Protein AF-0000000084341756 (afdb_homodimer)

Secondary structure (DSSP, 8-state):
---PPEEEEEE---SSSSPHHHHHHHHHHTT--EEEE---S-EES--SS--SSSSSPPGGGGTPPPHHHHHHHHHHH-S-EEEEEEE-GGGS-HHHHHHHHHHHHHHHTS-EEEEE---S-HHHHHTTT--GGGHHHHHHHHHHHHHHHHH-SEEEEE-SS-EEEEEE-PPPPSSSS--EEEES---HHHHHHHHHH-SEEE-EESS--HHHHHHHHHHHHHHHHTT-SS--EEEEEEPP--HHHHHHHHHHHHHTT--EEEEEE-S--HHHHHHHHHHHHHHHHT-/---PPEEEEEE---SSSSPHHHHHHHHHHTT--EEEE---S-EES--SS--SSSSSPPGGGGTPPPHHHHHHHHHHH---EEEEEEE-GGGS-HHHHHHHHHHHHHHHTS-EEEEE---S-HHHHHTTT--GGGHHHHHHHHHHHHHHHHH-SEEEEE-SS-EEEEEE-PPPPSSSS--EEEES---HHHHHHHHHH-SEEE-EESS--HHHHHHHHHHHHHHHHTT-SS--EEEEEEPP--HHHHHHHHHHHHHTT--EEEEEE-S--HHHHHHHHHHHHHHHHT-

pLDDT: mean 96.62, std 6.12, range [38.66, 99.0]

Foldseek 3Di:
DALFAQEAAEEFEFPAFAQLQVLLVLLVVLPHAEYAYEDDPADDPDPPPPDPDPDHDDPSRRTGDDQLVSQLSNLVRDLHQYEYPADQLLLDDLVVVLLSQQVSLAVSVNRYAHEYEQDRHQVSSVVSPDGSVCSLQSVQQSLVQSQQQQAPQFGWDDGPPDTDDTDGHDDHGNDNDHAYEYEDADDVVNLVSCLPRGQAYEYEDEQDCVSVLVSLVVSQVVNVVSVHPDGRQYEYEYEDDDLVSVLVVSVVCSVSSNHHYHYYAYRHYPVRRSVVSVSVSVSVVVD/DALFAQEAAEEFEFPAFAQLQVLLVLLVVLPHAEYAYEDDPADDPDPPPPDPDPDHDDPSNRTGDDQLVSQLSNLVRDLHQYEYPADQLLLDDLVVVLLSQQVSLAVSVNRYAHEYEQDRHQVSSVVSPDGSVCSLQSVQQSLVQSQQQQAPQFGWDDGPPDTDDTDGHDDHGNDNDHAYEYEDADDVVNLVSCLVRGQAYEYEDEQDCVSVLVSLVVSQVVNVVSVHPDGRQYEYEYEDDDLVSVLVVSVVCSVSSRHHYHYYAYRHYPVRRSVVSVSVSVSVVVD

Solvent-accessible surface area (backbone atoms only — not comparable to full-atom values): 29665 Å² total; per-residue (Å²): 132,82,60,61,45,49,43,24,34,30,42,56,39,31,83,78,26,41,50,55,53,61,49,48,50,54,40,47,76,58,66,38,50,29,44,29,23,36,59,42,61,44,33,48,68,69,60,88,52,62,66,89,57,87,74,73,73,65,74,59,54,36,21,26,36,28,44,67,42,53,43,26,30,32,38,59,73,42,89,46,31,33,35,30,62,31,32,53,61,59,49,45,33,41,62,41,47,35,32,36,50,18,36,46,15,40,77,50,69,44,38,52,37,43,22,32,41,78,76,80,50,40,67,48,39,42,63,55,74,39,58,65,90,45,38,67,61,44,36,52,41,37,52,52,42,27,47,28,38,49,68,36,73,70,14,52,36,81,51,94,85,53,60,38,70,50,22,28,38,30,46,46,36,63,38,87,71,70,50,33,24,36,42,55,73,80,44,75,68,45,46,52,48,29,72,68,76,37,48,18,39,36,34,77,33,64,86,70,58,62,66,56,54,54,43,51,53,51,49,51,52,52,38,54,73,72,66,49,82,83,75,68,46,45,34,37,40,35,43,80,62,58,68,68,56,47,51,51,50,50,51,50,32,24,76,66,70,30,50,37,36,22,42,54,44,77,73,36,42,54,86,60,42,53,60,49,52,51,54,53,34,51,61,62,65,73,99,132,82,60,61,45,49,43,23,32,30,42,55,39,32,84,79,25,39,51,55,52,60,49,47,50,54,39,46,75,57,68,37,50,30,44,27,24,36,61,40,61,44,33,48,68,70,60,89,52,65,68,87,56,88,73,74,72,63,73,58,54,35,21,25,36,28,43,66,42,53,44,27,30,31,36,59,74,41,91,44,32,33,35,31,61,32,31,52,61,59,48,45,35,40,62,42,48,35,32,36,52,17,34,46,14,41,77,48,69,44,37,51,38,44,22,33,43,79,76,82,50,42,68,48,40,40,62,55,76,40,59,65,90,45,38,68,61,43,36,52,41,35,53,51,42,26,47,29,38,48,68,35,73,69,15,53,36,81,51,97,86,51,60,39,68,51,21,29,38,30,45,45,35,60,38,84,73,70,50,32,23,36,42,54,72,77,45,74,68,47,46,52,47,29,72,68,76,37,48,17,38,36,33,76,36,64,85,70,59,61,66,57,55,54,43,51,52,51,48,51,52,52,37,53,74,70,66,48,82,80,75,67,46,46,36,36,39,34,43,82,62,59,68,69,56,46,51,53,49,49,51,51,33,23,75,65,69,29,51,38,36,22,41,54,43,77,71,36,42,53,87,60,42,52,62,48,52,51,54,54,36,51,61,62,65,72,100

Structure (mmCIF, N/CA/C/O backbone):
data_AF-0000000084341756-model_v1
#
loop_
_entity.id
_entity.type
_entity.pdbx_description
1 polymer 'Probable F420-dependent oxidoreductase, Rv2161c family'
#
loop_
_atom_site.group_PDB
_atom_site.id
_atom_site.type_symbol
_atom_site.label_atom_id
_atom_site.label_alt_id
_atom_site.label_comp_id
_atom_site.label_asym_id
_atom_site.label_entity_id
_atom_site.label_seq_id
_atom_site.pdbx_PDB_ins_code
_atom_site.Cartn_x
_atom_site.Cartn_y
_atom_site.Cartn_z
_atom_site.occupancy
_atom_site.B_iso_or_equiv
_atom_site.auth_seq_id
_atom_site.auth_comp_id
_atom_site.auth_asym_id
_atom_site.auth_atom_id
_atom_site.pdbx_PDB_model_num
ATOM 1 N N . MET A 1 1 ? -25.344 26.234 8.93 1 39.22 1 MET A N 1
ATOM 2 C CA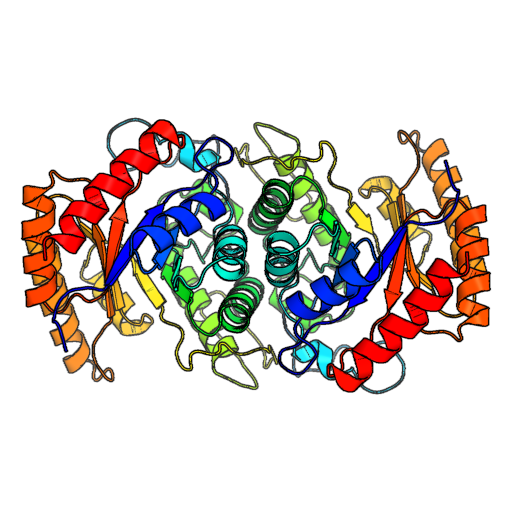 . MET A 1 1 ? -24.469 25.094 8.648 1 39.22 1 MET A CA 1
ATOM 3 C C . MET A 1 1 ? -23.219 25.141 9.539 1 39.22 1 MET A C 1
ATOM 5 O O . MET A 1 1 ? -22.484 26.125 9.516 1 39.22 1 MET A O 1
ATOM 9 N N . SER A 1 2 ? -23.125 24.641 10.891 1 56.94 2 SER A N 1
ATOM 10 C CA . SER A 1 2 ? -22.422 25.078 12.094 1 56.94 2 SER A CA 1
ATOM 11 C C . SER A 1 2 ? -20.922 25.109 11.867 1 56.94 2 SER A C 1
ATOM 13 O O . SER A 1 2 ? -20.375 24.297 11.109 1 56.94 2 SER A O 1
ATOM 15 N N . GLY A 1 3 ? -20.125 26.312 11.734 1 74.69 3 GLY A N 1
ATOM 16 C CA . GLY A 1 3 ? -18.781 26.828 11.617 1 74.69 3 GLY A CA 1
ATOM 17 C C . GLY A 1 3 ? -17.75 26 12.359 1 74.69 3 GLY A C 1
ATOM 18 O O . GLY A 1 3 ? -16.547 26.25 12.25 1 74.69 3 GLY A O 1
ATOM 19 N N . TRP A 1 4 ? -18.219 24.969 13.016 1 86.31 4 TRP A N 1
ATOM 20 C CA . TRP A 1 4 ? -17.312 24.172 13.82 1 86.31 4 TRP A CA 1
ATOM 21 C C . TRP A 1 4 ? -16.531 23.188 12.945 1 86.31 4 TRP A C 1
ATOM 23 O O . TRP A 1 4 ? -17.109 22.547 12.055 1 86.31 4 TRP A O 1
ATOM 33 N N . PRO A 1 5 ? -15.297 23.078 13.203 1 94 5 PRO A N 1
ATOM 34 C CA . PRO A 1 5 ? -14.492 22.188 12.359 1 94 5 PRO A CA 1
ATOM 35 C C . PRO A 1 5 ? -14.836 20.719 12.562 1 94 5 PRO A C 1
ATOM 37 O O . PRO A 1 5 ? -15.344 20.328 13.625 1 94 5 PRO A O 1
ATOM 40 N N . ARG A 1 6 ? -14.688 19.906 11.492 1 95.81 6 ARG A N 1
ATOM 41 C CA . ARG A 1 6 ? -14.664 18.453 11.641 1 95.81 6 ARG A CA 1
ATOM 42 C C . ARG A 1 6 ? -13.391 18 12.359 1 95.81 6 ARG A C 1
ATOM 44 O O . ARG A 1 6 ? -12.289 18.438 12.008 1 95.81 6 ARG A O 1
ATOM 51 N N . ILE A 1 7 ? -13.562 17.188 13.359 1 98.06 7 ILE A N 1
ATOM 52 C CA . ILE A 1 7 ? -12.438 16.859 14.227 1 98.06 7 ILE A CA 1
ATOM 53 C C . ILE A 1 7 ? -12.047 15.391 14.023 1 98.06 7 ILE A C 1
ATOM 55 O O . ILE A 1 7 ? -12.875 14.492 14.172 1 98.06 7 ILE A O 1
ATOM 59 N N . GLY A 1 8 ? -10.844 15.141 13.633 1 98.69 8 GLY A N 1
ATOM 60 C CA . GLY A 1 8 ? -10.242 13.82 13.555 1 98.69 8 GLY A CA 1
ATOM 61 C C . GLY A 1 8 ? -9.078 13.641 14.516 1 98.69 8 GLY A C 1
ATOM 62 O O . GLY A 1 8 ? -8.859 14.477 15.391 1 98.69 8 GLY A O 1
ATOM 63 N N . ILE A 1 9 ? -8.352 12.547 14.391 1 98.88 9 ILE A N 1
ATOM 64 C CA . ILE A 1 9 ? -7.195 12.305 15.25 1 98.88 9 ILE A CA 1
ATOM 65 C C . ILE A 1 9 ? -5.961 12.039 14.398 1 98.88 9 ILE A C 1
ATOM 67 O O . ILE A 1 9 ? -6.07 11.523 13.281 1 98.88 9 ILE A O 1
ATOM 71 N N . HIS A 1 10 ? -4.836 12.484 14.844 1 98.94 10 HIS A N 1
ATOM 72 C CA . HIS A 1 10 ? -3.508 12.141 14.344 1 98.94 10 HIS A CA 1
ATOM 73 C C . HIS A 1 10 ? -2.83 11.117 15.242 1 98.94 10 HIS A C 1
ATOM 75 O O . HIS A 1 10 ? -2.713 11.328 16.453 1 98.94 10 HIS A O 1
ATOM 81 N N . TYR A 1 11 ? -2.412 10.016 14.672 1 98.88 11 TYR A N 1
ATOM 82 C CA . TYR A 1 11 ? -1.881 8.906 15.461 1 98.88 11 TYR A CA 1
ATOM 83 C C . TYR A 1 11 ? -0.719 8.234 14.742 1 98.88 11 TYR A C 1
ATOM 85 O O . TYR A 1 11 ? -0.802 7.949 13.547 1 98.88 11 TYR A O 1
ATOM 93 N N . GLY A 1 12 ? 0.455 8.008 15.43 1 98.88 12 GLY A N 1
ATOM 94 C CA . GLY A 1 12 ? 1.569 7.234 14.906 1 98.88 12 GLY A CA 1
ATOM 95 C C . GLY A 1 12 ? 1.532 5.773 15.32 1 98.88 12 GLY A C 1
ATOM 96 O O . GLY A 1 12 ? 2.107 5.402 16.344 1 98.88 12 GLY A O 1
ATOM 97 N N . PRO A 1 13 ? 0.897 4.961 14.594 1 98.88 13 PRO A N 1
ATOM 98 C CA . PRO A 1 13 ? 0.703 3.564 14.992 1 98.88 13 PRO A CA 1
ATOM 99 C C . PRO A 1 13 ? 1.971 2.727 14.844 1 98.88 13 PRO A C 1
ATOM 101 O O . PRO A 1 13 ? 2.682 2.846 13.844 1 98.88 13 PRO A O 1
ATOM 104 N N . THR A 1 14 ? 2.24 1.905 15.891 1 98.88 14 THR A N 1
ATOM 105 C CA . THR A 1 14 ? 3.344 0.952 15.867 1 98.88 14 THR A CA 1
ATOM 106 C C . THR A 1 14 ? 2.867 -0.437 16.281 1 98.88 14 THR A C 1
ATOM 108 O O . THR A 1 14 ? 1.69 -0.627 16.594 1 98.88 14 THR A O 1
ATOM 111 N N . ASP A 1 15 ? 3.799 -1.392 16.266 1 98.38 15 ASP A N 1
ATOM 112 C CA . ASP A 1 15 ? 3.506 -2.754 16.703 1 98.38 15 ASP A CA 1
ATOM 113 C C . ASP A 1 15 ? 3.428 -2.84 18.219 1 98.38 15 ASP A C 1
ATOM 115 O O . ASP A 1 15 ? 3.043 -3.873 18.766 1 98.38 15 ASP A O 1
ATOM 119 N N . ARG A 1 16 ? 3.725 -1.728 18.922 1 98.06 16 ARG A N 1
ATOM 120 C CA . ARG A 1 16 ? 3.762 -1.762 20.391 1 98.06 16 ARG A CA 1
ATOM 121 C C . ARG A 1 16 ? 2.695 -0.849 20.984 1 98.06 16 ARG A C 1
ATOM 123 O O . ARG A 1 16 ? 2.543 -0.776 22.203 1 98.06 16 ARG A O 1
ATOM 130 N N . SER A 1 17 ? 2.027 -0.149 20.219 1 98.69 17 SER A N 1
ATOM 131 C CA . SER A 1 17 ? 1.007 0.787 20.672 1 98.69 17 SER A CA 1
ATOM 132 C C . SER A 1 17 ? -0.395 0.234 20.438 1 98.69 17 SER A C 1
ATOM 134 O O . SER A 1 17 ? -0.557 -0.841 19.859 1 98.69 17 SER A O 1
ATOM 136 N N . MET A 1 18 ? -1.446 0.945 20.969 1 98.75 18 MET A N 1
ATOM 137 C CA . MET A 1 18 ? -2.818 0.568 20.641 1 98.75 18 MET A CA 1
ATOM 138 C C . MET A 1 18 ? -2.982 0.341 19.141 1 98.75 18 MET A C 1
ATOM 140 O O . MET A 1 18 ? -2.574 1.178 18.328 1 98.75 18 MET A O 1
ATOM 144 N N . PRO A 1 19 ? -3.559 -0.844 18.766 1 98.75 19 PRO A N 1
ATOM 145 C CA . PRO A 1 19 ? -3.678 -1.14 17.344 1 98.75 19 PRO A CA 1
ATOM 146 C C . PRO A 1 19 ? -4.527 -0.113 16.594 1 98.75 19 PRO A C 1
ATOM 148 O O . PRO A 1 19 ? -5.594 0.276 17.078 1 98.75 19 PRO A O 1
ATOM 151 N N . LEU A 1 20 ? -4.043 0.294 15.477 1 98.88 20 LEU A N 1
ATOM 152 C CA . LEU A 1 20 ? -4.609 1.396 14.703 1 98.88 20 LEU A CA 1
ATOM 153 C C . LEU A 1 20 ? -6.074 1.132 14.375 1 98.88 20 LEU A C 1
ATOM 155 O O . LEU A 1 20 ? -6.926 2.002 14.57 1 98.88 20 LEU A O 1
ATOM 159 N N . PRO A 1 21 ? -6.465 -0.086 13.852 1 98.81 21 PRO A N 1
ATOM 160 C CA . PRO A 1 21 ? -7.883 -0.286 13.531 1 98.81 21 PRO A CA 1
ATOM 161 C C . PRO A 1 21 ? -8.781 -0.181 14.758 1 98.81 21 PRO A C 1
ATOM 163 O O . PRO A 1 21 ? -9.875 0.388 14.68 1 98.81 21 PRO A O 1
ATOM 166 N N . GLU A 1 22 ? -8.352 -0.676 15.891 1 98.81 22 GLU A N 1
ATOM 167 C CA . GLU A 1 22 ? -9.125 -0.574 17.125 1 98.81 22 GLU A CA 1
ATOM 168 C C . GLU A 1 22 ? -9.227 0.875 17.594 1 98.81 22 GLU A C 1
ATOM 170 O O . GLU A 1 22 ? -10.289 1.311 18.047 1 98.81 22 GLU A O 1
ATOM 175 N N . LEU A 1 23 ? -8.086 1.543 17.484 1 98.94 23 LEU A N 1
ATOM 176 C CA . LEU A 1 23 ? -8.102 2.961 17.828 1 98.94 23 LEU A CA 1
ATOM 177 C C . LEU A 1 23 ? -9.109 3.719 16.984 1 98.94 23 LEU A C 1
ATOM 179 O O . LEU A 1 23 ? -9.859 4.559 17.5 1 98.94 23 LEU A O 1
ATOM 183 N N . ALA A 1 24 ? -9.148 3.43 15.719 1 98.94 24 ALA A N 1
ATOM 184 C CA . ALA A 1 24 ? -10.055 4.105 14.789 1 98.94 24 ALA A CA 1
ATOM 185 C C . ALA A 1 24 ? -11.516 3.83 15.148 1 98.94 24 ALA A C 1
ATOM 187 O O . ALA A 1 24 ? -12.352 4.734 15.109 1 98.94 24 ALA A O 1
ATOM 188 N N . GLU A 1 25 ? -11.828 2.607 15.484 1 98.88 25 GLU A N 1
ATOM 189 C CA . GLU A 1 25 ? -13.188 2.258 15.906 1 98.88 25 GLU A CA 1
ATOM 190 C C . GLU A 1 25 ? -13.586 3.021 17.156 1 98.88 25 GLU A C 1
ATOM 192 O O . GLU A 1 25 ? -14.703 3.533 17.25 1 98.88 25 GLU A O 1
ATOM 197 N N . GLU A 1 26 ? -12.664 3.076 18.125 1 98.88 26 GLU A N 1
ATOM 198 C CA . GLU A 1 26 ? -12.922 3.805 19.359 1 98.88 26 GLU A CA 1
ATOM 199 C C . GLU A 1 26 ? -13.102 5.297 19.094 1 98.88 26 GLU A C 1
ATOM 201 O O . GLU A 1 26 ? -13.961 5.941 19.703 1 98.88 26 GLU A O 1
ATOM 206 N N . ALA A 1 27 ? -12.242 5.84 18.203 1 98.88 27 ALA A N 1
ATOM 207 C CA . ALA A 1 27 ? -12.367 7.246 17.828 1 98.88 27 ALA A CA 1
ATOM 208 C C . ALA A 1 27 ? -13.727 7.527 17.188 1 98.88 27 ALA A C 1
ATOM 210 O O . ALA A 1 27 ? -14.406 8.492 17.562 1 98.88 27 ALA A O 1
ATOM 211 N N . GLN A 1 28 ? -14.148 6.664 16.266 1 98.69 28 GLN A N 1
ATOM 212 C CA . GLN A 1 28 ? -15.445 6.82 15.602 1 98.69 28 GLN A CA 1
ATOM 213 C C . GLN A 1 28 ? -16.578 6.777 16.609 1 98.69 28 GLN A C 1
ATOM 215 O O . GLN A 1 28 ? -17.516 7.582 16.531 1 98.69 28 GLN A O 1
ATOM 220 N N . ALA A 1 29 ? -16.531 5.883 17.562 1 98.38 29 ALA A N 1
ATOM 221 C CA . ALA A 1 29 ? -17.562 5.723 18.594 1 98.38 29 ALA A CA 1
ATOM 222 C C . ALA A 1 29 ? -17.672 6.977 19.453 1 98.38 29 ALA A C 1
ATOM 224 O O . ALA A 1 29 ? -18.719 7.23 20.047 1 98.38 29 ALA A O 1
ATOM 225 N N . ARG A 1 30 ? -16.641 7.801 19.484 1 98 30 ARG A N 1
ATOM 226 C CA . ARG A 1 30 ? -16.609 8.977 20.359 1 98 30 ARG A CA 1
ATOM 227 C C . ARG A 1 30 ? -16.906 10.25 19.562 1 98 30 ARG A C 1
ATOM 229 O O . ARG A 1 30 ? -16.812 11.352 20.094 1 98 30 ARG A O 1
ATOM 236 N N . GLY A 1 31 ? -17.125 10.07 18.266 1 97 31 GLY A N 1
ATOM 237 C CA . GLY A 1 31 ? -17.625 11.188 17.469 1 97 31 GLY A CA 1
ATOM 238 C C . GLY A 1 31 ? -16.562 11.82 16.594 1 97 31 GLY A C 1
ATOM 239 O O . GLY A 1 31 ? -16.828 12.805 15.906 1 97 31 GLY A O 1
ATOM 240 N N . PHE A 1 32 ? -15.375 11.297 16.562 1 98.5 32 PHE A N 1
ATOM 241 C CA . PHE A 1 32 ? -14.359 11.789 15.641 1 98.5 32 PHE A CA 1
ATOM 242 C C . PHE A 1 32 ? -14.703 11.414 14.203 1 98.5 32 PHE A C 1
ATOM 244 O O . PHE A 1 32 ? -15.422 10.445 13.961 1 98.5 32 PHE A O 1
ATOM 251 N N . THR A 1 33 ? -14.125 12.172 13.25 1 98.31 33 THR A N 1
ATOM 252 C CA . THR A 1 33 ? -14.617 12.023 11.883 1 98.31 33 THR A CA 1
ATOM 253 C C . THR A 1 33 ? -13.492 11.57 10.953 1 98.31 33 THR A C 1
ATOM 255 O O . THR A 1 33 ? -13.727 11.312 9.773 1 98.31 33 THR A O 1
ATOM 258 N N . ALA A 1 34 ? -12.242 11.438 11.461 1 98.88 34 ALA A N 1
ATOM 259 C CA . ALA A 1 34 ? -11.117 11.094 10.594 1 98.88 34 ALA A CA 1
ATOM 260 C C . ALA A 1 34 ? -9.93 10.586 11.406 1 98.88 34 ALA A C 1
ATOM 262 O O . ALA A 1 34 ? -9.844 10.828 12.617 1 98.88 34 ALA A O 1
ATOM 263 N N . VAL A 1 35 ? -9.055 9.875 10.75 1 98.94 35 VAL A N 1
ATOM 264 C CA . VAL A 1 35 ? -7.746 9.484 11.273 1 98.94 35 VAL A CA 1
ATOM 265 C C . VAL A 1 35 ? -6.664 9.789 10.242 1 98.94 35 VAL A C 1
ATOM 267 O O . VAL A 1 35 ? -6.809 9.461 9.062 1 98.94 35 VAL A O 1
ATOM 270 N N . VAL A 1 36 ? -5.625 10.508 10.641 1 98.94 36 VAL A N 1
ATOM 271 C CA . VAL A 1 36 ? -4.457 10.711 9.789 1 98.94 36 VAL A CA 1
ATOM 272 C C . VAL A 1 36 ? -3.215 10.148 10.477 1 98.94 36 VAL A C 1
ATOM 274 O O . VAL A 1 36 ? -3.119 10.156 11.703 1 98.94 36 VAL A O 1
ATOM 277 N N . VAL A 1 37 ? -2.277 9.617 9.688 1 98.94 37 VAL A N 1
ATOM 278 C CA . VAL A 1 37 ? -1.098 8.969 10.25 1 98.94 37 VAL A CA 1
ATOM 279 C C . VAL A 1 37 ? 0.158 9.477 9.547 1 98.94 37 VAL A C 1
ATOM 281 O O . VAL A 1 37 ? 0.106 9.875 8.383 1 98.94 37 VAL A O 1
ATOM 284 N N . PRO A 1 38 ? 1.302 9.5 10.266 1 98.75 38 PRO A N 1
ATOM 285 C CA . PRO A 1 38 ? 2.582 9.898 9.68 1 98.75 38 PRO A CA 1
ATOM 286 C C . PRO A 1 38 ? 3.277 8.75 8.945 1 98.75 38 PRO A C 1
ATOM 288 O O . PRO A 1 38 ? 2.729 7.648 8.859 1 98.75 38 PRO A O 1
ATOM 291 N N . GLU A 1 39 ? 4.527 9.125 8.469 1 98.81 39 GLU A N 1
ATOM 292 C CA . GLU A 1 39 ? 5.238 8.102 7.707 1 98.81 39 GLU A CA 1
ATOM 293 C C . GLU A 1 39 ? 6.738 8.164 7.977 1 98.81 39 GLU A C 1
ATOM 295 O O . GLU A 1 39 ? 7.316 9.25 8.078 1 98.81 39 GLU A O 1
ATOM 300 N N . HIS A 1 40 ? 7.344 7.129 8.141 1 98.75 40 HIS A N 1
ATOM 301 C CA . HIS A 1 40 ? 8.727 6.754 7.867 1 98.75 40 HIS A CA 1
ATOM 302 C C . HIS A 1 40 ? 8.812 5.363 7.25 1 98.75 40 HIS A C 1
ATOM 304 O O . HIS A 1 40 ? 8.188 4.418 7.75 1 98.75 40 HIS A O 1
ATOM 310 N N . THR A 1 41 ? 9.547 5.281 6.211 1 98.62 41 THR A N 1
ATOM 311 C CA . THR A 1 41 ? 9.727 3.963 5.605 1 98.62 41 THR A CA 1
ATOM 312 C C . THR A 1 41 ? 10.664 3.105 6.449 1 98.62 41 THR A C 1
ATOM 314 O O . THR A 1 41 ? 10.438 1.904 6.613 1 98.62 41 THR A O 1
ATOM 317 N N . HIS A 1 42 ? 11.656 3.699 6.859 1 98.81 42 HIS A N 1
ATOM 318 C CA . HIS A 1 42 ? 12.711 3.164 7.707 1 98.81 42 HIS A CA 1
ATOM 319 C C . HIS A 1 42 ? 13.531 4.285 8.336 1 98.81 42 HIS A C 1
ATOM 321 O O . HIS A 1 42 ? 13.32 5.461 8.039 1 98.81 42 HIS A O 1
ATOM 327 N N . ILE A 1 43 ? 14.391 3.916 9.32 1 98.75 43 ILE A N 1
ATOM 328 C CA . ILE A 1 43 ? 15.281 4.898 9.922 1 98.75 43 ILE A CA 1
ATOM 329 C C . ILE A 1 43 ? 16.719 4.406 9.836 1 98.75 43 ILE A C 1
ATOM 331 O O . ILE A 1 43 ? 17.078 3.406 10.461 1 98.75 43 ILE A O 1
ATOM 335 N N . PRO A 1 44 ? 17.578 5.074 9.062 1 98.62 44 PRO A N 1
ATOM 336 C CA . PRO A 1 44 ? 19 4.734 9.086 1 98.62 44 PRO A CA 1
ATOM 337 C C . PRO A 1 44 ? 19.609 4.855 10.477 1 98.62 44 PRO A C 1
ATOM 339 O O . PRO A 1 44 ? 19.266 5.77 11.234 1 98.62 44 PRO A O 1
ATOM 342 N N . VAL A 1 45 ? 20.516 3.979 10.766 1 98.12 45 VAL A N 1
ATOM 343 C CA . VAL A 1 45 ? 21.234 4.023 12.039 1 98.12 45 VAL A CA 1
ATOM 344 C C . VAL A 1 45 ? 22.109 5.273 12.094 1 98.12 45 VAL A C 1
ATOM 346 O O . VAL A 1 45 ? 22.25 5.891 13.148 1 98.12 45 VAL A O 1
ATOM 349 N N . SER A 1 46 ? 22.656 5.621 10.922 1 96.5 46 SER A N 1
ATOM 350 C CA . SER A 1 46 ? 23.469 6.832 10.82 1 96.5 46 SER A CA 1
ATOM 351 C C . SER A 1 46 ? 22.703 8.055 11.297 1 96.5 46 SER A C 1
ATOM 353 O O . SER A 1 46 ? 21.5 8.188 11.031 1 96.5 46 SER A O 1
ATOM 355 N N . ARG A 1 47 ? 23.297 9.008 11.984 1 95 47 ARG A N 1
ATOM 356 C CA . ARG A 1 47 ? 22.734 10.281 12.438 1 95 47 ARG A CA 1
ATOM 357 C C . ARG A 1 47 ? 23.516 11.453 11.867 1 95 47 ARG A C 1
ATOM 359 O O . ARG A 1 47 ? 23.672 12.484 12.531 1 95 47 ARG A O 1
ATOM 366 N N . ALA A 1 48 ? 24.031 11.133 10.648 1 96.44 48 ALA A N 1
ATOM 367 C CA . ALA A 1 48 ? 24.672 12.25 9.969 1 96.44 48 ALA A CA 1
ATOM 368 C C . ALA A 1 48 ? 23.719 13.438 9.844 1 96.44 48 ALA A C 1
ATOM 370 O O . ALA A 1 48 ? 24.141 14.594 9.906 1 96.44 48 ALA A O 1
ATOM 371 N N . THR A 1 49 ? 22.422 13.164 9.625 1 96.75 49 THR A N 1
ATOM 372 C CA . THR A 1 49 ? 21.359 14.156 9.758 1 96.75 49 THR A CA 1
ATOM 373 C C . THR A 1 49 ? 20.719 14.086 11.141 1 96.75 49 THR A C 1
ATOM 375 O O . THR A 1 49 ? 19.984 13.133 11.445 1 96.75 49 THR A O 1
ATOM 378 N N . PRO A 1 50 ? 20.969 15.094 11.914 1 94.31 50 PRO A N 1
ATOM 379 C CA . PRO A 1 50 ? 20.438 15.023 13.273 1 94.31 50 PRO A CA 1
ATOM 380 C C . PRO A 1 50 ? 18.938 15.211 13.328 1 94.31 50 PRO A C 1
ATOM 382 O O . PRO A 1 50 ? 18.359 15.875 12.469 1 94.31 50 PRO A O 1
ATOM 385 N N . TRP A 1 51 ? 18.281 14.578 14.336 1 93.88 51 TRP A N 1
ATOM 386 C CA . TRP A 1 51 ? 16.891 14.875 14.648 1 93.88 51 TRP A CA 1
ATOM 387 C C . TRP A 1 51 ? 16.688 16.375 14.867 1 93.88 51 TRP A C 1
ATOM 389 O O . TRP A 1 51 ? 17.422 17 15.633 1 93.88 51 TRP A O 1
ATOM 399 N N . PRO A 1 52 ? 15.688 16.922 14.227 1 91.44 52 PRO A N 1
ATOM 400 C CA . PRO A 1 52 ? 15.617 18.375 14.18 1 91.44 52 PRO A CA 1
ATOM 401 C C . PRO A 1 52 ? 14.977 18.969 15.43 1 91.44 52 PRO A C 1
ATOM 403 O O . PRO A 1 52 ? 15.031 20.188 15.633 1 91.44 52 PRO A O 1
ATOM 406 N N . LEU A 1 53 ? 14.289 18.203 16.234 1 88.44 53 LEU A N 1
ATOM 407 C CA . LEU A 1 53 ? 13.609 18.75 17.406 1 88.44 53 LEU A CA 1
ATOM 408 C C . LEU A 1 53 ? 14.398 18.453 18.672 1 88.44 53 LEU A C 1
ATOM 410 O O . LEU A 1 53 ? 15.422 17.766 18.641 1 88.44 53 LEU A O 1
ATOM 414 N N . ALA A 1 54 ? 13.977 19.078 19.719 1 87.44 54 ALA A N 1
ATOM 415 C CA . ALA A 1 54 ? 14.672 18.922 21 1 87.44 54 ALA A CA 1
ATOM 416 C C . ALA A 1 54 ? 14.586 17.484 21.484 1 87.44 54 ALA A C 1
ATOM 418 O O . ALA A 1 54 ? 13.578 16.797 21.281 1 87.44 54 ALA A O 1
ATOM 419 N N . GLY A 1 55 ? 15.703 17.031 22.078 1 90.5 55 GLY A N 1
ATOM 420 C CA . GLY A 1 55 ? 15.719 15.688 22.625 1 90.5 55 GLY A CA 1
ATOM 421 C C . GLY A 1 55 ? 16.125 14.633 21.625 1 90.5 55 GLY A C 1
ATOM 422 O O . GLY A 1 55 ? 16.672 14.953 20.562 1 90.5 55 GLY A O 1
ATOM 423 N N . ASP A 1 56 ? 15.969 13.383 22.062 1 93.75 56 ASP A N 1
ATOM 424 C CA . ASP A 1 56 ? 16.297 12.25 21.203 1 93.75 56 ASP A CA 1
ATOM 425 C C . ASP A 1 56 ? 15.156 11.969 20.219 1 93.75 56 ASP A C 1
ATOM 427 O O . ASP A 1 56 ? 14 12.305 20.484 1 93.75 56 ASP A O 1
ATOM 431 N N . MET A 1 57 ? 15.539 11.422 19.062 1 95.5 57 MET A N 1
ATOM 432 C CA . MET A 1 57 ? 14.5 10.977 18.141 1 95.5 57 MET A CA 1
ATOM 433 C C . MET A 1 57 ? 13.539 10.008 18.812 1 95.5 57 MET A C 1
ATOM 435 O O . MET A 1 57 ? 13.969 9.031 19.422 1 95.5 57 MET A O 1
ATOM 439 N N . PRO A 1 58 ? 12.297 10.242 18.734 1 95.94 58 PRO A N 1
ATOM 440 C CA . PRO A 1 58 ? 11.328 9.305 19.312 1 95.94 58 PRO A CA 1
ATOM 441 C C . PRO A 1 58 ? 11.469 7.891 18.75 1 95.94 58 PRO A C 1
ATOM 443 O O . PRO A 1 58 ? 11.633 7.723 17.547 1 95.94 58 PRO A O 1
ATOM 446 N N . GLU A 1 59 ? 11.359 6.871 19.641 1 96.38 59 GLU A N 1
ATOM 447 C CA . GLU A 1 59 ? 11.523 5.465 19.266 1 96.38 59 GLU A CA 1
ATOM 448 C C . GLU A 1 59 ? 10.477 5.027 18.25 1 96.38 59 GLU A C 1
ATOM 450 O O . GLU A 1 59 ? 10.75 4.168 17.406 1 96.38 59 GLU A O 1
ATOM 455 N N . LYS A 1 60 ? 9.344 5.68 18.281 1 97.44 60 LYS A N 1
ATOM 456 C CA . LYS A 1 60 ? 8.227 5.27 17.438 1 97.44 60 LYS A CA 1
ATOM 457 C C . LYS A 1 60 ? 8.586 5.383 15.961 1 97.44 60 LYS A C 1
ATOM 459 O O . LYS A 1 60 ? 8.039 4.656 15.125 1 97.44 60 LYS A O 1
ATOM 464 N N . TYR A 1 61 ? 9.516 6.25 15.594 1 97.88 61 TYR A N 1
ATOM 465 C CA . TYR A 1 61 ? 9.805 6.5 14.188 1 97.88 61 TYR A CA 1
ATOM 466 C C . TYR A 1 61 ? 10.461 5.289 13.539 1 97.88 61 TYR A C 1
ATOM 468 O O . TYR A 1 61 ? 10.32 5.062 12.336 1 97.88 61 TYR A O 1
ATOM 476 N N . LYS A 1 62 ? 11.086 4.43 14.336 1 98.25 62 LYS A N 1
ATOM 477 C CA . LYS A 1 62 ? 11.68 3.193 13.844 1 98.25 62 LYS A CA 1
ATOM 478 C C . LYS A 1 62 ? 10.617 2.141 13.555 1 98.25 62 LYS A C 1
ATOM 480 O O . LYS A 1 62 ? 10.891 1.129 12.906 1 98.25 62 LYS A O 1
ATOM 485 N N . ARG A 1 63 ? 9.375 2.455 14.07 1 98.75 63 ARG A N 1
ATOM 486 C CA . ARG A 1 63 ? 8.43 1.351 14.203 1 98.75 63 ARG A CA 1
ATOM 487 C C . ARG A 1 63 ? 7.082 1.709 13.586 1 98.75 63 ARG A C 1
ATOM 489 O O . ARG A 1 63 ? 6.133 0.929 13.656 1 98.75 63 ARG A O 1
ATOM 496 N N . LEU A 1 64 ? 6.965 2.885 12.914 1 98.88 64 LEU A N 1
ATOM 497 C CA . LEU A 1 64 ? 5.688 3.307 12.344 1 98.88 64 LEU A CA 1
ATOM 498 C C . LEU A 1 64 ? 5.211 2.312 11.289 1 98.88 64 LEU A C 1
ATOM 500 O O . LEU A 1 64 ? 6.008 1.813 10.492 1 98.88 64 LEU A O 1
ATOM 504 N N . LEU A 1 65 ? 3.881 2.059 11.273 1 98.94 65 LEU A N 1
ATOM 505 C CA . LEU A 1 65 ? 3.277 1.271 10.203 1 98.94 65 LEU A CA 1
ATOM 506 C C . LEU A 1 65 ? 3.363 2.008 8.867 1 98.94 65 LEU A C 1
ATOM 508 O O . LEU A 1 65 ? 3.518 3.23 8.844 1 98.94 65 LEU A O 1
ATOM 512 N N . ASP A 1 66 ? 3.342 1.21 7.777 1 98.94 66 ASP A N 1
ATOM 513 C CA . ASP A 1 66 ? 3.045 1.84 6.496 1 98.94 66 ASP A CA 1
ATOM 514 C C . ASP A 1 66 ? 1.707 2.574 6.539 1 98.94 66 ASP A C 1
ATOM 516 O O . ASP A 1 66 ? 0.68 1.985 6.883 1 98.94 66 ASP A O 1
ATOM 520 N N . PRO A 1 67 ? 1.705 3.791 6.227 1 98.94 67 PRO A N 1
ATOM 521 C CA . PRO A 1 67 ? 0.468 4.551 6.414 1 98.94 67 PRO A CA 1
ATOM 522 C C . PRO A 1 67 ? -0.664 4.074 5.508 1 98.94 67 PRO A C 1
ATOM 524 O O . PRO A 1 67 ? -1.819 4.016 5.938 1 98.94 67 PRO A O 1
ATOM 527 N N . TYR A 1 68 ? -0.378 3.678 4.281 1 98.94 68 TYR A N 1
ATOM 528 C CA . TYR A 1 68 ? -1.422 3.332 3.324 1 98.94 68 TYR A CA 1
ATOM 529 C C . TYR A 1 68 ? -2.061 1.992 3.672 1 98.94 68 TYR A C 1
ATOM 531 O O . TYR A 1 68 ? -3.281 1.838 3.588 1 98.94 68 TYR A O 1
ATOM 539 N N . ILE A 1 69 ? -1.235 1.074 4.09 1 99 69 ILE A N 1
ATOM 540 C CA . ILE A 1 69 ? -1.756 -0.215 4.531 1 99 69 ILE A CA 1
ATOM 541 C C . ILE A 1 69 ? -2.572 -0.032 5.809 1 99 69 ILE A C 1
ATOM 543 O O . ILE A 1 69 ? -3.701 -0.518 5.906 1 99 69 ILE A O 1
ATOM 547 N N . GLY A 1 70 ? -2.018 0.673 6.801 1 98.94 70 GLY A N 1
ATOM 548 C CA . GLY A 1 70 ? -2.76 0.925 8.023 1 98.94 70 GLY A CA 1
ATOM 549 C C . GLY A 1 70 ? -4.094 1.607 7.785 1 98.94 70 GLY A C 1
ATOM 550 O O . GLY A 1 70 ? -5.113 1.199 8.344 1 98.94 70 GLY A O 1
ATOM 551 N N . LEU A 1 71 ? -4.074 2.6 6.945 1 99 71 LEU A N 1
ATOM 552 C CA . LEU A 1 71 ? -5.281 3.369 6.66 1 99 71 LEU A CA 1
ATOM 553 C C . LEU A 1 71 ? -6.297 2.525 5.891 1 99 71 LEU A C 1
ATOM 555 O O . LEU A 1 71 ? -7.504 2.734 6.02 1 99 71 LEU A O 1
ATOM 559 N N . SER A 1 72 ? -5.852 1.545 5.098 1 98.94 72 SER A N 1
ATOM 560 C CA . SER A 1 72 ? -6.762 0.633 4.41 1 98.94 72 SER A CA 1
ATOM 561 C C . SER A 1 72 ? -7.543 -0.219 5.402 1 98.94 72 SER A C 1
ATOM 563 O O . SER A 1 72 ? -8.742 -0.438 5.23 1 98.94 72 SER A O 1
ATOM 565 N N . PHE A 1 73 ? -6.832 -0.674 6.465 1 98.94 73 PHE A N 1
ATOM 566 C CA . PHE A 1 73 ? -7.52 -1.427 7.508 1 98.94 73 PHE A CA 1
ATOM 567 C C . PHE A 1 73 ? -8.562 -0.561 8.203 1 98.94 73 PHE A C 1
ATOM 569 O O . PHE A 1 73 ? -9.672 -1.022 8.484 1 98.94 73 PHE A O 1
ATOM 576 N N . VAL A 1 74 ? -8.211 0.702 8.438 1 99 74 VAL A N 1
ATOM 577 C CA . VAL A 1 74 ? -9.141 1.634 9.078 1 99 74 VAL A CA 1
ATOM 578 C C . VAL A 1 74 ? -10.352 1.853 8.172 1 99 74 VAL A C 1
ATOM 580 O O . VAL A 1 74 ? -11.5 1.755 8.625 1 99 74 VAL A O 1
ATOM 583 N N . ALA A 1 75 ? -10.125 2.1 6.898 1 98.94 75 ALA A N 1
ATOM 584 C CA . ALA A 1 75 ? -11.188 2.414 5.953 1 98.94 75 ALA A CA 1
ATOM 585 C C . ALA A 1 75 ? -12.125 1.226 5.762 1 98.94 75 ALA A C 1
ATOM 587 O O . ALA A 1 75 ? -13.328 1.401 5.535 1 98.94 75 ALA A O 1
ATOM 588 N N . ALA A 1 76 ? -11.586 0.037 5.887 1 98.88 76 ALA A N 1
ATOM 589 C CA . ALA A 1 76 ? -12.375 -1.179 5.719 1 98.88 76 ALA A CA 1
ATOM 590 C C . ALA A 1 76 ? -13.32 -1.395 6.902 1 98.88 76 ALA A C 1
ATOM 592 O O . ALA A 1 76 ? -14.359 -2.043 6.766 1 98.88 76 ALA A O 1
ATOM 593 N N . ARG A 1 77 ? -12.977 -0.784 8.07 1 98.62 77 ARG A N 1
ATOM 594 C CA . ARG A 1 77 ? -13.672 -1.159 9.297 1 98.62 77 ARG A CA 1
ATOM 595 C C . ARG A 1 77 ? -14.484 0.008 9.844 1 98.62 77 ARG A C 1
ATOM 597 O O . ARG A 1 77 ? -15.242 -0.152 10.805 1 98.62 77 ARG A O 1
ATOM 604 N N . THR A 1 78 ? -14.258 1.195 9.258 1 98.88 78 THR A N 1
ATOM 605 C CA . THR A 1 78 ? -14.945 2.373 9.781 1 98.88 78 THR A CA 1
ATOM 606 C C . THR A 1 78 ? -15.453 3.254 8.648 1 98.88 78 THR A C 1
ATOM 608 O O . THR A 1 78 ? -15.133 3.018 7.48 1 98.88 78 THR A O 1
ATOM 611 N N . GLY A 1 79 ? -16.297 4.227 9.023 1 98.75 79 GLY A N 1
ATOM 612 C CA . GLY A 1 79 ? -16.75 5.254 8.102 1 98.75 79 GLY A CA 1
ATOM 613 C C . GLY A 1 79 ? -15.906 6.52 8.164 1 98.75 79 GLY A C 1
ATOM 614 O O . GLY A 1 79 ? -16.281 7.543 7.586 1 98.75 79 GLY A O 1
ATOM 615 N N . LEU A 1 80 ? -14.773 6.523 8.852 1 98.88 80 LEU A N 1
ATOM 616 C CA . LEU A 1 80 ? -13.93 7.699 9.047 1 98.88 80 LEU A CA 1
ATOM 617 C C . LEU A 1 80 ? -13.25 8.102 7.746 1 98.88 80 LEU A C 1
ATOM 619 O O . LEU A 1 80 ? -12.898 7.242 6.934 1 98.88 80 LEU A O 1
ATOM 623 N N . ASP A 1 81 ? -13.047 9.406 7.539 1 98.88 81 ASP A N 1
ATOM 624 C CA . ASP A 1 81 ? -12.031 9.828 6.578 1 98.88 81 ASP A CA 1
ATOM 625 C C . ASP A 1 81 ? -10.641 9.383 7.008 1 98.88 81 ASP A C 1
ATOM 627 O O . ASP A 1 81 ? -10.359 9.273 8.203 1 98.88 81 ASP A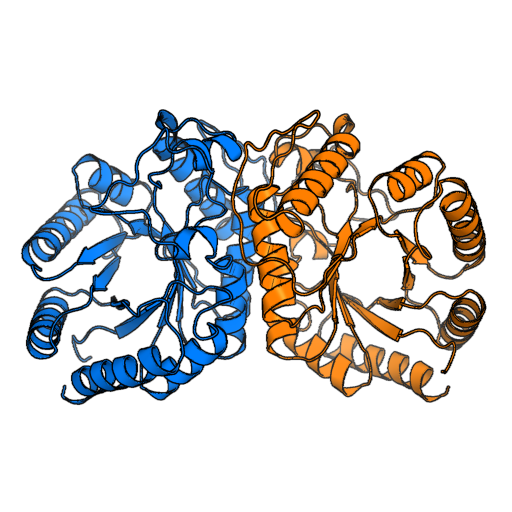 O 1
ATOM 631 N N . VAL A 1 82 ? -9.828 9.078 6.035 1 98.94 82 VAL A N 1
ATOM 632 C CA . VAL A 1 82 ? -8.477 8.609 6.312 1 98.94 82 VAL A CA 1
ATOM 633 C C . VAL A 1 82 ? -7.473 9.43 5.508 1 98.94 82 VAL A C 1
ATOM 635 O O . VAL A 1 82 ? -7.789 9.906 4.414 1 98.94 82 VAL A O 1
ATOM 638 N N . GLY A 1 83 ? -6.266 9.617 6.059 1 98.94 83 GLY A N 1
ATOM 639 C CA . GLY A 1 83 ? -5.277 10.383 5.316 1 98.94 83 GLY A CA 1
ATOM 640 C C . GLY A 1 83 ? -3.896 10.336 5.949 1 98.94 83 GLY A C 1
ATOM 641 O O . GLY A 1 83 ? -3.682 9.641 6.938 1 98.94 83 GLY A O 1
ATOM 642 N N . THR A 1 84 ? -2.961 10.992 5.297 1 98.94 84 THR A N 1
ATOM 643 C CA . THR A 1 84 ? -1.589 11.062 5.785 1 98.94 84 THR A CA 1
ATOM 644 C C . THR A 1 84 ? -1.277 12.453 6.332 1 98.94 84 THR A C 1
ATOM 646 O O . THR A 1 84 ? -1.773 13.453 5.812 1 98.94 84 THR A O 1
ATOM 649 N N . CYS A 1 85 ? -0.449 12.516 7.336 1 98.31 85 CYS A N 1
ATOM 650 C CA . CYS A 1 85 ? 0.034 13.734 7.973 1 98.31 85 CYS A CA 1
ATOM 651 C C . CYS A 1 85 ? 1.388 13.508 8.633 1 98.31 85 CYS A C 1
ATOM 653 O O . CYS A 1 85 ? 1.464 13.305 9.852 1 98.31 85 CYS A O 1
ATOM 655 N N . ILE A 1 86 ? 2.336 13.328 7.789 1 97.56 86 ILE A N 1
ATOM 656 C CA . ILE A 1 86 ? 2.391 13.539 6.348 1 97.56 86 ILE A CA 1
ATOM 657 C C . ILE A 1 86 ? 3.027 12.32 5.676 1 97.56 86 ILE A C 1
ATOM 659 O O . ILE A 1 86 ? 3.699 11.523 6.336 1 97.56 86 ILE A O 1
ATOM 663 N N . SER A 1 87 ? 2.77 12.188 4.418 1 98.81 87 SER A N 1
ATOM 664 C CA . SER A 1 87 ? 3.408 11.195 3.561 1 98.81 87 SER A CA 1
ATOM 665 C C . SER A 1 87 ? 4.723 11.711 2.994 1 98.81 87 SER A C 1
ATOM 667 O O . SER A 1 87 ? 4.824 12.883 2.615 1 98.81 87 SER A O 1
ATOM 669 N N . LEU A 1 88 ? 5.723 10.852 2.904 1 98.88 88 LEU A N 1
ATOM 670 C CA . LEU A 1 88 ? 6.992 11.133 2.238 1 98.88 88 LEU A CA 1
ATOM 671 C C . LEU A 1 88 ? 6.988 10.578 0.816 1 98.88 88 LEU A C 1
ATOM 673 O O . LEU A 1 88 ? 7.703 9.617 0.519 1 98.88 88 LEU A O 1
ATOM 677 N N . VAL A 1 89 ? 6.344 11.273 -0.076 1 98.88 89 VAL A N 1
ATOM 678 C CA . VAL A 1 89 ? 6.031 10.742 -1.396 1 98.88 89 VAL A CA 1
ATOM 679 C C . VAL A 1 89 ? 7.312 10.562 -2.203 1 98.88 89 VAL A C 1
ATOM 681 O O . VAL A 1 89 ? 7.387 9.711 -3.09 1 98.88 89 VAL A O 1
ATOM 684 N N . ALA A 1 90 ? 8.406 11.305 -1.888 1 98.81 90 ALA A N 1
ATOM 685 C CA . ALA A 1 90 ? 9.68 11.188 -2.592 1 98.81 90 ALA A CA 1
ATOM 686 C C . ALA A 1 90 ? 10.32 9.828 -2.326 1 98.81 90 ALA A C 1
ATOM 688 O O . ALA A 1 90 ? 11.258 9.43 -3.025 1 98.81 90 ALA A O 1
ATOM 689 N N . GLN A 1 91 ? 9.828 9.156 -1.335 1 98.81 91 GLN A N 1
ATOM 690 C CA . GLN A 1 91 ? 10.43 7.891 -0.926 1 98.81 91 GLN A CA 1
ATOM 691 C C . GLN A 1 91 ? 9.633 6.699 -1.453 1 98.81 91 GLN A C 1
ATOM 693 O O . GLN A 1 91 ? 9.797 5.574 -0.979 1 98.81 91 GLN A O 1
ATOM 698 N N . HIS A 1 92 ? 8.781 6.949 -2.43 1 98.81 92 HIS A N 1
ATOM 699 C CA . HIS A 1 92 ? 7.984 5.93 -3.102 1 98.81 92 HIS A CA 1
ATOM 700 C C . HIS A 1 92 ? 8.195 5.969 -4.613 1 98.81 92 HIS A C 1
ATOM 702 O O . HIS A 1 92 ? 8.664 6.977 -5.148 1 98.81 92 HIS A O 1
ATOM 708 N N . ASP A 1 93 ? 7.922 4.816 -5.266 1 98.75 93 ASP A N 1
ATOM 709 C CA . ASP A 1 93 ? 7.684 4.871 -6.703 1 98.75 93 ASP A CA 1
ATOM 710 C C . ASP A 1 93 ? 6.395 5.629 -7.02 1 98.75 93 ASP A C 1
ATOM 712 O O . ASP A 1 93 ? 5.32 5.266 -6.535 1 98.75 93 ASP A O 1
ATOM 716 N N . PRO A 1 94 ? 6.496 6.664 -7.777 1 98.69 94 PRO A N 1
ATOM 717 C CA . PRO A 1 94 ? 5.328 7.539 -7.906 1 98.69 94 PRO A CA 1
ATOM 718 C C . PRO A 1 94 ? 4.176 6.879 -8.664 1 98.69 94 PRO A C 1
ATOM 720 O O . PRO A 1 94 ? 3.008 7.168 -8.391 1 98.69 94 PRO A O 1
ATOM 723 N N . VAL A 1 95 ? 4.461 5.969 -9.633 1 98.94 95 VAL A N 1
ATOM 724 C CA . VAL A 1 95 ? 3.398 5.293 -10.375 1 98.94 95 VAL A CA 1
ATOM 725 C C . VAL A 1 95 ? 2.693 4.293 -9.461 1 98.94 95 VAL A C 1
ATOM 727 O O . VAL A 1 95 ? 1.463 4.273 -9.383 1 98.94 95 VAL A O 1
ATOM 730 N N . ALA A 1 96 ? 3.488 3.523 -8.719 1 98.88 96 ALA A N 1
ATOM 731 C CA . ALA A 1 96 ? 2.924 2.559 -7.781 1 98.88 96 ALA A CA 1
ATOM 732 C C . ALA A 1 96 ? 2.125 3.264 -6.688 1 98.88 96 ALA A C 1
ATOM 734 O O . ALA A 1 96 ? 1.046 2.805 -6.305 1 98.88 96 ALA A O 1
ATOM 735 N N . LEU A 1 97 ? 2.65 4.375 -6.207 1 98.94 97 LEU A N 1
ATOM 736 C CA . LEU A 1 97 ? 1.952 5.102 -5.152 1 98.94 97 LEU A CA 1
ATOM 737 C C . LEU A 1 97 ? 0.645 5.688 -5.676 1 98.94 97 LEU A C 1
ATOM 739 O O . LEU A 1 97 ? -0.366 5.688 -4.969 1 98.94 97 LEU A O 1
ATOM 743 N N . ALA A 1 98 ? 0.669 6.203 -6.902 1 98.94 98 ALA A N 1
ATOM 744 C CA . ALA A 1 98 ? -0.554 6.723 -7.508 1 98.94 98 ALA A CA 1
ATOM 745 C C . ALA A 1 98 ? -1.646 5.656 -7.539 1 98.94 98 ALA A C 1
ATOM 747 O O . ALA A 1 98 ? -2.799 5.93 -7.199 1 98.94 98 ALA A O 1
ATOM 748 N N . LYS A 1 99 ? -1.275 4.469 -7.934 1 98.94 99 LYS A N 1
ATOM 749 C CA . LYS A 1 99 ? -2.211 3.35 -8 1 98.94 99 LYS A CA 1
ATOM 750 C C . LYS A 1 99 ? -2.727 2.98 -6.609 1 98.94 99 LYS A C 1
ATOM 752 O O . LYS A 1 99 ? -3.922 2.736 -6.43 1 98.94 99 LYS A O 1
ATOM 757 N N . ALA A 1 100 ? -1.855 2.936 -5.652 1 98.94 100 ALA A N 1
ATOM 758 C CA . ALA A 1 100 ? -2.232 2.592 -4.285 1 98.94 100 ALA A CA 1
ATOM 759 C C . ALA A 1 100 ? -3.242 3.59 -3.727 1 98.94 100 ALA A C 1
ATOM 761 O O . ALA A 1 100 ? -4.277 3.197 -3.18 1 98.94 100 ALA A O 1
ATOM 762 N N . ILE A 1 101 ? -2.951 4.863 -3.922 1 98.94 101 ILE A N 1
ATOM 763 C CA . ILE A 1 101 ? -3.795 5.926 -3.381 1 98.94 101 ILE A CA 1
ATOM 764 C C . ILE A 1 101 ? -5.145 5.93 -4.098 1 98.94 101 ILE A C 1
ATOM 766 O O . ILE A 1 101 ? -6.191 6.066 -3.465 1 98.94 101 ILE A O 1
ATOM 770 N N . ALA A 1 102 ? -5.141 5.754 -5.414 1 98.94 102 ALA A N 1
ATOM 771 C CA . ALA A 1 102 ? -6.391 5.684 -6.168 1 98.94 102 ALA A CA 1
ATOM 772 C C . ALA A 1 102 ? -7.242 4.5 -5.711 1 98.94 102 ALA A C 1
ATOM 774 O O . ALA A 1 102 ? -8.461 4.621 -5.574 1 98.94 102 ALA A O 1
ATOM 775 N N . THR A 1 103 ? 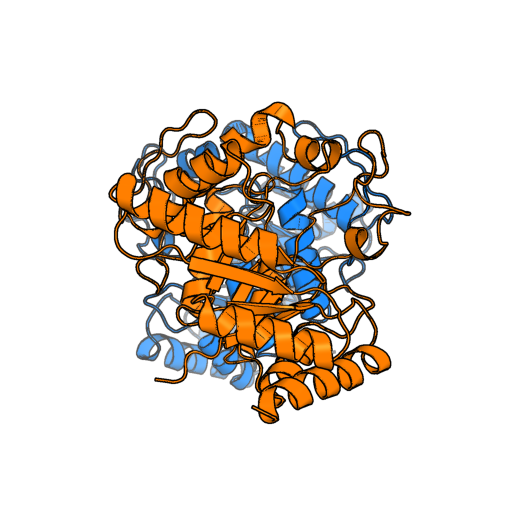-6.594 3.355 -5.469 1 98.94 103 THR A N 1
ATOM 776 C CA . THR A 1 103 ? -7.289 2.164 -4.996 1 98.94 103 THR A CA 1
ATOM 777 C C . THR A 1 103 ? -7.895 2.404 -3.615 1 98.94 103 THR A C 1
ATOM 779 O O . THR A 1 103 ? -9.055 2.057 -3.369 1 98.94 103 THR A O 1
ATOM 782 N N . LEU A 1 104 ? -7.113 3.029 -2.711 1 98.94 104 LEU A N 1
ATOM 783 C CA . LEU A 1 104 ? -7.59 3.324 -1.365 1 98.94 104 LEU A CA 1
ATOM 784 C C . LEU A 1 104 ? -8.781 4.277 -1.408 1 98.94 104 LEU A C 1
ATOM 786 O O . LEU A 1 104 ? -9.781 4.055 -0.728 1 98.94 104 LEU A O 1
ATOM 790 N N . ASP A 1 105 ? -8.68 5.324 -2.236 1 98.94 105 ASP A N 1
ATOM 791 C CA . ASP A 1 105 ? -9.789 6.266 -2.385 1 98.94 105 ASP A CA 1
ATOM 792 C C . ASP A 1 105 ? -11.023 5.57 -2.947 1 98.94 105 ASP A C 1
ATOM 794 O O . ASP A 1 105 ? -12.141 5.793 -2.473 1 98.94 105 ASP A O 1
ATOM 798 N N . HIS A 1 106 ? -10.812 4.719 -3.9 1 98.88 106 HIS A N 1
ATOM 799 C CA . HIS A 1 106 ? -11.906 4.004 -4.551 1 98.88 106 HIS A CA 1
ATOM 800 C C . HIS A 1 106 ? -12.609 3.072 -3.57 1 98.88 106 HIS A C 1
ATOM 802 O O . HIS A 1 106 ? -13.836 3.131 -3.424 1 98.88 106 HIS A O 1
ATOM 808 N N . LEU A 1 107 ? -11.867 2.283 -2.818 1 98.88 107 LEU A N 1
ATOM 809 C CA . LEU A 1 107 ? -12.445 1.27 -1.943 1 98.88 107 LEU A CA 1
ATOM 810 C C . LEU A 1 107 ? -13.055 1.908 -0.697 1 98.88 107 LEU A C 1
ATOM 812 O O . LEU A 1 107 ? -13.969 1.347 -0.087 1 98.88 107 LEU A O 1
ATOM 816 N N . SER A 1 108 ? -12.594 3.123 -0.325 1 98.75 108 SER A N 1
ATOM 817 C CA . SER A 1 108 ? -13.117 3.805 0.854 1 98.75 108 SER A CA 1
ATOM 818 C C . SER A 1 108 ? -14.312 4.68 0.502 1 98.75 108 SER A C 1
ATOM 820 O O . SER A 1 108 ? -14.969 5.227 1.39 1 98.75 108 SER A O 1
ATOM 822 N N . GLY A 1 109 ? -14.594 4.828 -0.756 1 98.56 109 GLY A N 1
ATOM 823 C CA . GLY A 1 109 ? -15.711 5.652 -1.182 1 98.56 109 GLY A CA 1
ATOM 824 C C . GLY A 1 109 ? -15.383 7.133 -1.234 1 98.56 109 GLY A C 1
ATOM 825 O O . GLY A 1 109 ? -16.25 7.973 -0.983 1 98.56 109 GLY A O 1
ATOM 826 N N . GLY A 1 110 ? -14.125 7.484 -1.506 1 98.75 110 GLY A N 1
ATOM 827 C CA . GLY A 1 110 ? -13.734 8.875 -1.683 1 98.75 110 GLY A CA 1
ATOM 828 C C . GLY A 1 110 ? -13.453 9.586 -0.374 1 98.75 110 GLY A C 1
ATOM 829 O O . GLY A 1 110 ? -13.828 10.742 -0.197 1 98.75 110 GLY A O 1
ATOM 830 N N . ARG A 1 111 ? -12.75 8.922 0.546 1 98.56 111 ARG A N 1
ATOM 831 C CA . ARG A 1 111 ? -12.586 9.469 1.892 1 98.56 111 ARG A CA 1
ATOM 832 C C . ARG A 1 111 ? -11.125 9.789 2.178 1 98.56 111 ARG A C 1
ATOM 834 O O . ARG A 1 111 ? -10.758 10.086 3.318 1 98.56 111 ARG A O 1
ATOM 841 N N . PHE A 1 112 ? -10.227 9.742 1.182 1 98.94 112 PHE A N 1
ATOM 842 C CA . PHE A 1 112 ? -8.789 9.82 1.438 1 98.94 112 PHE A CA 1
ATOM 843 C C . PHE A 1 112 ? -8.281 11.242 1.243 1 98.94 112 PHE A C 1
ATOM 845 O O . PHE A 1 112 ? -8.688 11.93 0.302 1 98.94 112 PHE A O 1
ATOM 852 N N . LEU A 1 113 ? -7.406 11.68 2.121 1 98.62 113 LEU A N 1
ATOM 853 C CA . LEU A 1 113 ? -6.676 12.938 2.049 1 98.62 113 LEU A CA 1
ATOM 854 C C . LEU A 1 113 ? -5.172 12.695 2.084 1 98.62 113 LEU A C 1
ATOM 856 O O . LEU A 1 113 ? -4.68 11.938 2.922 1 98.62 113 LEU A O 1
ATOM 860 N N . LEU A 1 114 ? -4.434 13.359 1.108 1 98.94 114 LEU A N 1
ATOM 861 C CA . LEU A 1 114 ? -2.99 13.164 1.045 1 98.94 114 LEU A CA 1
ATOM 862 C C . LEU A 1 114 ? -2.258 14.383 1.609 1 98.94 114 LEU A C 1
ATOM 864 O O . LEU A 1 114 ? -2.133 15.406 0.935 1 98.94 114 LEU A O 1
ATOM 868 N N . GLY A 1 115 ? -1.819 14.297 2.857 1 98.94 115 GLY A N 1
ATOM 869 C CA . GLY A 1 115 ? -0.835 15.234 3.367 1 98.94 115 GLY A CA 1
ATOM 870 C C . GLY A 1 115 ? 0.589 14.867 3 1 98.94 115 GLY A C 1
ATOM 871 O O . GLY A 1 115 ? 1.027 13.742 3.244 1 98.94 115 GLY A O 1
ATOM 872 N N . VAL A 1 116 ? 1.285 15.797 2.465 1 98.88 116 VAL A N 1
ATOM 873 C CA . VAL A 1 116 ? 2.619 15.547 1.926 1 98.88 116 VAL A CA 1
ATOM 874 C C . VAL A 1 116 ? 3.641 16.422 2.66 1 98.88 116 VAL A C 1
ATOM 876 O O . VAL A 1 116 ? 3.348 17.562 3.027 1 98.88 116 VAL A O 1
ATOM 879 N N . GLY A 1 117 ? 4.785 15.891 2.875 1 98.44 117 GLY A N 1
ATOM 880 C CA . GLY A 1 117 ? 5.914 16.641 3.41 1 98.44 117 GLY A CA 1
ATOM 881 C C . GLY A 1 117 ? 7.227 16.297 2.73 1 98.44 117 GLY A C 1
ATOM 882 O O . GLY A 1 117 ? 7.293 15.375 1.918 1 98.44 117 GLY A O 1
ATOM 883 N N . TYR A 1 118 ? 8.289 17.016 3.047 1 98 118 TYR A N 1
ATOM 884 C CA . TYR A 1 118 ? 9.578 16.875 2.377 1 98 118 TYR A CA 1
ATOM 885 C C . TYR A 1 118 ? 10.508 15.969 3.18 1 98 118 TYR A C 1
ATOM 887 O O . TYR A 1 118 ? 11.5 15.461 2.65 1 98 118 TYR A O 1
ATOM 895 N N . GLY A 1 119 ? 10.156 15.773 4.426 1 96.88 119 GLY A N 1
ATOM 896 C CA . GLY A 1 119 ? 11.008 14.969 5.285 1 96.88 119 GLY A CA 1
ATOM 897 C C . GLY A 1 119 ? 12.234 15.719 5.777 1 96.88 119 GLY A C 1
ATOM 898 O O . GLY A 1 119 ? 12.594 16.766 5.227 1 96.88 119 GLY A O 1
ATOM 899 N N . TRP A 1 120 ? 12.938 15.195 6.836 1 96.75 120 TRP A N 1
ATOM 900 C CA . TRP A 1 120 ? 14.086 15.852 7.441 1 96.75 120 TRP A CA 1
ATOM 901 C C . TRP A 1 120 ? 15.344 14.992 7.281 1 96.75 120 TRP A C 1
ATOM 903 O O . TRP A 1 120 ? 16.469 15.5 7.387 1 96.75 120 TRP A O 1
ATOM 913 N N . ASN A 1 121 ? 15.172 13.711 7.078 1 98.25 121 ASN A N 1
ATOM 914 C CA . ASN A 1 121 ? 16.234 12.727 7.195 1 98.25 121 ASN A CA 1
ATOM 915 C C . ASN A 1 121 ? 16.875 12.43 5.84 1 98.25 121 ASN A C 1
ATOM 917 O O . ASN A 1 121 ? 16.359 11.633 5.059 1 98.25 121 ASN A O 1
ATOM 921 N N . ALA A 1 122 ? 18.078 12.977 5.621 1 98.56 122 ALA A N 1
ATOM 922 C CA . ALA A 1 122 ? 18.766 12.891 4.332 1 98.56 122 ALA A CA 1
ATOM 923 C C . ALA A 1 122 ? 19.156 11.453 4.016 1 98.56 122 ALA A C 1
ATOM 925 O O . ALA A 1 122 ? 19.047 11.016 2.869 1 98.56 122 ALA A O 1
ATOM 926 N N . GLU A 1 123 ? 19.641 10.742 5.004 1 98.44 123 GLU A N 1
ATOM 927 C CA . GLU A 1 123 ? 20.047 9.359 4.793 1 98.44 123 GLU A CA 1
ATOM 928 C C . GLU A 1 123 ? 18.859 8.484 4.398 1 98.44 123 GLU A C 1
ATOM 930 O O . GLU A 1 123 ? 18.984 7.594 3.559 1 98.44 123 GLU A O 1
ATOM 935 N N . GLU A 1 124 ? 17.719 8.773 5.027 1 98.62 124 GLU A N 1
ATOM 936 C CA . GLU A 1 124 ? 16.5 8.047 4.68 1 98.62 124 GLU A CA 1
ATOM 937 C C . GLU A 1 124 ? 16.125 8.281 3.223 1 98.62 124 GLU A C 1
ATOM 939 O O . GLU A 1 124 ? 15.859 7.332 2.482 1 98.62 124 GLU A O 1
ATOM 944 N N . LEU A 1 125 ? 16.156 9.516 2.812 1 98.69 125 LEU A N 1
ATOM 945 C CA . LEU A 1 125 ? 15.797 9.875 1.444 1 98.69 125 LEU A CA 1
ATOM 946 C C . LEU A 1 125 ? 16.781 9.273 0.45 1 98.69 125 LEU A C 1
ATOM 948 O O . LEU A 1 125 ? 16.391 8.828 -0.63 1 98.69 125 LEU A O 1
ATOM 952 N N . ALA A 1 126 ? 18.062 9.203 0.8 1 98.38 126 ALA A N 1
ATOM 953 C CA . ALA A 1 126 ? 19.109 8.703 -0.084 1 98.38 126 ALA A CA 1
ATOM 954 C C . ALA A 1 126 ? 18.891 7.238 -0.434 1 98.38 126 ALA A C 1
ATOM 956 O O . ALA A 1 126 ? 19.203 6.805 -1.545 1 98.38 126 ALA A O 1
ATOM 957 N N . HIS A 1 127 ? 18.297 6.516 0.467 1 98.38 127 HIS A N 1
ATOM 958 C CA . HIS A 1 127 ? 18.047 5.102 0.226 1 98.38 127 HIS A CA 1
ATOM 959 C C . HIS A 1 127 ? 16.969 4.91 -0.841 1 98.38 127 HIS A C 1
ATOM 961 O O . HIS A 1 127 ? 16.797 3.805 -1.362 1 98.38 127 HIS A O 1
ATOM 967 N N . HIS A 1 128 ? 16.312 5.961 -1.168 1 98.19 128 HIS A N 1
ATOM 968 C CA . HIS A 1 128 ? 15.289 5.914 -2.203 1 98.19 128 HIS A CA 1
ATOM 969 C C . HIS A 1 128 ? 15.773 6.574 -3.49 1 98.19 128 HIS A C 1
ATOM 971 O O . HIS A 1 128 ? 14.977 6.828 -4.398 1 98.19 128 HIS A O 1
ATOM 977 N N . GLY A 1 129 ? 17.016 6.957 -3.49 1 96.88 129 GLY A N 1
ATOM 978 C CA . GLY A 1 129 ? 17.672 7.348 -4.73 1 96.88 129 GLY A CA 1
ATOM 979 C C . GLY A 1 129 ? 17.672 8.844 -4.957 1 96.88 129 GLY A C 1
ATOM 980 O O . GLY A 1 129 ? 17.906 9.312 -6.074 1 96.88 129 GLY A O 1
ATOM 981 N N . HIS A 1 130 ? 17.375 9.625 -3.904 1 98.12 130 HIS A N 1
ATOM 982 C CA . HIS A 1 130 ? 17.281 11.062 -4.121 1 98.12 130 HIS A CA 1
ATOM 983 C C . HIS A 1 130 ? 18.219 11.82 -3.199 1 98.12 130 HIS A C 1
ATOM 985 O O . HIS A 1 130 ? 18.422 11.43 -2.049 1 98.12 130 HIS A O 1
ATOM 991 N N . ARG A 1 131 ? 18.844 12.883 -3.752 1 98 131 ARG A N 1
ATOM 992 C CA . ARG A 1 131 ? 19.625 13.805 -2.938 1 98 131 ARG A CA 1
ATOM 993 C C . ARG A 1 131 ? 18.734 14.734 -2.135 1 98 131 ARG A C 1
ATOM 995 O O . ARG A 1 131 ? 17.703 15.188 -2.631 1 98 131 ARG A O 1
ATOM 1002 N N . PHE A 1 132 ? 19.094 14.992 -0.906 1 98.25 132 PHE A N 1
ATOM 1003 C CA . PHE A 1 132 ? 18.297 15.828 -0.014 1 98.25 132 PHE A CA 1
ATOM 1004 C C . PHE A 1 132 ? 18.016 17.188 -0.652 1 98.25 132 PHE A C 1
ATOM 1006 O O . PHE A 1 132 ? 16.906 17.719 -0.511 1 98.25 132 PHE A O 1
ATOM 1013 N N . THR A 1 133 ? 18.922 17.734 -1.405 1 97.75 133 THR A N 1
ATOM 1014 C CA . THR A 1 133 ? 18.797 19.062 -1.998 1 97.75 133 THR A CA 1
ATOM 1015 C C . THR A 1 133 ? 17.75 19.062 -3.105 1 97.75 133 THR A C 1
ATOM 1017 O O . THR A 1 133 ? 17.266 20.125 -3.51 1 97.75 133 THR A O 1
ATOM 1020 N N . ASP A 1 134 ? 17.406 17.906 -3.617 1 97.88 134 ASP A N 1
ATOM 1021 C CA . ASP A 1 134 ? 16.484 17.812 -4.75 1 97.88 134 ASP A CA 1
ATOM 1022 C C . ASP A 1 134 ? 15.07 17.484 -4.281 1 97.88 134 ASP A C 1
ATOM 1024 O O . ASP A 1 134 ? 14.156 17.328 -5.102 1 97.88 134 ASP A O 1
ATOM 1028 N N . ARG A 1 135 ? 14.852 17.391 -2.98 1 97.75 135 ARG A N 1
ATOM 1029 C CA . ARG A 1 135 ? 13.641 16.75 -2.461 1 97.75 135 ARG A CA 1
ATOM 1030 C C . ARG A 1 135 ? 12.398 17.531 -2.869 1 97.75 135 ARG A C 1
ATOM 1032 O O . ARG A 1 135 ? 11.344 16.938 -3.121 1 97.75 135 ARG A O 1
ATOM 1039 N N . ARG A 1 136 ? 12.484 18.859 -2.977 1 98.12 136 ARG A N 1
ATOM 1040 C CA . ARG A 1 136 ? 11.32 19.641 -3.357 1 98.12 136 ARG A CA 1
ATOM 1041 C C . ARG A 1 136 ? 10.93 19.391 -4.809 1 98.12 136 ARG A C 1
ATOM 1043 O O . ARG A 1 136 ? 9.75 19.25 -5.129 1 98.12 136 ARG A O 1
ATOM 1050 N N . THR A 1 137 ? 11.953 19.312 -5.707 1 98.56 137 THR A N 1
ATOM 1051 C CA . THR A 1 137 ? 11.719 19.016 -7.117 1 98.56 137 THR A CA 1
ATOM 1052 C C . THR A 1 137 ? 11.133 17.625 -7.289 1 98.56 137 THR A C 1
ATOM 1054 O O . THR A 1 137 ? 10.195 17.422 -8.062 1 98.56 137 THR A O 1
ATOM 1057 N N . VAL A 1 138 ? 11.656 16.688 -6.535 1 98.81 138 VAL A N 1
ATOM 1058 C CA . VAL A 1 138 ? 11.203 15.297 -6.613 1 98.81 138 VAL A CA 1
ATOM 1059 C C . VAL A 1 138 ? 9.75 15.203 -6.16 1 98.81 138 VAL A C 1
ATOM 1061 O O . VAL A 1 138 ? 8.93 14.57 -6.828 1 98.81 138 VAL A O 1
ATOM 1064 N N . VAL A 1 139 ? 9.422 15.859 -5.043 1 98.88 139 VAL A N 1
ATOM 1065 C CA . VAL A 1 139 ? 8.062 15.82 -4.504 1 98.88 139 VAL A CA 1
ATOM 1066 C C . VAL A 1 139 ? 7.094 16.438 -5.508 1 98.88 139 VAL A C 1
ATOM 1068 O O . VAL A 1 139 ? 6.039 15.867 -5.793 1 98.88 139 VAL A O 1
ATOM 1071 N N . ARG A 1 140 ? 7.449 17.562 -6.059 1 98.75 140 ARG A N 1
ATOM 1072 C CA . ARG A 1 140 ? 6.605 18.219 -7.055 1 98.75 140 ARG A CA 1
ATOM 1073 C C . ARG A 1 140 ? 6.352 17.312 -8.25 1 98.75 140 ARG A C 1
ATOM 1075 O O . ARG A 1 140 ? 5.207 17.141 -8.672 1 98.75 140 ARG A O 1
ATOM 1082 N N . ASP A 1 141 ? 7.414 16.688 -8.766 1 98.88 141 ASP A N 1
ATOM 1083 C CA . ASP A 1 141 ? 7.297 15.781 -9.898 1 98.88 141 ASP A CA 1
ATOM 1084 C C . ASP A 1 141 ? 6.414 14.586 -9.562 1 98.88 141 ASP A C 1
ATOM 1086 O O . ASP A 1 141 ? 5.566 14.188 -10.359 1 98.88 141 ASP A O 1
ATOM 1090 N N . HIS A 1 142 ? 6.629 14.047 -8.367 1 98.88 142 HIS A N 1
ATOM 1091 C CA . HIS A 1 142 ? 5.836 12.891 -7.965 1 98.88 142 HIS A CA 1
ATOM 1092 C C . HIS A 1 142 ? 4.355 13.242 -7.867 1 98.88 142 HIS A C 1
ATOM 1094 O O . HIS A 1 142 ? 3.504 12.516 -8.383 1 98.88 142 HIS A O 1
ATOM 1100 N N . VAL A 1 143 ? 4.051 14.352 -7.27 1 98.88 143 VAL A N 1
ATOM 1101 C CA . VAL A 1 143 ? 2.658 14.75 -7.074 1 98.88 143 VAL A CA 1
ATOM 1102 C C . VAL A 1 143 ? 2.008 15.031 -8.43 1 98.88 143 VAL A C 1
ATOM 1104 O O . VAL A 1 143 ? 0.882 14.594 -8.688 1 98.88 143 VAL A O 1
ATOM 1107 N N . ARG A 1 144 ? 2.729 15.688 -9.328 1 98.81 144 ARG A N 1
ATOM 1108 C CA . ARG A 1 144 ? 2.172 16.016 -10.641 1 98.81 144 ARG A CA 1
ATOM 1109 C C . ARG A 1 144 ? 1.941 14.758 -11.469 1 98.81 144 ARG A C 1
ATOM 1111 O O . ARG A 1 144 ? 0.928 14.641 -12.156 1 98.81 144 ARG A O 1
ATOM 1118 N N . LEU A 1 145 ? 2.859 13.891 -11.406 1 98.88 145 LEU A N 1
ATOM 1119 C CA . LEU A 1 145 ? 2.684 12.633 -12.117 1 98.88 145 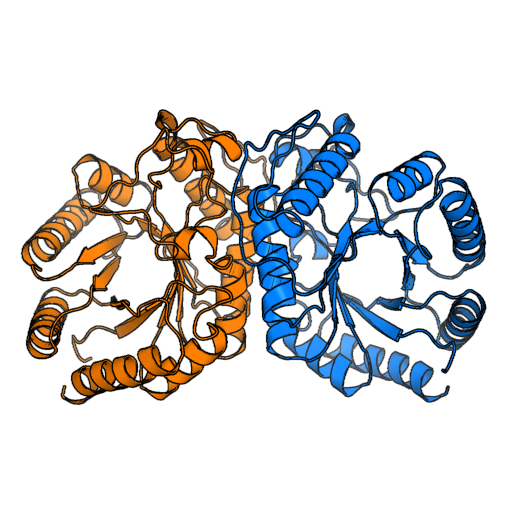LEU A CA 1
ATOM 1120 C C . LEU A 1 145 ? 1.48 11.867 -11.57 1 98.88 145 LEU A C 1
ATOM 1122 O O . LEU A 1 145 ? 0.671 11.344 -12.344 1 98.88 145 LEU A O 1
ATOM 1126 N N . MET A 1 146 ? 1.346 11.805 -10.258 1 98.94 146 MET A N 1
ATOM 1127 C CA . MET A 1 146 ? 0.208 11.117 -9.648 1 98.94 146 MET A CA 1
ATOM 1128 C C . MET A 1 146 ? -1.104 11.773 -10.055 1 98.94 146 MET A C 1
ATOM 1130 O O . MET A 1 146 ? -2.08 11.086 -10.367 1 98.94 146 MET A O 1
ATOM 1134 N N . ARG A 1 147 ? -1.119 13.078 -10.117 1 98.81 147 ARG A N 1
ATOM 1135 C CA . ARG A 1 147 ? -2.318 13.797 -10.523 1 98.81 147 ARG A CA 1
ATOM 1136 C C . ARG A 1 147 ? -2.707 13.445 -11.953 1 98.81 147 ARG A C 1
ATOM 1138 O O . ARG A 1 147 ? -3.887 13.242 -12.25 1 98.81 147 ARG A O 1
ATOM 1145 N N . ALA A 1 148 ? -1.687 13.391 -12.805 1 98.81 148 ALA A N 1
ATOM 1146 C CA . ALA A 1 148 ? -1.962 13 -14.188 1 98.81 148 ALA A CA 1
ATOM 1147 C C . ALA A 1 148 ? -2.619 11.625 -14.242 1 98.81 148 ALA A C 1
ATOM 1149 O O . ALA A 1 148 ? -3.621 11.438 -14.938 1 98.81 148 ALA A O 1
ATOM 1150 N N . LEU A 1 149 ? -2.119 10.719 -13.469 1 98.88 149 LEU A N 1
ATOM 1151 C CA . LEU A 1 149 ? -2.635 9.352 -13.461 1 98.88 149 LEU A CA 1
ATOM 1152 C C . LEU A 1 149 ? -4.043 9.305 -12.867 1 98.88 149 LEU A C 1
ATOM 1154 O O . LEU A 1 149 ? -4.871 8.5 -13.297 1 98.88 149 LEU A O 1
ATOM 1158 N N . TRP A 1 150 ? -4.34 10.18 -11.906 1 98.88 150 TRP A N 1
ATOM 1159 C CA . TRP A 1 150 ? -5.625 10.172 -11.219 1 98.88 150 TRP A CA 1
ATOM 1160 C C . TRP A 1 150 ? -6.707 10.82 -12.078 1 98.88 150 TRP A C 1
ATOM 1162 O O . TRP A 1 150 ? -7.879 10.453 -11.992 1 98.88 150 TRP A O 1
ATOM 1172 N N . GLU A 1 151 ? -6.34 11.758 -12.953 1 98.62 151 GLU A N 1
ATOM 1173 C CA . GLU A 1 151 ? -7.348 12.648 -13.516 1 98.62 151 GLU A CA 1
ATOM 1174 C C . GLU A 1 151 ? -7.52 12.414 -15.016 1 98.62 151 GLU A C 1
ATOM 1176 O O . GLU A 1 151 ? -8.547 12.766 -15.594 1 98.62 151 GLU A O 1
ATOM 1181 N N . GLN A 1 152 ? -6.445 11.828 -15.633 1 98.62 152 GLN A N 1
ATOM 1182 C CA . GLN A 1 152 ? -6.488 11.664 -17.078 1 98.62 152 GLN A CA 1
ATOM 1183 C C . GLN A 1 152 ? -6.723 10.203 -17.469 1 98.62 152 GLN A C 1
ATOM 1185 O O . GLN A 1 152 ? -6.184 9.297 -16.828 1 98.62 152 GLN A O 1
ATOM 1190 N N . ASP A 1 153 ? -7.512 9.922 -18.5 1 97.75 153 ASP A N 1
ATOM 1191 C CA . ASP A 1 153 ? -7.723 8.57 -19 1 97.75 153 ASP A CA 1
ATOM 1192 C C . ASP A 1 153 ? -6.418 7.961 -19.5 1 97.75 153 ASP A C 1
ATOM 1194 O O . ASP A 1 153 ? -6.02 6.879 -19.062 1 97.75 153 ASP A O 1
ATOM 1198 N N . GLU A 1 154 ? -5.852 8.688 -20.422 1 98.69 154 GLU A N 1
ATOM 1199 C CA . GLU A 1 154 ? -4.48 8.43 -20.859 1 98.69 154 GLU A CA 1
ATOM 1200 C C . GLU A 1 154 ? -3.518 9.461 -20.281 1 98.69 154 GLU A C 1
ATOM 1202 O O . GLU A 1 154 ? -3.445 10.586 -20.781 1 98.69 154 GLU A O 1
ATOM 1207 N N . ALA A 1 155 ? -2.762 9.062 -19.297 1 98.88 155 ALA A N 1
ATOM 1208 C CA . ALA A 1 155 ? -1.921 9.992 -18.562 1 98.88 155 ALA A CA 1
ATOM 1209 C C . ALA A 1 155 ? -0.501 10.023 -19.109 1 98.88 155 ALA A C 1
ATOM 1211 O O . ALA A 1 155 ? 0.022 8.992 -19.547 1 98.88 155 ALA A O 1
ATOM 1212 N N . GLU A 1 156 ? 0.073 11.102 -19.141 1 98.81 156 GLU A N 1
ATOM 1213 C CA . GLU A 1 156 ? 1.487 11.289 -19.438 1 98.81 156 GLU A CA 1
ATOM 1214 C C . GLU A 1 156 ? 2.086 12.414 -18.609 1 98.81 156 GLU A C 1
ATOM 1216 O O . GLU A 1 156 ? 1.357 13.258 -18.078 1 98.81 156 GLU A O 1
ATOM 1221 N N . TYR A 1 157 ? 3.359 12.398 -18.406 1 98.75 157 TYR A N 1
ATOM 1222 C CA . TYR A 1 157 ? 4.043 13.422 -17.625 1 98.75 157 TYR A CA 1
ATOM 1223 C C . TYR A 1 157 ? 5.52 13.492 -17.984 1 98.75 157 TYR A C 1
ATOM 1225 O O . TYR A 1 157 ? 6.176 12.453 -18.156 1 98.75 157 TYR A O 1
ATOM 1233 N N . ALA A 1 158 ? 5.992 14.641 -18.172 1 98.44 158 ALA A N 1
ATOM 1234 C CA . ALA A 1 158 ? 7.41 14.922 -18.391 1 98.44 158 ALA A CA 1
ATOM 1235 C C . ALA A 1 158 ? 7.922 15.945 -17.391 1 98.44 158 ALA A C 1
ATOM 1237 O O . ALA A 1 158 ? 7.75 17.156 -17.578 1 98.44 158 ALA A O 1
ATOM 1238 N N . GLY A 1 159 ? 8.547 15.445 -16.391 1 97.81 159 GLY A N 1
ATOM 1239 C CA . GLY A 1 159 ? 9.062 16.328 -15.352 1 97.81 159 GLY A CA 1
ATOM 1240 C C . GLY A 1 159 ? 10.57 16.453 -15.375 1 97.81 159 GLY A C 1
ATOM 1241 O O . GLY A 1 159 ? 11.219 16.031 -16.328 1 97.81 159 GLY A O 1
ATOM 1242 N N . ALA A 1 160 ? 11.148 17.094 -14.344 1 97.31 160 ALA A N 1
ATOM 1243 C CA . ALA A 1 160 ? 12.594 17.297 -14.211 1 97.31 160 ALA A CA 1
ATOM 1244 C C . ALA A 1 160 ? 13.297 15.984 -13.867 1 97.31 160 ALA A C 1
ATOM 1246 O O . ALA A 1 160 ? 14.422 15.75 -14.305 1 97.31 160 ALA A O 1
ATOM 1247 N N . THR A 1 161 ? 12.578 15.125 -13.125 1 96.25 161 THR A N 1
ATOM 1248 C CA . THR A 1 161 ? 13.266 13.969 -12.57 1 96.25 161 THR A CA 1
ATOM 1249 C C . THR A 1 161 ? 12.633 12.672 -13.07 1 96.25 161 THR A C 1
ATOM 1251 O O . THR A 1 161 ? 13.211 11.594 -12.922 1 96.25 161 THR A O 1
ATOM 1254 N N . ILE A 1 162 ? 11.406 12.742 -13.609 1 97.12 162 ILE A N 1
ATOM 1255 C CA . ILE A 1 162 ? 10.688 11.531 -13.977 1 97.12 162 ILE A CA 1
ATOM 1256 C C . ILE A 1 162 ? 9.867 11.773 -15.234 1 97.12 162 ILE A C 1
ATOM 1258 O O . ILE A 1 162 ? 9.562 12.922 -15.578 1 97.12 162 ILE A O 1
ATOM 1262 N N . ARG A 1 163 ? 9.641 10.695 -15.93 1 97.5 163 ARG A N 1
ATOM 1263 C CA . ARG A 1 163 ? 8.828 10.727 -17.141 1 97.5 163 ARG A CA 1
ATOM 1264 C C . ARG A 1 163 ? 7.848 9.562 -17.188 1 97.5 163 ARG A C 1
ATOM 1266 O O . ARG A 1 163 ? 8.172 8.461 -16.734 1 97.5 163 ARG A O 1
ATOM 1273 N N . LEU A 1 164 ? 6.672 9.789 -17.641 1 98.75 164 LEU A N 1
ATOM 1274 C CA . LEU A 1 164 ? 5.625 8.805 -17.906 1 98.75 164 LEU A CA 1
ATOM 1275 C C . LEU A 1 164 ? 5.062 8.961 -19.312 1 98.75 164 LEU A C 1
ATOM 1277 O O . LEU A 1 164 ? 4.449 9.984 -19.625 1 98.75 164 LEU A O 1
ATOM 1281 N N . GLU A 1 165 ? 5.336 7.965 -20.172 1 98.69 165 GLU A N 1
ATOM 1282 C CA . GLU A 1 165 ? 4.699 7.961 -21.484 1 98.69 165 GLU A CA 1
ATOM 1283 C C . GLU A 1 165 ? 3.199 7.699 -21.375 1 98.69 165 GLU A C 1
ATOM 1285 O O . GLU A 1 165 ? 2.725 7.223 -20.344 1 98.69 165 GLU A O 1
ATOM 1290 N N . PRO A 1 166 ? 2.461 7.996 -22.406 1 98.81 166 PRO A N 1
ATOM 1291 C CA . PRO A 1 166 ? 1.015 7.789 -22.297 1 98.81 166 PRO A CA 1
ATOM 1292 C C . PRO A 1 166 ? 0.652 6.406 -21.766 1 98.81 166 PRO A C 1
ATOM 1294 O O . PRO A 1 166 ? 1.138 5.395 -22.266 1 98.81 166 PRO A O 1
ATOM 1297 N N . SER A 1 167 ? -0.185 6.453 -20.688 1 98.88 167 SER A N 1
ATOM 1298 C CA . SER A 1 167 ? -0.464 5.215 -19.969 1 98.88 167 SER A CA 1
ATOM 1299 C C . SER A 1 167 ? -1.874 5.219 -19.391 1 98.88 167 SER A C 1
ATOM 1301 O O . SER A 1 167 ? -2.412 6.277 -19.062 1 98.88 167 SER A O 1
ATOM 1303 N N . TRP A 1 168 ? -2.461 4.02 -19.312 1 98.88 168 TRP A N 1
ATOM 1304 C CA . TRP A 1 168 ? -3.713 3.801 -18.609 1 98.88 168 TRP A CA 1
ATOM 1305 C C . TRP A 1 168 ? -3.451 3.334 -17.172 1 98.88 168 TRP A C 1
ATOM 1307 O O . TRP A 1 168 ? -2.562 2.512 -16.938 1 98.88 168 TRP A O 1
ATOM 1317 N N . SER A 1 169 ? -4.184 3.885 -16.234 1 98.81 169 SER A N 1
ATOM 1318 C CA . SER A 1 169 ? -4.148 3.434 -14.852 1 98.81 169 SER A CA 1
ATOM 1319 C C . SER A 1 169 ? -5.488 3.67 -14.156 1 98.81 169 SER A C 1
ATOM 1321 O O . SER A 1 169 ? -5.742 4.762 -13.648 1 98.81 169 SER A O 1
ATOM 1323 N N . TRP A 1 170 ? -6.344 2.701 -14.219 1 98.38 170 TRP A N 1
ATOM 1324 C CA . TRP A 1 170 ? -7.594 2.684 -13.469 1 98.38 170 TRP A CA 1
ATOM 1325 C C . TRP A 1 170 ? -7.488 1.773 -12.25 1 98.38 170 TRP A C 1
ATOM 1327 O O . TRP A 1 170 ? -6.66 0.859 -12.219 1 98.38 170 TRP A O 1
ATOM 1337 N N . PRO A 1 171 ? -8.281 1.957 -11.289 1 98.62 171 PRO A N 1
ATOM 1338 C CA . PRO A 1 171 ? -9.375 2.92 -11.141 1 98.62 171 PRO A CA 1
ATOM 1339 C C . PRO A 1 171 ? -8.883 4.352 -10.93 1 98.62 171 PRO A C 1
ATOM 1341 O O . PRO A 1 171 ? -7.758 4.555 -10.469 1 98.62 171 PRO A O 1
ATOM 1344 N N . LYS A 1 172 ? -9.688 5.277 -11.328 1 98.75 172 LYS A N 1
ATOM 1345 C CA . LYS A 1 172 ? -9.531 6.656 -10.875 1 98.75 172 LYS A CA 1
ATOM 1346 C C . LYS A 1 172 ? -10.086 6.832 -9.461 1 98.75 172 LYS A C 1
ATOM 1348 O O . LYS A 1 172 ? -10.969 6.086 -9.039 1 98.75 172 LYS A O 1
ATOM 1353 N N . PRO A 1 173 ? -9.531 7.805 -8.742 1 98.75 173 PRO A N 1
ATOM 1354 C CA . PRO A 1 173 ? -10.188 8.117 -7.473 1 98.75 173 PRO A CA 1
ATOM 1355 C C . PRO A 1 173 ? -11.664 8.469 -7.641 1 98.75 173 PRO A C 1
ATOM 1357 O O . PRO A 1 173 ? -12.062 9 -8.68 1 98.75 173 PRO A O 1
ATOM 1360 N N . VAL A 1 174 ? -12.453 8.141 -6.625 1 98.62 174 VAL A N 1
ATOM 1361 C CA . VAL A 1 174 ? -13.859 8.539 -6.578 1 98.62 174 VAL A CA 1
ATOM 1362 C C . VAL A 1 174 ? -13.961 10.062 -6.535 1 98.62 174 VAL A C 1
ATOM 1364 O O . VAL A 1 174 ? -14.82 10.648 -7.195 1 98.62 174 VAL A O 1
ATOM 1367 N N . GLN A 1 175 ? -13.094 10.664 -5.754 1 98.19 175 GLN A N 1
ATOM 1368 C CA . GLN A 1 175 ? -13.047 12.125 -5.676 1 98.19 175 GLN A CA 1
ATOM 1369 C C . GLN A 1 175 ? -12.531 12.727 -6.98 1 98.19 175 GLN A C 1
ATOM 1371 O O . GLN A 1 175 ? -11.445 12.383 -7.445 1 98.19 175 GLN A O 1
ATOM 1376 N N . ARG A 1 176 ? -13.289 13.508 -7.555 1 95.31 176 ARG A N 1
ATOM 1377 C CA . ARG A 1 176 ? -12.867 14.141 -8.797 1 95.31 176 ARG A CA 1
ATOM 1378 C C . ARG A 1 176 ? -11.492 14.789 -8.641 1 95.31 176 ARG A C 1
ATOM 1380 O O . ARG A 1 176 ? -10.633 14.633 -9.508 1 95.31 176 ARG A O 1
ATOM 1387 N N . ARG A 1 177 ? -11.312 15.508 -7.539 1 96.94 177 ARG A N 1
ATOM 1388 C CA . ARG A 1 177 ? -10.023 16.078 -7.156 1 96.94 177 ARG A CA 1
ATOM 1389 C C . ARG A 1 177 ? -9.594 15.57 -5.777 1 96.94 177 ARG A C 1
ATOM 1391 O O . ARG A 1 177 ? -10.117 16.031 -4.758 1 96.94 177 ARG A O 1
ATOM 1398 N N . LEU A 1 178 ? -8.672 14.578 -5.773 1 98.44 178 LEU A N 1
ATOM 1399 C CA . LEU A 1 178 ? -8.141 14.078 -4.508 1 98.44 178 LEU A CA 1
ATOM 1400 C C . LEU A 1 178 ? -7.344 15.156 -3.789 1 98.44 178 LEU A C 1
ATOM 1402 O O . LEU A 1 178 ? -6.414 15.734 -4.359 1 98.44 178 LEU A O 1
ATOM 1406 N N . PRO A 1 179 ? -7.73 15.531 -2.557 1 98.5 179 PRO A N 1
ATOM 1407 C CA . PRO A 1 179 ? -7.051 16.625 -1.857 1 98.5 179 PRO A CA 1
ATOM 1408 C C . PRO A 1 179 ? -5.59 16.312 -1.546 1 98.5 179 PRO A C 1
ATOM 1410 O O . PRO A 1 179 ? -5.293 15.266 -0.958 1 98.5 179 PRO A O 1
ATOM 1413 N N . VAL A 1 180 ? -4.707 17.188 -1.943 1 98.88 180 VAL A N 1
ATOM 1414 C CA . VAL A 1 180 ? -3.285 17.141 -1.614 1 98.88 180 VAL A CA 1
ATOM 1415 C C . VAL A 1 180 ? -2.898 18.391 -0.824 1 98.88 180 VAL A C 1
ATOM 1417 O O . VAL A 1 180 ? -3.045 19.5 -1.312 1 98.88 180 VAL A O 1
ATOM 1420 N N . LEU A 1 181 ? -2.48 18.172 0.378 1 98.81 181 LEU A N 1
ATOM 1421 C CA . LEU A 1 181 ? -2.096 19.281 1.241 1 98.81 181 LEU A CA 1
ATOM 1422 C C . LEU A 1 181 ? -0.607 19.234 1.563 1 98.81 181 LEU A C 1
ATOM 1424 O O . LEU A 1 181 ? -0.054 18.156 1.795 1 98.81 181 LEU A O 1
ATOM 1428 N N . LEU A 1 182 ? 0.013 20.375 1.562 1 98.88 182 LE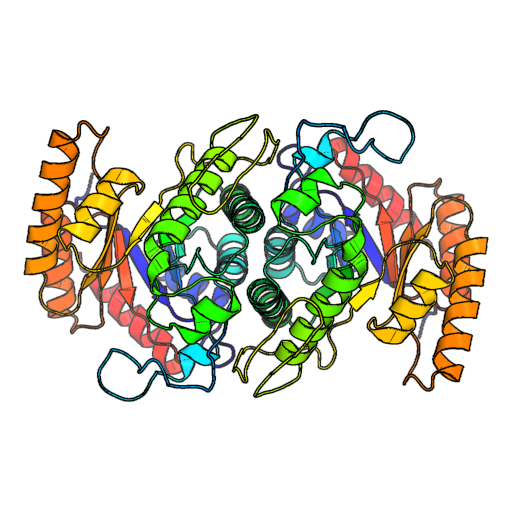U A N 1
ATOM 1429 C CA . LEU A 1 182 ? 1.434 20.438 1.884 1 98.88 182 LEU A CA 1
ATOM 1430 C C . LEU A 1 182 ? 1.64 20.812 3.348 1 98.88 182 LEU A C 1
ATOM 1432 O O . LEU A 1 182 ? 1.083 21.812 3.824 1 98.88 182 LEU A O 1
ATOM 1436 N N . GLY A 1 183 ? 2.393 20 4.012 1 98.12 183 GLY A N 1
ATOM 1437 C CA . GLY A 1 183 ? 2.727 20.266 5.402 1 98.12 183 GLY A CA 1
ATOM 1438 C C . GLY A 1 183 ? 3.834 21.281 5.57 1 98.12 183 GLY A C 1
ATOM 1439 O O . GLY A 1 183 ? 4.477 21.672 4.594 1 98.12 183 GLY A O 1
ATOM 1440 N N . GLY A 1 184 ? 4.059 21.688 6.863 1 95.19 184 GLY A N 1
ATOM 1441 C CA . GLY A 1 184 ? 5.117 22.625 7.203 1 95.19 184 GLY A CA 1
ATOM 1442 C C . GLY A 1 184 ? 4.609 24.031 7.441 1 95.19 184 GLY A C 1
ATOM 1443 O O . GLY A 1 184 ? 3.436 24.328 7.199 1 95.19 184 GLY A O 1
ATOM 1444 N N . GLY A 1 185 ? 5.535 24.875 7.926 1 93.88 185 GLY A N 1
ATOM 1445 C CA . GLY A 1 185 ? 5.211 26.297 8.039 1 93.88 185 GLY A CA 1
ATOM 1446 C C . GLY A 1 185 ? 5.02 26.969 6.695 1 93.88 185 GLY A C 1
ATOM 1447 O O . GLY A 1 185 ? 5.367 26.406 5.656 1 93.88 185 GLY A O 1
ATOM 1448 N N . LEU A 1 186 ? 4.434 28.125 6.785 1 94.19 186 LEU A N 1
ATOM 1449 C CA . LEU A 1 186 ? 4.164 28.828 5.531 1 94.19 186 LEU A CA 1
ATOM 1450 C C . LEU A 1 186 ? 5.242 29.859 5.246 1 94.19 186 LEU A C 1
ATOM 1452 O O . LEU A 1 186 ? 4.965 31.062 5.262 1 94.19 186 LEU A O 1
ATOM 1456 N N . SER A 1 187 ? 6.418 29.422 4.949 1 95.19 187 SER A N 1
ATOM 1457 C CA . SER A 1 187 ? 7.453 30.281 4.395 1 95.19 187 SER A CA 1
ATOM 1458 C C . SER A 1 187 ? 7.094 30.75 2.988 1 95.19 187 SER A C 1
ATOM 1460 O O . SER A 1 187 ? 6.145 30.234 2.387 1 95.19 187 SER A O 1
ATOM 1462 N N . ALA A 1 188 ? 7.809 31.719 2.473 1 96.31 188 ALA A N 1
ATOM 1463 C CA . ALA A 1 188 ? 7.578 32.188 1.105 1 96.31 188 ALA A CA 1
ATOM 1464 C C . ALA A 1 188 ? 7.723 31.031 0.107 1 96.31 188 ALA A C 1
ATOM 1466 O O . ALA A 1 188 ? 6.926 30.906 -0.825 1 96.31 188 ALA A O 1
ATOM 1467 N N . ARG A 1 189 ? 8.68 30.266 0.323 1 96.56 189 ARG A N 1
ATOM 1468 C CA . ARG A 1 189 ? 8.922 29.141 -0.564 1 96.56 189 ARG A CA 1
ATOM 1469 C C . ARG A 1 189 ? 7.781 28.125 -0.481 1 96.56 189 ARG A C 1
ATOM 1471 O O . ARG A 1 189 ? 7.316 27.625 -1.505 1 96.56 189 ARG A O 1
ATOM 1478 N N . ASN A 1 190 ? 7.34 27.797 0.731 1 97.62 190 ASN A N 1
ATOM 1479 C CA . ASN A 1 190 ? 6.25 26.844 0.901 1 97.62 190 ASN A CA 1
ATOM 1480 C C . ASN A 1 190 ? 4.941 27.375 0.326 1 97.62 190 ASN A C 1
ATOM 1482 O O . ASN A 1 190 ? 4.152 26.625 -0.239 1 97.62 190 ASN A O 1
ATOM 1486 N N . LEU A 1 191 ? 4.75 28.672 0.528 1 98.25 191 LEU A N 1
ATOM 1487 C CA . LEU A 1 191 ? 3.578 29.297 -0.075 1 98.25 191 LEU A CA 1
ATOM 1488 C C . LEU A 1 191 ? 3.59 29.125 -1.59 1 98.25 191 LEU A C 1
ATOM 1490 O O . LEU A 1 191 ? 2.568 28.766 -2.186 1 98.25 191 LEU A O 1
ATOM 1494 N N . THR A 1 192 ? 4.711 29.344 -2.189 1 98.19 192 THR A N 1
ATOM 1495 C CA . THR A 1 192 ? 4.859 29.188 -3.633 1 98.19 192 THR A CA 1
ATOM 1496 C C . THR A 1 192 ? 4.539 27.75 -4.055 1 98.19 192 THR A C 1
ATOM 1498 O O . THR A 1 192 ? 3.857 27.531 -5.055 1 98.19 192 THR A O 1
ATOM 1501 N N . GLU A 1 193 ? 4.984 26.812 -3.287 1 98.44 193 GLU A N 1
ATOM 1502 C CA . GLU A 1 193 ? 4.734 25.406 -3.586 1 98.44 193 GLU A CA 1
ATOM 1503 C C . GLU A 1 193 ? 3.25 25.078 -3.463 1 98.44 193 GLU A C 1
ATOM 1505 O O . GLU A 1 193 ? 2.689 24.391 -4.32 1 98.44 193 GLU A O 1
ATOM 1510 N N . VAL A 1 194 ? 2.635 25.531 -2.375 1 98.56 194 VAL A N 1
ATOM 1511 C CA . VAL A 1 194 ? 1.214 25.266 -2.176 1 98.56 194 VAL A CA 1
ATOM 1512 C C . VAL A 1 194 ? 0.417 25.797 -3.365 1 98.56 194 VAL A C 1
ATOM 1514 O O . VAL A 1 194 ? -0.438 25.109 -3.912 1 98.56 194 VAL A O 1
ATOM 1517 N N . LEU A 1 195 ? 0.762 26.969 -3.838 1 98.31 195 LEU A N 1
ATOM 1518 C CA . LEU A 1 195 ? 0.037 27.609 -4.926 1 98.31 195 LEU A CA 1
ATOM 1519 C C . LEU A 1 195 ? 0.277 26.891 -6.246 1 98.31 195 LEU A C 1
ATOM 1521 O O . LEU A 1 195 ? -0.587 26.891 -7.125 1 98.31 195 LEU A O 1
ATOM 1525 N N . ASP A 1 196 ? 1.416 26.266 -6.273 1 97.94 196 ASP A N 1
ATOM 1526 C CA . ASP A 1 196 ? 1.833 25.672 -7.535 1 97.94 196 ASP A CA 1
ATOM 1527 C C . ASP A 1 196 ? 1.174 24.297 -7.738 1 97.94 196 ASP A C 1
ATOM 1529 O O . ASP A 1 196 ? 0.642 24.016 -8.812 1 97.94 196 ASP A O 1
ATOM 1533 N N . TRP A 1 197 ? 1.14 23.438 -6.656 1 97.75 197 TRP A N 1
ATOM 1534 C CA . TRP A 1 197 ? 0.748 22.078 -6.992 1 97.75 197 TRP A CA 1
ATOM 1535 C C . TRP A 1 197 ? -0.169 21.5 -5.926 1 97.75 197 TRP A C 1
ATOM 1537 O O . TRP A 1 197 ? -0.734 20.422 -6.105 1 97.75 197 TRP A O 1
ATOM 1547 N N . ALA A 1 198 ? -0.375 22.094 -4.816 1 98.5 198 ALA A N 1
ATOM 1548 C CA . ALA A 1 198 ? -1.191 21.531 -3.746 1 98.5 198 ALA A CA 1
ATOM 1549 C C . ALA A 1 198 ? -2.588 22.141 -3.734 1 98.5 198 ALA A C 1
ATOM 1551 O O . ALA A 1 198 ? -2.857 23.094 -4.461 1 98.5 198 ALA A O 1
ATOM 1552 N N . ASP A 1 199 ? -3.473 21.516 -2.971 1 98.38 199 ASP A N 1
ATOM 1553 C CA . ASP A 1 199 ? -4.84 22 -2.809 1 98.38 199 ASP A CA 1
ATOM 1554 C C . ASP A 1 199 ? -4.996 22.766 -1.497 1 98.38 199 ASP A C 1
ATOM 1556 O O . ASP A 1 199 ? -6.074 23.281 -1.198 1 98.38 199 ASP A O 1
ATOM 1560 N N . GLY A 1 200 ? -3.955 22.781 -0.741 1 98.12 200 GLY A N 1
ATOM 1561 C CA . GLY A 1 200 ? -4.012 23.5 0.519 1 98.12 200 GLY A CA 1
ATOM 1562 C C . GLY A 1 200 ? -2.809 23.25 1.406 1 98.12 200 GLY A C 1
ATOM 1563 O O . GLY A 1 200 ? -1.73 22.906 0.917 1 98.12 200 GLY A O 1
ATOM 1564 N N . TRP A 1 201 ? -2.998 23.609 2.639 1 98.25 201 TRP A N 1
ATOM 1565 C CA . TRP A 1 201 ? -1.943 23.719 3.643 1 98.25 201 TRP A CA 1
ATOM 1566 C C . TRP A 1 201 ? -2.27 22.859 4.867 1 98.25 201 TRP A C 1
ATOM 1568 O O . TRP A 1 201 ? -3.426 22.797 5.289 1 98.25 201 TRP A O 1
ATOM 1578 N N . PHE A 1 202 ? -1.254 22.125 5.41 1 98.19 202 PHE A N 1
ATOM 1579 C CA . PHE A 1 202 ? -1.423 21.203 6.531 1 98.19 202 PHE A CA 1
ATOM 1580 C C . PHE A 1 202 ? -0.45 21.531 7.656 1 98.19 202 PHE A C 1
ATOM 1582 O O . PHE A 1 202 ? 0.491 20.781 7.914 1 98.19 202 PHE A O 1
ATOM 1589 N N . PRO A 1 203 ? -0.638 22.625 8.445 1 97 203 PRO A N 1
ATOM 1590 C CA . PRO A 1 203 ? 0.282 23.062 9.492 1 97 203 PRO A CA 1
ATOM 1591 C C . PRO A 1 203 ? 0.096 22.281 10.797 1 97 203 PRO A C 1
ATOM 1593 O O . PRO A 1 203 ? -0.941 21.656 11 1 97 203 PRO A O 1
ATOM 1596 N N . VAL A 1 204 ? 1.116 22.375 11.625 1 95.31 204 VAL A N 1
ATOM 1597 C CA . VAL A 1 204 ? 1.067 21.891 12.992 1 95.31 204 VAL A CA 1
ATOM 1598 C C . VAL A 1 204 ? 0.964 23.062 13.961 1 95.31 204 VAL A C 1
ATOM 1600 O O . VAL A 1 204 ? 1.667 24.062 13.805 1 95.31 204 VAL A O 1
ATOM 1603 N N . VAL A 1 205 ? 0.06 22.953 14.867 1 94.25 205 VAL A N 1
ATOM 1604 C CA . VAL A 1 205 ? -0.128 23.984 15.883 1 94.25 205 VAL A CA 1
ATOM 1605 C C . VAL A 1 205 ? 0.018 23.375 17.281 1 94.25 205 VAL A C 1
ATOM 1607 O O . VAL A 1 205 ? -0.514 22.297 17.547 1 94.25 205 VAL A O 1
ATOM 1610 N N . HIS A 1 206 ? 0.716 24.047 18.078 1 91.38 206 HIS A N 1
ATOM 1611 C CA . HIS A 1 206 ? 0.795 23.656 19.484 1 91.38 206 HIS A CA 1
ATOM 1612 C C . HIS A 1 206 ? -0.096 24.547 20.344 1 91.38 206 HIS A C 1
ATOM 1614 O O . HIS A 1 206 ? -1.32 24.391 20.344 1 91.38 206 HIS A O 1
ATOM 1620 N N . THR A 1 207 ? 0.469 25.594 20.922 1 87.62 207 THR A N 1
ATOM 1621 C CA . THR A 1 207 ? -0.331 26.438 21.812 1 87.62 207 THR A CA 1
ATOM 1622 C C . THR A 1 207 ? -0.756 27.719 21.094 1 87.62 207 THR A C 1
ATOM 1624 O O . THR A 1 207 ? -1.931 28.078 21.125 1 87.62 207 THR A O 1
ATOM 1627 N N . ASP A 1 208 ? 0.082 28.312 20.344 1 91.75 208 ASP A N 1
ATOM 1628 C CA . ASP A 1 208 ? -0.154 29.625 19.719 1 91.75 208 ASP A CA 1
ATOM 1629 C C . ASP A 1 208 ? -0.728 29.453 18.312 1 91.75 208 ASP A C 1
ATOM 1631 O O . ASP A 1 208 ? -0.094 28.859 17.453 1 91.75 208 ASP A O 1
ATOM 1635 N N . THR A 1 209 ? -1.948 30.062 18.109 1 95.12 209 THR A N 1
ATOM 1636 C CA . THR A 1 209 ? -2.648 29.906 16.844 1 95.12 209 THR A CA 1
ATOM 1637 C C . THR A 1 209 ? -2.354 31.094 15.922 1 95.12 209 THR A C 1
ATOM 1639 O O . THR A 1 209 ? -2.754 31.094 14.758 1 95.12 209 THR A O 1
ATOM 1642 N N . ARG A 1 210 ? -1.673 32.094 16.297 1 94.69 210 ARG A N 1
ATOM 1643 C CA . ARG A 1 210 ? -1.515 33.344 15.57 1 94.69 210 ARG A CA 1
ATOM 1644 C C . ARG A 1 210 ? -0.867 33.094 14.211 1 94.69 210 ARG A C 1
ATOM 1646 O O . ARG A 1 210 ? -1.346 33.625 13.188 1 94.69 210 ARG A O 1
ATOM 1653 N N . ALA A 1 211 ? 0.215 32.281 14.227 1 92.94 211 ALA A N 1
ATOM 1654 C CA . ALA A 1 211 ? 0.928 32 12.984 1 92.94 211 ALA A CA 1
ATOM 1655 C C . ALA A 1 211 ? 0.028 31.297 11.977 1 92.94 211 ALA A C 1
ATOM 1657 O O . ALA A 1 211 ? 0.113 31.547 10.773 1 92.94 211 ALA A O 1
ATOM 1658 N N . LEU A 1 212 ? -0.76 30.406 12.477 1 95.25 212 LEU A N 1
ATOM 1659 C CA . LEU A 1 212 ? -1.693 29.688 11.617 1 95.25 212 LEU A CA 1
ATOM 1660 C C . LEU A 1 212 ? -2.713 30.641 11 1 95.25 212 LEU A C 1
ATOM 1662 O O . LEU A 1 212 ? -2.982 30.578 9.797 1 95.25 212 LEU A O 1
ATOM 1666 N N . ILE A 1 213 ? -3.291 31.5 11.812 1 94.88 213 ILE A N 1
ATOM 1667 C CA . ILE A 1 213 ? -4.344 32.406 11.359 1 94.88 213 ILE A CA 1
ATOM 1668 C C . ILE A 1 213 ? -3.777 33.375 10.344 1 94.88 213 ILE A C 1
ATOM 1670 O O . ILE A 1 213 ? -4.375 33.594 9.281 1 94.88 213 ILE A O 1
ATOM 1674 N N . ASP A 1 214 ? -2.621 33.906 10.641 1 95.69 214 ASP A N 1
ATOM 1675 C CA . ASP A 1 214 ? -1.955 34.812 9.711 1 95.69 214 ASP A CA 1
ATOM 1676 C C . ASP A 1 214 ? -1.606 34.125 8.406 1 95.69 214 ASP A C 1
ATOM 1678 O O . ASP A 1 214 ? -1.797 34.656 7.32 1 95.69 214 ASP A O 1
ATOM 1682 N N . GLY A 1 215 ? -1.111 32.906 8.531 1 96.19 215 GLY A N 1
ATOM 1683 C CA . GLY A 1 215 ? -0.777 32.125 7.359 1 96.19 215 GLY A CA 1
ATOM 1684 C C . GLY A 1 215 ? -1.981 31.781 6.5 1 96.19 215 GLY A C 1
ATOM 1685 O O . GLY A 1 215 ? -1.913 31.844 5.273 1 96.19 215 GLY A O 1
ATOM 1686 N N . ALA A 1 216 ? -3.086 31.438 7.152 1 96.31 216 ALA A N 1
ATOM 1687 C CA . ALA A 1 216 ? -4.309 31.109 6.422 1 96.31 216 ALA A CA 1
ATOM 1688 C C . ALA A 1 216 ? -4.82 32.312 5.637 1 96.31 216 ALA A C 1
ATOM 1690 O O . ALA A 1 216 ? -5.234 32.188 4.484 1 96.31 216 ALA A O 1
ATOM 1691 N N . ARG A 1 217 ? -4.762 33.438 6.262 1 96.06 217 ARG A N 1
ATOM 1692 C CA . ARG A 1 217 ? -5.172 34.688 5.59 1 96.06 217 ARG A CA 1
ATOM 1693 C C . ARG A 1 217 ? -4.281 34.969 4.387 1 96.06 217 ARG A C 1
ATOM 1695 O O . ARG A 1 217 ? -4.773 35.281 3.301 1 96.06 217 ARG A O 1
ATOM 1702 N N . THR A 1 218 ? -3.008 34.844 4.613 1 97.44 218 THR A N 1
ATOM 1703 C CA . THR A 1 218 ? -2.033 35.062 3.551 1 97.44 218 THR A CA 1
ATOM 1704 C C . THR A 1 218 ? -2.273 34.094 2.393 1 97.44 218 THR A C 1
ATOM 1706 O O . THR A 1 218 ? -2.275 34.5 1.229 1 97.44 218 THR A O 1
ATOM 1709 N N . LEU A 1 219 ? -2.508 32.812 2.695 1 98.06 219 LEU A N 1
ATOM 1710 C CA . LEU A 1 219 ? -2.732 31.812 1.675 1 98.06 219 LEU A CA 1
ATOM 1711 C C . LEU A 1 219 ? -3.994 32.125 0.874 1 98.06 219 LEU A C 1
ATOM 1713 O O . LEU A 1 219 ? -3.99 32.031 -0.356 1 98.06 219 LEU A O 1
ATOM 1717 N N . ARG A 1 220 ? -5.047 32.531 1.516 1 97.44 220 ARG A N 1
ATOM 1718 C CA . ARG A 1 220 ? -6.301 32.812 0.83 1 97.44 220 ARG A CA 1
ATOM 1719 C C . ARG A 1 220 ? -6.148 34 -0.122 1 97.44 220 ARG A C 1
ATOM 1721 O O . ARG A 1 220 ? -6.652 33.969 -1.246 1 97.44 220 ARG A O 1
ATOM 1728 N N . THR A 1 221 ? -5.445 34.969 0.342 1 97.88 221 THR A N 1
ATOM 1729 C CA . THR A 1 221 ? -5.199 36.125 -0.503 1 97.88 221 THR A CA 1
ATOM 1730 C C . THR A 1 221 ? -4.359 35.75 -1.719 1 97.88 221 THR A C 1
ATOM 1732 O O . THR A 1 221 ? -4.719 36.062 -2.854 1 97.88 221 THR A O 1
ATOM 1735 N N . ALA A 1 222 ? -3.256 35.094 -1.466 1 98.5 222 ALA A N 1
ATOM 1736 C CA . ALA A 1 222 ? -2.361 34.688 -2.545 1 98.5 222 ALA A CA 1
ATOM 1737 C C . ALA A 1 222 ? -3.066 33.719 -3.514 1 98.5 222 ALA A C 1
ATOM 1739 O O . ALA A 1 222 ? -2.809 33.75 -4.719 1 98.5 222 ALA A O 1
ATOM 1740 N N . TRP A 1 223 ? -3.922 32.875 -2.963 1 98.31 223 TRP A N 1
ATOM 1741 C CA . TRP A 1 223 ? -4.703 31.922 -3.74 1 98.31 223 TRP A CA 1
ATOM 1742 C C . TRP A 1 223 ? -5.59 32.656 -4.754 1 98.31 223 TRP A C 1
ATOM 1744 O O . TRP A 1 223 ? -5.602 32.281 -5.938 1 98.31 223 TRP A O 1
ATOM 1754 N N . ALA A 1 224 ? -6.293 33.656 -4.32 1 98 224 ALA A N 1
ATOM 1755 C CA . ALA A 1 224 ? -7.156 34.469 -5.176 1 98 224 ALA A CA 1
ATOM 1756 C C . ALA A 1 224 ? -6.34 35.25 -6.203 1 98 224 ALA A C 1
ATOM 1758 O O . ALA A 1 224 ? -6.695 35.281 -7.387 1 98 224 ALA A O 1
ATOM 1759 N N . ASP A 1 225 ? -5.27 35.781 -5.793 1 98.25 225 ASP A N 1
ATOM 1760 C CA . ASP A 1 225 ? -4.41 36.562 -6.668 1 98.25 225 ASP A CA 1
ATOM 1761 C C . ASP A 1 225 ? -3.842 35.719 -7.797 1 98.25 225 ASP A C 1
ATOM 1763 O O . ASP A 1 225 ? -3.623 36.219 -8.906 1 98.25 225 ASP A O 1
ATOM 1767 N N . ALA A 1 226 ? -3.605 34.438 -7.477 1 98 226 ALA A N 1
ATOM 1768 C CA . ALA A 1 226 ? -3.023 33.531 -8.453 1 98 226 ALA A CA 1
ATOM 1769 C C . ALA A 1 226 ? -4.086 33 -9.398 1 98 226 ALA A C 1
ATOM 1771 O O . ALA A 1 226 ? -3.775 32.25 -10.344 1 98 226 ALA A O 1
ATOM 1772 N N . GLY A 1 227 ? -5.371 33.281 -9.109 1 97.62 227 GLY A N 1
ATOM 1773 C CA . GLY A 1 227 ? -6.457 32.875 -9.977 1 97.62 227 GLY A CA 1
ATOM 1774 C C . GLY A 1 227 ? -6.867 31.422 -9.758 1 97.62 227 GLY A C 1
ATOM 1775 O O . GLY A 1 227 ? -7.445 30.781 -10.648 1 97.62 227 GLY A O 1
ATOM 1776 N N . ARG A 1 228 ? -6.52 30.891 -8.586 1 97.25 228 ARG A N 1
ATOM 1777 C CA . ARG A 1 228 ? -6.914 29.516 -8.258 1 97.25 228 ARG A CA 1
ATOM 1778 C C . ARG A 1 228 ? -8.414 29.438 -7.969 1 97.25 228 ARG A C 1
ATOM 1780 O O . ARG A 1 228 ? -8.977 30.328 -7.344 1 97.25 228 ARG A O 1
ATOM 1787 N N . GLU A 1 229 ? -8.945 28.375 -8.422 1 95 229 GLU A N 1
ATOM 1788 C CA . GLU A 1 22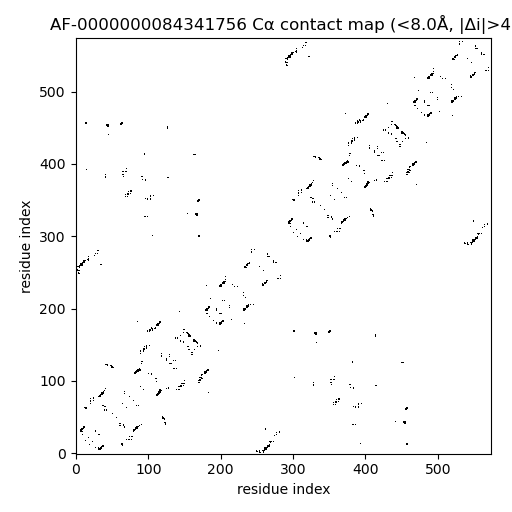9 ? -10.383 28.172 -8.227 1 95 229 GLU A CA 1
ATOM 1789 C C . GLU A 1 229 ? -10.703 27.812 -6.781 1 95 229 GLU A C 1
ATOM 1791 O O . GLU A 1 229 ? -9.984 27.031 -6.156 1 95 229 GLU A O 1
ATOM 1796 N N . GLY A 1 230 ? -11.781 28.422 -6.238 1 95.12 230 GLY A N 1
ATOM 1797 C CA . GLY A 1 230 ? -12.25 28.078 -4.906 1 95.12 230 GLY A CA 1
ATOM 1798 C C . GLY A 1 230 ? -11.32 28.562 -3.807 1 95.12 230 GLY A C 1
ATOM 1799 O O . GLY A 1 230 ? -10.609 29.547 -3.979 1 95.12 230 GLY A O 1
ATOM 1800 N N . GLU A 1 231 ? -11.445 27.938 -2.582 1 95.88 231 GLU A N 1
ATOM 1801 C CA . GLU A 1 231 ? -10.609 28.25 -1.428 1 95.88 231 GLU A CA 1
ATOM 1802 C C . GLU A 1 231 ? -9.625 27.125 -1.134 1 95.88 231 GLU A C 1
ATOM 1804 O O . GLU A 1 231 ? -9.938 25.953 -1.355 1 95.88 231 GLU A O 1
ATOM 1809 N N . PRO A 1 232 ? -8.43 27.516 -0.697 1 97.44 232 PRO A N 1
ATOM 1810 C CA . PRO A 1 232 ? -7.523 26.453 -0.263 1 97.44 232 PRO A CA 1
ATOM 1811 C C . PRO A 1 232 ? -8.039 25.688 0.962 1 97.44 232 PRO A C 1
ATOM 1813 O O . PRO A 1 232 ? -8.68 26.297 1.833 1 97.44 232 PRO A O 1
ATOM 1816 N N . ILE A 1 233 ? -7.785 24.406 0.963 1 97 233 ILE A N 1
ATOM 1817 C CA . ILE A 1 233 ? -8.078 23.625 2.156 1 97 233 ILE A CA 1
ATOM 1818 C C . ILE A 1 233 ? -7.023 23.891 3.225 1 97 233 ILE A C 1
ATOM 1820 O O . ILE A 1 233 ? -5.824 23.781 2.961 1 97 233 ILE A O 1
ATOM 1824 N N . VAL A 1 234 ? -7.441 24.328 4.375 1 97.12 234 VAL A N 1
ATOM 1825 C CA . VAL A 1 234 ? -6.539 24.453 5.512 1 97.12 234 VAL A CA 1
ATOM 1826 C C . VAL A 1 234 ? -6.918 23.438 6.594 1 97.12 234 VAL A C 1
ATOM 1828 O O . VAL A 1 234 ? -7.98 23.547 7.211 1 97.12 234 VAL A O 1
ATOM 1831 N N . ALA A 1 235 ? -6.082 22.391 6.746 1 97.69 235 ALA A N 1
ATOM 1832 C CA . ALA A 1 235 ? -6.215 21.406 7.812 1 97.69 235 ALA A CA 1
ATOM 1833 C C . ALA A 1 235 ? -5.113 21.578 8.852 1 97.69 235 ALA A C 1
ATOM 1835 O O . ALA A 1 235 ? -3.984 21.938 8.523 1 97.69 235 ALA A O 1
ATOM 1836 N N . VAL A 1 236 ? -5.453 21.266 10.125 1 97.69 236 VAL A N 1
ATOM 1837 C CA . VAL A 1 236 ? -4.512 21.562 11.203 1 97.69 236 VAL A CA 1
ATOM 1838 C C . VAL A 1 236 ? -4.258 20.297 12.023 1 97.69 236 VAL A C 1
ATOM 1840 O O . VAL A 1 236 ? -5.195 19.562 12.352 1 97.69 236 VAL A O 1
ATOM 1843 N N . MET A 1 237 ? -3.018 20.031 12.266 1 98.19 237 MET A N 1
ATOM 1844 C CA . MET A 1 237 ? -2.668 19.109 13.336 1 98.19 237 MET A CA 1
ATOM 1845 C C . MET A 1 237 ? -2.465 19.844 14.656 1 98.19 237 MET A C 1
ATOM 1847 O O . MET A 1 237 ? -1.553 20.656 14.781 1 98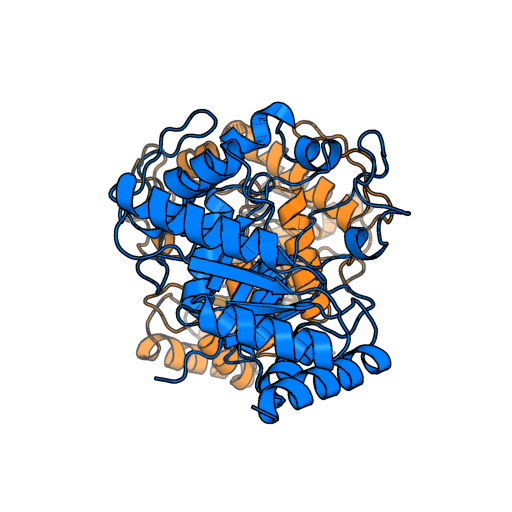.19 237 MET A O 1
ATOM 1851 N N . GLN A 1 238 ? -3.346 19.656 15.578 1 98.12 238 GLN A N 1
ATOM 1852 C CA . GLN A 1 238 ? -3.316 20.297 16.875 1 98.12 238 GLN A CA 1
ATOM 1853 C C . GLN A 1 238 ? -2.584 19.438 17.906 1 98.12 238 GLN A C 1
ATOM 1855 O O . GLN A 1 238 ? -3.029 18.328 18.234 1 98.12 238 GLN A O 1
ATOM 1860 N N . GLY A 1 239 ? -1.486 19.953 18.438 1 97.38 239 GLY A N 1
ATOM 1861 C CA . GLY A 1 239 ? -0.763 19.266 19.5 1 97.38 239 GLY A CA 1
ATOM 1862 C C . GLY A 1 239 ? -1.546 19.172 20.797 1 97.38 239 GLY A C 1
ATOM 1863 O O . GLY A 1 239 ? -2.633 19.734 20.906 1 97.38 239 GLY A O 1
ATOM 1864 N N . MET A 1 240 ? -0.985 18.469 21.688 1 95.69 240 MET A N 1
ATOM 1865 C CA . MET A 1 240 ? -1.648 18.281 22.969 1 95.69 240 MET A CA 1
ATOM 1866 C C . MET A 1 240 ? -1.604 19.578 23.797 1 95.69 240 MET A C 1
ATOM 1868 O O . MET A 1 240 ? -0.542 20.172 23.953 1 95.69 240 MET A O 1
ATOM 1872 N N . VAL A 1 241 ? -2.746 20.016 24.266 1 96 241 VAL A N 1
ATOM 1873 C CA . VAL A 1 241 ? -2.893 21.188 25.125 1 96 241 VAL A CA 1
ATOM 1874 C C . VAL A 1 241 ? -3.99 20.938 26.156 1 96 241 VAL A C 1
ATOM 1876 O O . VAL A 1 241 ? -4.812 20.031 25.984 1 96 241 VAL A O 1
ATOM 1879 N N . PRO A 1 242 ? -3.967 21.688 27.266 1 95.06 242 PRO A N 1
ATOM 1880 C CA . PRO A 1 242 ? -5.066 21.562 28.234 1 95.06 242 PRO A CA 1
ATOM 1881 C C . PRO A 1 242 ? -6.434 21.828 27.594 1 95.06 242 PRO A C 1
ATOM 1883 O O . PRO A 1 242 ? -6.535 22.562 26.609 1 95.06 242 PRO A O 1
ATOM 1886 N N . GLY A 1 243 ? -7.406 21.25 28.172 1 94.38 243 GLY A N 1
ATOM 1887 C CA . GLY A 1 243 ? -8.758 21.281 27.641 1 94.38 243 GLY A CA 1
ATOM 1888 C C . GLY A 1 243 ? -9.281 22.672 27.391 1 94.38 243 GLY A C 1
ATOM 1889 O O . GLY A 1 243 ? -9.938 22.938 26.375 1 94.38 243 GLY A O 1
ATOM 1890 N N . ASP A 1 244 ? -9.008 23.516 28.234 1 94.12 244 ASP A N 1
ATOM 1891 C CA . ASP A 1 244 ? -9.492 24.891 28.094 1 94.12 244 ASP A CA 1
ATOM 1892 C C . ASP A 1 244 ? -8.805 25.594 26.922 1 94.12 244 ASP A C 1
ATOM 1894 O O . ASP A 1 244 ? -9.438 26.359 26.203 1 94.12 244 ASP A O 1
ATOM 1898 N N . VAL A 1 245 ? -7.531 25.328 26.797 1 96.12 245 VAL A N 1
ATOM 1899 C CA . VAL A 1 245 ? -6.777 25.891 25.672 1 96.12 245 VAL A CA 1
ATOM 1900 C C . VAL A 1 245 ? -7.27 25.281 24.359 1 96.12 245 VAL A C 1
ATOM 1902 O O . VAL A 1 245 ? -7.438 25.984 23.375 1 96.12 245 VAL A O 1
ATOM 1905 N N . LEU A 1 246 ? -7.516 23.969 24.375 1 96.5 246 LEU A N 1
ATOM 1906 C CA . LEU A 1 246 ? -8.031 23.312 23.172 1 96.5 246 LEU A CA 1
ATOM 1907 C C . LEU A 1 246 ? -9.359 23.922 22.75 1 96.5 246 LEU A C 1
ATOM 1909 O O . LEU A 1 246 ? -9.57 24.188 21.562 1 96.5 246 LEU A O 1
ATOM 1913 N N . ARG A 1 247 ? -10.234 24.141 23.703 1 94.5 247 ARG A N 1
ATOM 1914 C CA . ARG A 1 247 ? -11.531 24.719 23.391 1 94.5 247 ARG A CA 1
ATOM 1915 C C . ARG A 1 247 ? -11.375 26.109 22.766 1 94.5 247 ARG A C 1
ATOM 1917 O O . ARG A 1 247 ? -12.023 26.406 21.766 1 94.5 247 ARG A O 1
ATOM 1924 N N . ARG A 1 248 ? -10.523 26.891 23.344 1 94.56 248 ARG A N 1
ATOM 1925 C CA . ARG A 1 248 ? -10.266 28.219 22.812 1 94.56 248 ARG A CA 1
ATOM 1926 C C . ARG A 1 248 ? -9.719 28.141 21.391 1 94.56 248 ARG A C 1
ATOM 1928 O O . ARG A 1 248 ? -10.148 28.875 20.516 1 94.56 248 ARG A O 1
ATOM 1935 N N . ASN A 1 249 ? -8.742 27.25 21.188 1 96.12 249 ASN A N 1
ATOM 1936 C CA . ASN A 1 249 ? -8.18 27.078 19.844 1 96.12 249 ASN A CA 1
ATOM 1937 C C . ASN A 1 249 ? -9.242 26.672 18.844 1 96.12 249 ASN A C 1
ATOM 1939 O O . ASN A 1 249 ? -9.273 27.172 17.719 1 96.12 249 ASN A O 1
ATOM 1943 N N . LEU A 1 250 ? -10.141 25.75 19.188 1 95.06 250 LEU A N 1
ATOM 1944 C CA . LEU A 1 250 ? -11.195 25.297 18.297 1 95.06 250 LEU A CA 1
ATOM 1945 C C . LEU A 1 250 ? -12.133 26.438 17.922 1 95.06 250 LEU A C 1
ATOM 1947 O O . LEU A 1 250 ? -12.617 26.5 16.781 1 95.06 250 LEU A O 1
ATOM 1951 N N . GLU A 1 251 ? -12.398 27.297 18.859 1 93.62 251 GLU A N 1
ATOM 1952 C CA . GLU A 1 251 ? -13.211 28.469 18.578 1 93.62 251 GLU A CA 1
ATOM 1953 C C . GLU A 1 251 ? -12.523 29.391 17.562 1 93.62 251 GLU A C 1
ATOM 1955 O O . GLU A 1 251 ? -13.18 29.938 16.672 1 93.62 251 GLU A O 1
ATOM 1960 N N . VAL A 1 252 ? -11.242 29.516 17.766 1 94.69 252 VAL A N 1
ATOM 1961 C CA . VAL A 1 252 ? -10.461 30.328 16.844 1 94.69 252 VAL A CA 1
ATOM 1962 C C . VAL A 1 252 ? -10.492 29.688 15.453 1 94.69 252 VAL A C 1
ATOM 1964 O O . VAL A 1 252 ? -10.672 30.375 14.445 1 94.69 252 VAL A O 1
ATOM 1967 N N . TYR A 1 253 ? -10.297 28.344 15.367 1 95.12 253 TYR A N 1
ATOM 1968 C CA . TYR A 1 253 ? -10.352 27.641 14.086 1 95.12 253 TYR A CA 1
ATOM 1969 C C . TYR A 1 253 ? -11.703 27.844 13.406 1 95.12 253 TYR A C 1
ATOM 1971 O O . TYR A 1 253 ? -11.766 28.141 12.211 1 95.12 253 TYR A O 1
ATOM 1979 N N . ALA A 1 254 ? -12.75 27.75 14.18 1 92.12 254 ALA A N 1
ATOM 1980 C CA . ALA A 1 254 ? -14.102 27.922 13.656 1 92.12 254 ALA A CA 1
ATOM 1981 C C . ALA A 1 254 ? -14.289 29.312 13.047 1 92.12 254 ALA A C 1
ATOM 1983 O O . ALA A 1 254 ? -14.859 29.453 11.969 1 92.12 254 ALA A O 1
ATOM 1984 N N . SER A 1 255 ? -13.766 30.312 13.703 1 91.94 255 SER A N 1
ATOM 1985 C CA . SER A 1 255 ? -13.945 31.703 13.266 1 91.94 255 SER A CA 1
ATOM 1986 C C . SER A 1 255 ? -13.031 32.031 12.086 1 91.94 255 SER A C 1
ATOM 1988 O O . SER A 1 255 ? -13.219 33.031 11.414 1 91.94 255 SER A O 1
ATOM 1990 N N . SER A 1 256 ? -12.039 31.188 11.836 1 91.88 256 SER A N 1
ATOM 1991 C CA . SER A 1 256 ? -11.055 31.438 10.789 1 91.88 256 SER A CA 1
ATOM 1992 C C . SER A 1 256 ? -11.266 30.5 9.594 1 91.88 256 SER A C 1
ATOM 1994 O O . SER A 1 256 ? -10.383 30.359 8.75 1 91.88 256 SER A O 1
ATOM 1996 N N . GLN A 1 257 ? -12.258 29.75 9.586 1 87.38 257 GLN A N 1
ATOM 1997 C CA . GLN A 1 257 ? -12.688 28.906 8.477 1 87.38 257 GLN A CA 1
ATOM 1998 C C . GLN A 1 257 ? -11.734 27.734 8.281 1 87.38 257 GLN A C 1
ATOM 2000 O O . GLN A 1 257 ? -11.469 27.328 7.148 1 87.38 257 GLN A O 1
ATOM 2005 N N . VAL A 1 258 ? -11.117 27.391 9.32 1 92.19 258 VAL A N 1
ATOM 2006 C CA . VAL A 1 258 ? -10.414 26.109 9.344 1 92.19 258 VAL A CA 1
ATOM 2007 C C . VAL A 1 258 ? -11.414 24.984 9.57 1 92.19 258 VAL A C 1
ATOM 2009 O O . VAL A 1 258 ? -12.055 24.906 10.625 1 92.19 258 VAL A O 1
ATOM 2012 N N . ARG A 1 259 ? -11.469 24.062 8.602 1 89.31 259 ARG A N 1
ATOM 2013 C CA . ARG A 1 259 ? -12.617 23.156 8.633 1 89.31 259 ARG A CA 1
ATOM 2014 C C . ARG A 1 259 ? -12.188 21.75 9.047 1 89.31 259 ARG A C 1
ATOM 2016 O O . ARG A 1 259 ? -13.039 20.906 9.344 1 89.31 259 ARG A O 1
ATOM 2023 N N . ARG A 1 260 ? -10.93 21.469 9.086 1 96.75 260 ARG A N 1
ATOM 2024 C CA . ARG A 1 260 ? -10.438 20.156 9.492 1 96.75 260 ARG A CA 1
ATOM 2025 C C . ARG A 1 260 ? -9.359 20.281 10.562 1 96.75 260 ARG A C 1
ATOM 2027 O O . ARG A 1 260 ? -8.367 20.984 10.367 1 96.75 260 ARG A O 1
ATOM 2034 N N . VAL A 1 261 ? -9.594 19.688 11.648 1 98.06 261 VAL A N 1
ATOM 2035 C CA . VAL A 1 261 ? -8.641 19.672 12.75 1 98.06 261 VAL A CA 1
ATOM 2036 C C . VAL A 1 261 ? -8.367 18.234 13.188 1 98.06 261 VAL A C 1
ATOM 2038 O O . VAL A 1 261 ? -9.297 17.453 13.352 1 98.06 261 VAL A O 1
ATOM 2041 N N . PHE A 1 262 ? -7.141 17.875 13.359 1 98.75 262 PHE A N 1
ATOM 2042 C CA . PHE A 1 262 ? -6.723 16.562 13.82 1 98.75 262 PHE A CA 1
ATOM 2043 C C . PHE A 1 262 ? -5.996 16.672 15.156 1 98.75 262 PHE A C 1
ATOM 2045 O O . PHE A 1 262 ? -4.945 17.297 15.25 1 98.75 262 PHE A O 1
ATOM 2052 N N . LEU A 1 263 ? -6.566 16.078 16.156 1 98.75 263 LEU A N 1
ATOM 2053 C CA . LEU A 1 263 ? -5.988 16.125 17.484 1 98.75 263 LEU A CA 1
ATOM 2054 C C . LEU A 1 263 ? -4.938 15.039 17.672 1 98.75 263 LEU A C 1
ATOM 2056 O O . LEU A 1 263 ? -5.191 13.875 17.375 1 98.75 263 LEU A O 1
ATOM 2060 N N . HIS A 1 264 ? -3.797 15.43 18.219 1 98.62 264 HIS A N 1
ATOM 2061 C CA . HIS A 1 264 ? -2.691 14.5 18.391 1 98.62 264 HIS A CA 1
ATOM 2062 C C . HIS A 1 264 ? -3.002 13.477 19.484 1 98.62 264 HIS A C 1
ATOM 2064 O O . HIS A 1 264 ? -3.424 13.844 20.578 1 98.62 264 HIS A O 1
ATOM 2070 N N . VAL A 1 265 ? -2.822 12.242 19.188 1 98.69 265 VAL A N 1
ATOM 2071 C CA . VAL A 1 265 ? -2.879 11.125 20.109 1 98.69 265 VAL A CA 1
ATOM 2072 C C . VAL A 1 265 ? -1.503 10.469 20.219 1 98.69 265 VAL A C 1
ATOM 2074 O O . VAL A 1 265 ? -0.903 10.102 19.203 1 98.69 265 VAL A O 1
ATOM 2077 N N . PRO A 1 266 ? -0.974 10.344 21.453 1 98.12 266 PRO A N 1
ATOM 2078 C CA . PRO A 1 266 ? 0.356 9.75 21.609 1 98.12 266 PRO A CA 1
ATOM 2079 C C . PRO A 1 266 ? 0.398 8.289 21.172 1 98.12 266 PRO A C 1
ATOM 2081 O O . PRO A 1 266 ? -0.603 7.574 21.297 1 98.12 266 PRO A O 1
ATOM 2084 N N . THR A 1 267 ? 1.549 7.871 20.672 1 98.69 267 THR A N 1
ATOM 2085 C CA . THR A 1 267 ? 1.82 6.453 20.453 1 98.69 267 THR A CA 1
ATOM 2086 C C . THR A 1 267 ? 1.994 5.73 21.797 1 98.69 267 THR A C 1
ATOM 2088 O O . THR A 1 267 ? 3.064 5.785 22.391 1 98.69 267 THR A O 1
ATOM 2091 N N . ALA A 1 268 ? 0.973 5.129 22.234 1 98.69 268 ALA A N 1
ATOM 2092 C CA . ALA A 1 268 ? 0.932 4.555 23.578 1 98.69 268 ALA A CA 1
ATOM 2093 C C . ALA A 1 268 ? -0.061 3.4 23.656 1 98.69 268 ALA A C 1
ATOM 2095 O O . ALA A 1 268 ? -0.846 3.188 22.719 1 98.69 268 ALA A O 1
ATOM 2096 N N . PRO A 1 269 ? 0.026 2.604 24.688 1 98.38 269 PRO A N 1
ATOM 2097 C CA . PRO A 1 269 ? -0.929 1.505 24.859 1 98.38 269 PRO A CA 1
ATOM 2098 C C . PRO A 1 269 ? -2.357 1.994 25.078 1 98.38 269 PRO A C 1
ATOM 2100 O O . PRO A 1 269 ? -2.572 3.178 25.359 1 98.38 269 PRO A O 1
ATOM 2103 N N . CYS A 1 270 ? -3.273 1.139 25.031 1 98.31 270 CYS A N 1
ATOM 2104 C CA . CYS A 1 270 ? -4.703 1.399 25.156 1 98.31 270 CYS A CA 1
ATOM 2105 C C . CYS A 1 270 ? -5.012 2.129 26.453 1 98.31 270 CYS A C 1
ATOM 2107 O O . CYS A 1 270 ? -5.82 3.061 26.469 1 98.31 270 CYS A O 1
ATOM 2109 N N . ALA A 1 271 ? -4.367 1.769 27.5 1 98.44 271 ALA A N 1
ATOM 2110 C CA . ALA A 1 271 ? -4.652 2.291 28.844 1 98.44 271 ALA A CA 1
ATOM 2111 C C . ALA A 1 271 ? -4.375 3.789 28.906 1 98.44 271 ALA A C 1
ATOM 2113 O O . ALA A 1 271 ? -4.969 4.5 29.719 1 98.44 271 ALA A O 1
ATOM 2114 N N . GLU A 1 272 ? -3.51 4.258 28.062 1 98.38 272 GLU A N 1
ATOM 2115 C CA . GLU A 1 272 ? -3.176 5.676 28.016 1 98.38 272 GLU A CA 1
ATOM 2116 C C . GLU A 1 272 ? -4.004 6.406 26.953 1 98.38 272 GLU A C 1
ATOM 2118 O O . GLU A 1 272 ? -4.453 7.531 27.188 1 98.38 272 GLU A O 1
ATOM 2123 N N . VAL A 1 273 ? -4.316 5.75 25.859 1 98.75 273 VAL A N 1
ATOM 2124 C CA . VAL A 1 273 ? -4.926 6.375 24.688 1 98.75 273 VAL A CA 1
ATOM 2125 C C . VAL A 1 273 ? -6.418 6.586 24.938 1 98.75 273 VAL A C 1
ATOM 2127 O O . VAL A 1 273 ? -6.957 7.656 24.656 1 98.75 273 VAL A O 1
ATOM 2130 N N . LEU A 1 274 ? -7.07 5.625 25.516 1 98.69 274 LEU A N 1
ATOM 2131 C CA . LEU A 1 274 ? -8.523 5.66 25.609 1 98.69 274 LEU A CA 1
ATOM 2132 C C . LEU A 1 274 ? -8.977 6.797 26.516 1 98.69 274 LEU A C 1
ATOM 2134 O O . LEU A 1 274 ? -9.875 7.562 26.172 1 98.69 274 LEU A O 1
ATOM 2138 N N . PRO A 1 275 ? -8.336 7.02 27.75 1 98.25 275 PRO A N 1
ATOM 2139 C CA . PRO A 1 275 ? -8.734 8.164 28.562 1 98.25 275 PRO A CA 1
ATOM 2140 C C . PRO A 1 275 ? -8.516 9.5 27.875 1 98.25 275 PRO A C 1
ATOM 2142 O O . PRO A 1 275 ? -9.281 10.445 28.062 1 98.25 275 PRO A O 1
ATOM 2145 N N . LEU A 1 276 ? -7.488 9.57 27.094 1 98.25 276 LEU A N 1
ATOM 2146 C CA . LEU A 1 276 ? -7.25 10.805 26.359 1 98.25 276 LEU A CA 1
ATOM 2147 C C . LEU A 1 276 ? -8.359 11.047 25.328 1 98.25 276 LEU A C 1
ATOM 2149 O O . LEU A 1 276 ? -8.82 12.18 25.172 1 98.25 276 LEU A O 1
ATOM 2153 N N . LEU A 1 277 ? -8.781 10.031 24.594 1 98.44 277 LEU A N 1
ATOM 2154 C CA . LEU A 1 277 ? -9.883 10.172 23.641 1 98.44 277 LEU A CA 1
ATOM 2155 C C . LEU A 1 277 ? -11.156 10.633 24.344 1 98.44 277 LEU A C 1
ATOM 2157 O O . LEU A 1 277 ? -11.914 11.438 23.797 1 98.44 277 LEU A O 1
ATOM 2161 N N . ASP A 1 278 ? -11.359 10.156 25.578 1 97.94 278 ASP A N 1
ATOM 2162 C CA . ASP A 1 278 ? -12.5 10.594 26.359 1 97.94 278 ASP A CA 1
ATOM 2163 C C . ASP A 1 278 ? -12.414 12.086 26.672 1 97.94 278 ASP A C 1
ATOM 2165 O O . ASP A 1 278 ? -13.414 12.805 26.578 1 97.94 278 ASP A O 1
ATOM 2169 N N . ARG A 1 279 ? -11.25 12.492 27.016 1 97.06 279 ARG A N 1
ATOM 2170 C CA . ARG A 1 279 ? -11.055 13.906 27.328 1 97.06 279 ARG A CA 1
ATOM 2171 C C . ARG A 1 279 ? -11.289 14.781 26.109 1 97.06 279 ARG A C 1
ATOM 2173 O O . ARG A 1 279 ? -11.922 15.828 26.203 1 97.06 279 ARG A O 1
ATOM 2180 N N . TYR A 1 280 ? -10.75 14.352 24.984 1 97.62 280 TYR A N 1
ATOM 2181 C CA . TYR A 1 280 ? -10.992 15.07 23.75 1 97.62 280 TYR A CA 1
ATOM 2182 C C . TYR A 1 280 ? -12.477 15.148 23.438 1 97.62 280 TYR A C 1
ATOM 2184 O O . TYR A 1 280 ? -13 16.219 23.094 1 97.62 280 TYR A O 1
ATOM 2192 N N . ALA A 1 281 ? -13.172 14.008 23.562 1 96.44 281 ALA A N 1
ATOM 2193 C CA . ALA A 1 281 ? -14.602 13.922 23.25 1 96.44 281 ALA A CA 1
ATOM 2194 C C . ALA A 1 281 ? -15.414 14.859 24.141 1 96.44 281 ALA A C 1
ATOM 2196 O O . ALA A 1 281 ? -16.391 15.453 23.703 1 96.44 281 ALA A O 1
ATOM 2197 N N . ALA A 1 282 ? -14.992 15.023 25.344 1 94.69 282 ALA A N 1
ATOM 2198 C CA . ALA A 1 282 ? -15.672 15.906 26.281 1 94.69 282 ALA A CA 1
ATOM 2199 C C . ALA A 1 282 ? -15.594 17.359 25.828 1 94.69 282 ALA A C 1
ATOM 2201 O O . ALA A 1 282 ? -16.547 18.125 26 1 94.69 282 ALA A O 1
ATOM 2202 N N . VAL A 1 283 ? -14.516 17.703 25.25 1 91.38 283 VAL A N 1
ATOM 2203 C CA . VAL A 1 283 ? -14.328 19.047 24.75 1 91.38 283 VAL A CA 1
ATOM 2204 C C . VAL A 1 283 ? -15.195 19.281 23.516 1 91.38 283 VAL A C 1
ATOM 2206 O O . VAL A 1 283 ? -15.727 20.375 23.297 1 91.38 283 VAL A O 1
ATOM 2209 N N . LEU A 1 284 ? -15.43 18.234 22.688 1 86.25 284 LEU A N 1
ATOM 2210 C CA . LEU A 1 284 ? -16.188 18.312 21.453 1 86.25 284 LEU A CA 1
ATOM 2211 C C . LEU A 1 284 ? -17.688 18.438 21.734 1 86.25 284 LEU A C 1
ATOM 2213 O O . LEU A 1 284 ? -18.406 19.125 21 1 86.25 284 LEU A O 1
ATOM 2217 N N . HIS A 1 285 ? -18.25 17.703 22.734 1 78.69 285 HIS A N 1
ATOM 2218 C CA . HIS A 1 285 ? -19.672 17.672 23.062 1 78.69 285 HIS A CA 1
ATOM 2219 C C . HIS A 1 285 ? -20.062 18.875 23.906 1 78.69 285 HIS A C 1
ATOM 2221 O O . HIS A 1 285 ? -21.25 19.203 24.016 1 78.69 285 HIS A O 1
ATOM 2227 N N . ARG A 1 286 ? -19.125 19.422 24.531 1 63.56 286 ARG A N 1
ATOM 2228 C CA . ARG A 1 286 ? -19.484 20.625 25.281 1 63.56 286 ARG A CA 1
ATOM 2229 C C . ARG A 1 286 ? -19.766 21.797 24.344 1 63.56 286 ARG A C 1
ATOM 2231 O O . ARG A 1 286 ? -20.156 22.875 24.781 1 63.56 286 ARG A O 1
ATOM 2238 N N . SER A 1 287 ? -19.625 21.469 23.062 1 49.47 287 SER A N 1
ATOM 2239 C CA . SER A 1 287 ? -20 22.562 22.172 1 49.47 287 SER A CA 1
ATOM 2240 C C . SER A 1 287 ? -21.484 22.547 21.875 1 49.47 287 SER A C 1
ATOM 2242 O O . SER A 1 287 ? -22.094 21.484 21.766 1 49.47 287 SER A O 1
ATOM 2244 N N . MET B 1 1 ? -4.297 -36.312 9.156 1 38.66 1 MET B N 1
ATOM 2245 C CA . MET B 1 1 ? -4.344 -34.875 8.914 1 38.66 1 MET B CA 1
ATOM 2246 C C . MET B 1 1 ? -4.516 -34.594 7.422 1 38.66 1 MET B C 1
ATOM 2248 O O . MET B 1 1 ? -3.695 -35 6.605 1 38.66 1 MET B O 1
ATOM 2252 N N . SER B 1 2 ? -5.805 -34.5 6.715 1 56.53 2 SER B N 1
ATOM 2253 C CA . SER B 1 2 ? -6.297 -34.906 5.402 1 56.53 2 SER B CA 1
ATOM 2254 C C . SER B 1 2 ? -5.551 -34.188 4.285 1 56.53 2 SER B C 1
ATOM 2256 O O . SER B 1 2 ? -5.133 -33.031 4.449 1 56.53 2 SER B O 1
ATOM 2258 N N . GLY B 1 3 ? -4.617 -34.812 3.361 1 74.44 3 GLY B N 1
ATOM 2259 C CA . GLY B 1 3 ? -3.809 -34.625 2.172 1 74.44 3 GLY B CA 1
ATOM 2260 C C . GLY B 1 3 ? -4.43 -33.625 1.192 1 74.44 3 GLY B C 1
ATOM 2261 O O . GLY B 1 3 ? -3.807 -33.281 0.195 1 74.44 3 GLY B O 1
ATOM 2262 N N . TRP B 1 4 ? -5.605 -33.156 1.521 1 86.31 4 TRP B N 1
ATOM 2263 C CA . TRP B 1 4 ? -6.297 -32.281 0.584 1 86.31 4 TRP B CA 1
ATOM 2264 C C . TRP B 1 4 ? -5.758 -30.859 0.671 1 86.31 4 TRP B C 1
ATOM 2266 O O . TRP B 1 4 ? -5.516 -30.344 1.767 1 86.31 4 TRP B O 1
ATOM 2276 N N . PRO B 1 5 ? -5.574 -30.281 -0.447 1 93.94 5 PRO B N 1
ATOM 2277 C CA . PRO B 1 5 ? -5.004 -28.938 -0.426 1 93.94 5 PRO B CA 1
ATOM 2278 C C . PRO B 1 5 ? -5.957 -27.891 0.159 1 93.94 5 PRO B C 1
ATOM 2280 O O . PRO B 1 5 ? -7.176 -28.094 0.137 1 93.94 5 PRO B O 1
ATOM 2283 N N . ARG B 1 6 ? -5.398 -26.859 0.811 1 95.75 6 ARG B N 1
ATOM 2284 C CA . ARG B 1 6 ? -6.172 -25.656 1.115 1 95.75 6 ARG B CA 1
ATOM 2285 C C . ARG B 1 6 ? -6.52 -24.891 -0.157 1 95.75 6 ARG B C 1
ATOM 2287 O O . ARG B 1 6 ? -5.656 -24.656 -1.001 1 95.75 6 ARG B O 1
ATOM 2294 N N . ILE B 1 7 ? -7.77 -24.547 -0.3 1 98.06 7 ILE B N 1
ATOM 2295 C CA . ILE B 1 7 ? -8.234 -24 -1.566 1 98.06 7 ILE B CA 1
ATOM 2296 C C . ILE B 1 7 ? -8.602 -22.531 -1.382 1 98.06 7 ILE B C 1
ATOM 2298 O O . ILE B 1 7 ? -9.422 -22.188 -0.528 1 98.06 7 ILE B O 1
ATOM 2302 N N . GLY B 1 8 ? -7.977 -21.641 -2.088 1 98.69 8 GLY B N 1
ATOM 2303 C CA . GLY B 1 8 ? -8.305 -20.234 -2.18 1 98.69 8 GLY B CA 1
ATOM 2304 C C . GLY B 1 8 ? -8.758 -19.812 -3.566 1 98.69 8 GLY B C 1
ATOM 2305 O O . GLY B 1 8 ? -9.023 -20.656 -4.422 1 98.69 8 GLY B O 1
ATOM 2306 N N . ILE B 1 9 ? -8.898 -18.531 -3.799 1 98.88 9 ILE B N 1
ATOM 2307 C CA . ILE B 1 9 ? -9.297 -18.031 -5.113 1 98.88 9 ILE B CA 1
ATOM 2308 C C . ILE B 1 9 ? -8.289 -17.016 -5.613 1 98.88 9 ILE B C 1
ATOM 2310 O O . ILE B 1 9 ? -7.652 -16.312 -4.82 1 98.88 9 ILE B O 1
ATOM 2314 N N . HIS B 1 10 ? -8.055 -17.016 -6.883 1 98.94 10 HIS B N 1
ATOM 2315 C CA . HIS B 1 10 ? -7.336 -15.977 -7.617 1 98.94 10 HIS B CA 1
ATOM 2316 C C . HIS B 1 10 ? -8.297 -15.047 -8.352 1 98.94 10 HIS B C 1
ATOM 2318 O O . HIS B 1 10 ? -9.148 -15.508 -9.117 1 98.94 10 HIS B O 1
ATOM 2324 N N . TYR B 1 11 ? -8.195 -13.766 -8.086 1 98.88 11 TYR B N 1
ATOM 2325 C CA . TYR B 1 11 ? -9.156 -12.805 -8.617 1 98.88 11 TYR B CA 1
ATOM 2326 C C . TYR B 1 11 ? -8.469 -11.508 -9.023 1 98.88 11 TYR B C 1
ATOM 2328 O O . TYR B 1 11 ? -7.637 -10.984 -8.281 1 98.88 11 TYR B O 1
ATOM 2336 N N . GLY B 1 12 ? -8.711 -10.977 -10.281 1 98.88 12 GLY B N 1
ATOM 2337 C CA . GLY B 1 12 ? -8.242 -9.664 -10.711 1 98.88 12 GLY B CA 1
ATOM 2338 C C . GLY B 1 12 ? -9.266 -8.562 -10.492 1 98.88 12 GLY B C 1
ATOM 2339 O O . GLY B 1 12 ? -10.07 -8.273 -11.375 1 98.88 12 GLY B O 1
ATOM 2340 N N . PRO B 1 13 ? -9.25 -7.961 -9.375 1 98.88 13 PRO B N 1
ATOM 2341 C CA . PRO B 1 13 ? -10.289 -6.977 -9.031 1 98.88 13 PRO B CA 1
ATOM 2342 C C . PRO B 1 13 ? -10.102 -5.652 -9.766 1 98.88 13 PRO B C 1
ATOM 2344 O O . PRO B 1 13 ? -8.977 -5.156 -9.883 1 98.88 13 PRO B O 1
ATOM 2347 N N . THR B 1 14 ? -11.234 -5.117 -10.281 1 98.88 14 THR B N 1
ATOM 2348 C CA . THR B 1 14 ? -11.266 -3.805 -10.914 1 98.88 14 THR B CA 1
ATOM 2349 C C . THR B 1 14 ? -12.406 -2.959 -10.352 1 98.88 14 THR B C 1
ATOM 2351 O O . THR B 1 14 ? -13.156 -3.42 -9.492 1 98.88 14 THR B O 1
ATOM 2354 N N . ASP B 1 15 ? -12.492 -1.721 -10.836 1 98.44 15 ASP B N 1
ATOM 2355 C CA . ASP B 1 15 ? -13.57 -0.82 -10.438 1 98.44 15 ASP B CA 1
ATOM 2356 C C . ASP B 1 15 ? -14.883 -1.202 -11.117 1 98.44 15 ASP B C 1
ATOM 2358 O O . ASP B 1 15 ? -15.938 -0.656 -10.789 1 98.44 15 ASP B O 1
ATOM 2362 N N . ARG B 1 16 ? -14.852 -2.207 -12.031 1 98.06 16 ARG B N 1
ATOM 2363 C CA . ARG B 1 16 ? -16.047 -2.564 -12.781 1 98.06 16 ARG B CA 1
ATOM 2364 C C . ARG B 1 16 ? -16.5 -3.986 -12.453 1 98.06 16 ARG B C 1
ATOM 2366 O O . ARG B 1 16 ? -17.531 -4.445 -12.945 1 98.06 16 ARG B O 1
ATOM 2373 N N . SER B 1 17 ? -15.773 -4.676 -11.734 1 98.69 17 SER B N 1
ATOM 2374 C CA . SER B 1 17 ? -16.078 -6.059 -11.383 1 98.69 17 SER B CA 1
ATOM 2375 C C . SER B 1 17 ? -16.641 -6.16 -9.969 1 98.69 17 SER B C 1
ATOM 2377 O O . SER B 1 17 ? -16.719 -5.16 -9.25 1 98.69 17 SER B O 1
ATOM 2379 N N . MET B 1 18 ? -17.125 -7.391 -9.562 1 98.75 18 MET B N 1
ATOM 2380 C CA . MET B 1 18 ? -17.516 -7.602 -8.172 1 98.75 18 MET B CA 1
ATOM 2381 C C . MET B 1 18 ? -16.453 -7.07 -7.219 1 98.75 18 MET B C 1
ATOM 2383 O O . MET B 1 18 ? -15.266 -7.367 -7.375 1 98.75 18 MET B O 1
ATOM 2387 N N . PRO B 1 19 ? -16.891 -6.223 -6.242 1 98.81 19 PRO B N 1
ATOM 2388 C CA . PRO B 1 19 ? -15.891 -5.633 -5.34 1 98.81 19 PRO B CA 1
ATOM 2389 C C . PRO B 1 19 ? -15.109 -6.68 -4.551 1 98.81 19 PRO B C 1
ATOM 2391 O O . PRO B 1 19 ? -15.703 -7.625 -4.023 1 98.81 19 PRO B O 1
ATOM 2394 N N . LEU B 1 20 ? -13.844 -6.496 -4.496 1 98.88 20 LEU B N 1
ATOM 2395 C CA . LEU B 1 20 ? -12.906 -7.473 -3.945 1 98.88 20 LEU B CA 1
ATOM 2396 C C . LEU B 1 20 ? -13.273 -7.828 -2.508 1 98.88 20 LEU B C 1
ATOM 2398 O O . LEU B 1 20 ? -13.336 -9.008 -2.152 1 98.88 20 LEU B O 1
ATOM 2402 N N . PRO B 1 21 ? -13.547 -6.836 -1.594 1 98.81 21 PRO B N 1
ATOM 2403 C CA . PRO B 1 21 ? -13.875 -7.227 -0.22 1 98.81 21 PRO B CA 1
ATOM 2404 C C . PRO B 1 21 ? -15.148 -8.062 -0.13 1 98.81 21 PRO B C 1
ATOM 2406 O O . PRO B 1 21 ? -15.203 -9.023 0.646 1 98.81 21 PRO B O 1
ATOM 2409 N N . GLU B 1 22 ? -16.141 -7.75 -0.914 1 98.81 22 GLU B N 1
ATOM 2410 C CA . GLU B 1 22 ? -17.375 -8.531 -0.934 1 98.81 22 GLU B CA 1
ATOM 2411 C C . GLU B 1 22 ? -17.141 -9.938 -1.483 1 98.81 22 GLU B C 1
ATOM 2413 O O . GLU B 1 22 ? -17.688 -10.914 -0.964 1 98.81 22 GLU B O 1
ATOM 2418 N N . LEU B 1 23 ? -16.344 -9.945 -2.549 1 98.94 23 LEU B N 1
ATOM 2419 C CA . LEU B 1 23 ? -15.984 -11.242 -3.105 1 98.94 23 LEU B CA 1
ATOM 2420 C C . LEU B 1 23 ? -15.305 -12.117 -2.057 1 98.94 23 LEU B C 1
ATOM 2422 O O . LEU B 1 23 ? -15.602 -13.305 -1.938 1 98.94 23 LEU B O 1
ATOM 2426 N N . ALA B 1 24 ? -14.406 -11.547 -1.306 1 98.94 24 ALA B N 1
ATOM 2427 C CA . ALA B 1 24 ? -13.664 -12.273 -0.284 1 98.94 24 ALA B CA 1
ATOM 2428 C C . ALA B 1 24 ? -14.594 -12.805 0.801 1 98.94 24 ALA B C 1
ATOM 2430 O O . ALA B 1 24 ? -14.445 -13.945 1.256 1 98.94 24 ALA B O 1
ATOM 2431 N N . GLU B 1 25 ? -15.539 -12.008 1.221 1 98.94 25 GLU B N 1
ATOM 2432 C CA . GLU B 1 25 ? -16.516 -12.445 2.215 1 98.94 25 GLU B CA 1
ATOM 2433 C C . GLU B 1 25 ? -17.344 -13.617 1.697 1 98.94 25 GLU B C 1
ATOM 2435 O O . GLU B 1 25 ? -17.578 -14.586 2.424 1 98.94 25 GLU B O 1
ATOM 2440 N N . GLU B 1 26 ? -17.781 -13.508 0.44 1 98.88 26 GLU B N 1
ATOM 2441 C CA . GLU B 1 26 ? -18.547 -14.586 -0.177 1 98.88 26 GLU B CA 1
ATOM 2442 C C . GLU B 1 26 ? -17.719 -15.859 -0.302 1 98.88 26 GLU B C 1
ATOM 2444 O O . GLU B 1 26 ? -18.219 -16.953 -0.078 1 98.88 26 GLU B O 1
ATOM 2449 N N . ALA B 1 27 ? -16.438 -15.68 -0.704 1 98.88 27 ALA B N 1
ATOM 2450 C CA . ALA B 1 27 ? -15.531 -16.828 -0.8 1 98.88 27 ALA B CA 1
ATOM 2451 C C . ALA B 1 27 ? -15.367 -17.5 0.555 1 98.88 27 ALA B C 1
ATOM 2453 O O . ALA B 1 27 ? -15.461 -18.734 0.656 1 98.88 27 ALA B O 1
ATOM 2454 N N . GLN B 1 28 ? -15.141 -16.703 1.614 1 98.75 28 GLN B N 1
ATOM 2455 C CA . GLN B 1 28 ? -14.984 -17.25 2.961 1 98.75 28 GLN B CA 1
ATOM 2456 C C . GLN B 1 28 ? -16.234 -18.016 3.395 1 98.75 28 GLN B C 1
ATOM 2458 O O . GLN B 1 28 ? -16.125 -19.109 3.967 1 98.75 28 GLN B O 1
ATOM 2463 N N . ALA B 1 29 ? -17.406 -17.5 3.115 1 98.38 29 ALA B N 1
ATOM 2464 C CA . ALA B 1 29 ? -18.672 -18.109 3.484 1 98.38 29 ALA B CA 1
ATOM 2465 C C . ALA B 1 29 ? -18.844 -19.469 2.799 1 98.38 29 ALA B C 1
ATOM 2467 O O . ALA B 1 29 ? -19.578 -20.328 3.285 1 98.38 29 ALA B O 1
ATOM 2468 N N . ARG B 1 30 ? -18.141 -19.703 1.703 1 98 30 ARG B N 1
ATOM 2469 C CA . ARG B 1 30 ? -18.312 -20.922 0.917 1 98 30 ARG B CA 1
ATOM 2470 C C . ARG B 1 30 ? -17.172 -21.906 1.199 1 98 30 ARG B C 1
ATOM 2472 O O . ARG B 1 30 ? -17.078 -22.938 0.547 1 98 30 ARG B O 1
ATOM 2479 N N . GLY B 1 31 ? -16.281 -21.516 2.088 1 97 31 GLY B N 1
ATOM 2480 C CA . GLY B 1 31 ? -15.305 -22.469 2.586 1 97 31 GLY B CA 1
ATOM 2481 C C . GLY B 1 31 ? -13.922 -22.281 1.983 1 97 31 GLY B C 1
ATOM 2482 O O . GLY B 1 31 ? -13 -23.047 2.271 1 97 31 GLY B O 1
ATOM 2483 N N . PHE B 1 32 ? -13.711 -21.266 1.196 1 98.5 32 PHE B N 1
ATOM 2484 C CA . PHE B 1 32 ? -12.375 -20.969 0.694 1 98.5 32 PHE B CA 1
ATOM 2485 C C . PHE B 1 32 ? -11.492 -20.422 1.805 1 98.5 32 PHE B C 1
ATOM 2487 O O . PHE B 1 32 ? -12 -19.859 2.783 1 98.5 32 PHE B O 1
ATOM 2494 N N . THR B 1 33 ? -10.164 -20.531 1.599 1 98.31 33 THR B N 1
ATOM 2495 C CA . THR B 1 33 ? -9.289 -20.25 2.73 1 98.31 33 THR B CA 1
ATOM 2496 C C . THR B 1 33 ? -8.336 -19.094 2.406 1 98.31 33 THR B C 1
ATOM 2498 O O . THR B 1 33 ? -7.574 -18.656 3.268 1 98.31 33 THR B O 1
ATOM 2501 N N . ALA B 1 34 ? -8.375 -18.547 1.157 1 98.88 34 ALA B N 1
ATOM 2502 C CA . ALA B 1 34 ? -7.426 -17.516 0.771 1 98.88 34 ALA B CA 1
ATOM 2503 C C . ALA B 1 34 ? -7.902 -16.766 -0.469 1 98.88 34 ALA B C 1
ATOM 2505 O O . ALA B 1 34 ? -8.75 -17.266 -1.217 1 98.88 34 ALA B O 1
ATOM 2506 N N . VAL B 1 35 ? -7.383 -15.586 -0.646 1 98.94 35 VAL B N 1
ATOM 2507 C CA . VAL B 1 35 ? -7.527 -14.805 -1.867 1 98.94 35 VAL B CA 1
ATOM 2508 C C . VAL B 1 35 ? -6.16 -14.289 -2.316 1 98.94 35 VAL B C 1
ATOM 2510 O O . VAL B 1 35 ? -5.395 -13.75 -1.511 1 98.94 35 VAL B O 1
ATOM 2513 N N . VAL B 1 36 ? -5.797 -14.531 -3.566 1 98.94 36 VAL B N 1
ATOM 2514 C CA . VAL B 1 36 ? -4.594 -13.945 -4.148 1 98.94 36 VAL B CA 1
ATOM 2515 C C . VAL B 1 36 ? -4.973 -13.086 -5.355 1 98.94 36 VAL B C 1
ATOM 2517 O O . VAL B 1 36 ? -5.938 -13.391 -6.059 1 98.94 36 VAL B O 1
ATOM 2520 N N . VAL B 1 37 ? -4.242 -11.992 -5.574 1 98.94 37 VAL B N 1
ATOM 2521 C CA . VAL B 1 37 ? -4.582 -11.062 -6.648 1 98.94 37 VAL B CA 1
ATOM 2522 C C . VAL B 1 37 ? -3.332 -10.734 -7.461 1 98.94 37 VAL B C 1
ATOM 2524 O O . VAL B 1 37 ? -2.217 -10.766 -6.938 1 98.94 37 VAL B O 1
ATOM 2527 N N . PRO B 1 38 ? -3.51 -10.422 -8.766 1 98.75 38 PRO B N 1
ATOM 2528 C CA . PRO B 1 38 ? -2.398 -10.016 -9.625 1 98.75 38 PRO B CA 1
ATOM 2529 C C . PRO B 1 38 ? -2.076 -8.531 -9.516 1 98.75 38 PRO B C 1
ATOM 2531 O O . PRO B 1 38 ? -2.699 -7.816 -8.719 1 98.75 38 PRO B O 1
ATOM 2534 N N . GLU B 1 39 ? -1.081 -8.148 -10.398 1 98.81 39 GLU B N 1
ATOM 2535 C CA . GLU B 1 39 ? -0.667 -6.75 -10.312 1 98.81 39 GLU B CA 1
ATOM 2536 C C . GLU B 1 39 ? -0.334 -6.191 -11.695 1 98.81 39 GLU B C 1
ATOM 2538 O O . GLU B 1 39 ? 0.278 -6.875 -12.516 1 98.81 39 GLU B O 1
ATOM 2543 N N . HIS B 1 40 ? -0.726 -5.098 -11.977 1 98.75 40 HIS B N 1
ATOM 2544 C CA . HIS B 1 40 ? -0.188 -4.074 -12.875 1 98.75 40 HIS B CA 1
ATOM 2545 C C . HIS B 1 40 ? -0.289 -2.688 -12.242 1 98.75 40 HIS B C 1
ATOM 2547 O O . HIS B 1 40 ? -1.344 -2.309 -11.734 1 98.75 40 HIS B O 1
ATOM 2553 N N . THR B 1 41 ? 0.791 -1.993 -12.305 1 98.62 41 THR B N 1
ATOM 2554 C CA . THR B 1 41 ? 0.747 -0.633 -11.773 1 98.62 41 THR B CA 1
ATOM 2555 C C . THR B 1 41 ? 0.003 0.292 -12.734 1 98.62 41 THR B C 1
ATOM 2557 O O . THR B 1 41 ? -0.758 1.161 -12.305 1 98.62 41 THR B O 1
ATOM 2560 N N . HIS B 1 42 ? 0.29 0.13 -13.914 1 98.81 42 HIS B N 1
ATOM 2561 C CA . HIS B 1 42 ? -0.279 0.829 -15.062 1 98.81 42 HIS B CA 1
ATOM 2562 C C . HIS B 1 42 ? 0.002 0.079 -16.359 1 98.81 42 HIS B C 1
ATOM 2564 O O . HIS B 1 42 ? 0.708 -0.932 -16.359 1 98.81 42 HIS B O 1
ATOM 2570 N N . ILE B 1 43 ? -0.671 0.512 -17.453 1 98.81 43 ILE B N 1
ATOM 2571 C CA . ILE B 1 43 ? -0.398 -0.079 -18.766 1 98.81 43 ILE B CA 1
ATOM 2572 C C . ILE B 1 43 ? -0.045 1.02 -19.766 1 98.81 43 ILE B C 1
ATOM 2574 O O . ILE B 1 43 ? -0.889 1.854 -20.094 1 98.81 43 ILE B O 1
ATOM 2578 N N . PRO B 1 44 ? 1.18 1.051 -20.25 1 98.62 44 PRO B N 1
ATOM 2579 C CA . PRO B 1 44 ? 1.51 1.982 -21.344 1 98.62 44 PRO B CA 1
ATOM 2580 C C . PRO B 1 44 ? 0.646 1.775 -22.578 1 98.62 44 PRO B C 1
ATOM 2582 O O . PRO B 1 44 ? 0.322 0.637 -22.922 1 98.62 44 PRO B O 1
ATOM 2585 N N . VAL B 1 45 ? 0.328 2.85 -23.234 1 98.19 45 VAL B N 1
ATOM 2586 C CA . VAL B 1 45 ? -0.443 2.783 -24.469 1 98.19 45 VAL B CA 1
ATOM 2587 C C . VAL B 1 45 ? 0.387 2.111 -25.562 1 98.19 45 VAL B C 1
ATOM 2589 O O . VAL B 1 45 ? -0.146 1.36 -26.375 1 98.19 45 VAL B O 1
ATOM 2592 N N . SER B 1 46 ? 1.704 2.381 -25.516 1 96.56 46 SER B N 1
ATOM 2593 C CA . SER B 1 46 ? 2.621 1.751 -26.469 1 96.56 46 SER B CA 1
ATOM 2594 C C . SER B 1 46 ? 2.518 0.231 -26.406 1 96.56 46 SER B C 1
ATOM 2596 O O . SER B 1 46 ? 2.379 -0.346 -25.328 1 96.56 46 SER B O 1
ATOM 2598 N N . ARG B 1 47 ? 2.59 -0.497 -27.5 1 95 47 ARG B N 1
ATOM 2599 C CA . ARG B 1 47 ? 2.604 -1.951 -27.609 1 95 47 ARG B CA 1
ATOM 2600 C C . ARG B 1 47 ? 3.877 -2.438 -28.297 1 95 47 ARG B C 1
ATOM 2602 O O . ARG B 1 47 ? 3.852 -3.41 -29.047 1 95 47 ARG B O 1
ATOM 2609 N N . ALA B 1 48 ? 4.922 -1.585 -28 1 96.38 48 ALA B N 1
ATOM 2610 C CA . ALA B 1 48 ? 6.215 -2.059 -28.5 1 96.38 48 ALA B CA 1
ATOM 2611 C C . ALA B 1 48 ? 6.516 -3.463 -27.984 1 96.38 48 ALA B C 1
ATOM 2613 O O . ALA B 1 48 ? 7.137 -4.266 -28.688 1 96.38 48 ALA B O 1
ATOM 2614 N N . THR B 1 49 ? 6.102 -3.773 -26.734 1 96.69 49 THR B N 1
ATOM 2615 C CA . THR B 1 49 ? 6.07 -5.133 -26.203 1 96.69 49 THR B CA 1
ATOM 2616 C C . THR B 1 49 ? 4.68 -5.742 -26.359 1 96.69 49 THR B C 1
ATOM 2618 O O . THR B 1 49 ? 3.748 -5.352 -25.656 1 96.69 49 THR B O 1
ATOM 2621 N N . PRO B 1 50 ? 4.602 -6.688 -27.234 1 94.25 50 PRO B N 1
ATOM 2622 C CA . PRO B 1 50 ? 3.266 -7.246 -27.469 1 94.25 50 PRO B CA 1
ATOM 2623 C C . PRO B 1 50 ? 2.779 -8.109 -26.297 1 94.25 50 PRO B C 1
ATOM 2625 O O . PRO B 1 50 ? 3.59 -8.695 -25.578 1 94.25 50 PRO B O 1
ATOM 2628 N N . TRP B 1 51 ? 1.443 -8.141 -26.109 1 93.81 51 TRP B N 1
ATOM 2629 C CA . TRP B 1 51 ? 0.833 -9.117 -25.219 1 93.81 51 TRP B CA 1
ATOM 2630 C C . TRP B 1 51 ? 1.263 -10.531 -25.578 1 93.81 51 TRP B C 1
ATOM 2632 O O . TRP B 1 51 ? 1.182 -10.938 -26.75 1 93.81 51 TRP B O 1
ATOM 2642 N N . PRO B 1 52 ? 1.694 -11.273 -24.594 1 91.31 52 PRO B N 1
ATOM 2643 C CA . PRO B 1 52 ? 2.371 -12.531 -24.922 1 91.31 52 PRO B CA 1
ATOM 2644 C C . PRO B 1 52 ? 1.396 -13.672 -25.188 1 91.31 52 PRO B C 1
ATOM 2646 O O . PRO B 1 52 ? 1.799 -14.734 -25.688 1 91.31 52 PRO B O 1
ATOM 2649 N N . LEU B 1 53 ? 0.146 -13.57 -24.828 1 88.44 53 LEU B N 1
ATOM 2650 C CA . LEU B 1 53 ? -0.809 -14.656 -25 1 88.44 53 LEU B CA 1
ATOM 2651 C C . LEU B 1 53 ? -1.703 -14.398 -26.219 1 88.44 53 LEU B C 1
ATOM 2653 O O . LEU B 1 53 ? -1.626 -13.336 -26.828 1 88.44 53 LEU B O 1
ATOM 2657 N N . ALA B 1 54 ? -2.43 -15.398 -26.578 1 87.5 54 ALA B N 1
ATOM 2658 C CA . ALA B 1 54 ? -3.305 -15.297 -27.734 1 87.5 54 ALA B CA 1
ATOM 2659 C C . ALA B 1 54 ? -4.387 -14.242 -27.516 1 87.5 54 ALA B C 1
ATOM 2661 O O . ALA B 1 54 ? -4.875 -14.07 -26.406 1 87.5 54 ALA B O 1
ATOM 2662 N N . GLY B 1 55 ? -4.688 -13.508 -28.594 1 90.62 55 GLY B N 1
ATOM 2663 C CA . GLY B 1 55 ? -5.75 -12.516 -28.516 1 90.62 55 GLY B CA 1
ATOM 2664 C C . GLY B 1 55 ? -5.258 -11.156 -28.047 1 90.62 55 GLY B C 1
ATOM 2665 O O . GLY B 1 55 ? -4.055 -10.883 -28.062 1 90.62 55 GLY B O 1
ATOM 2666 N N . ASP B 1 56 ? -6.227 -10.297 -27.797 1 93.81 56 ASP B N 1
ATOM 2667 C CA . ASP B 1 56 ? -5.918 -8.953 -27.312 1 93.81 56 ASP B CA 1
ATOM 2668 C C . ASP B 1 56 ? -5.645 -8.961 -25.812 1 93.81 56 ASP B C 1
ATOM 2670 O O . ASP B 1 56 ? -6.109 -9.844 -25.094 1 93.81 56 ASP B O 1
ATOM 2674 N N . MET B 1 57 ? -4.816 -8.016 -25.391 1 95.5 57 MET B N 1
ATOM 2675 C CA . MET B 1 57 ? -4.613 -7.855 -23.953 1 95.5 57 MET B CA 1
ATOM 2676 C C . MET B 1 57 ? -5.941 -7.652 -23.234 1 95.5 57 MET B C 1
ATOM 2678 O O . MET B 1 57 ? -6.742 -6.805 -23.625 1 95.5 57 MET B O 1
ATOM 2682 N N . PRO B 1 58 ? -6.211 -8.398 -22.234 1 95.88 58 PRO B N 1
ATOM 2683 C CA . PRO B 1 58 ? -7.449 -8.203 -21.484 1 95.88 58 PRO B CA 1
ATOM 2684 C C . PRO B 1 58 ? -7.586 -6.789 -20.922 1 95.88 58 PRO B C 1
ATOM 2686 O O . PRO B 1 58 ? -6.617 -6.234 -20.406 1 95.88 58 PRO B O 1
ATOM 2689 N N . GLU B 1 59 ? -8.812 -6.219 -21 1 96.38 59 GLU B N 1
ATOM 2690 C CA . GLU B 1 59 ? -9.102 -4.855 -20.578 1 96.38 59 GLU B CA 1
ATOM 2691 C C . GLU B 1 59 ? -8.836 -4.676 -19.078 1 96.38 59 GLU B C 1
ATOM 2693 O O . GLU B 1 59 ? -8.445 -3.594 -18.641 1 96.38 59 GLU B O 1
ATOM 2698 N N . LYS B 1 60 ? -8.961 -5.754 -18.344 1 97.5 60 LYS B N 1
ATOM 2699 C CA . LYS B 1 60 ? -8.852 -5.68 -16.891 1 97.5 60 LYS B CA 1
ATOM 2700 C C . LYS B 1 60 ? -7.461 -5.207 -16.469 1 97.5 60 LYS B C 1
ATOM 2702 O O . LYS B 1 60 ? -7.297 -4.613 -15.398 1 97.5 60 LYS B O 1
ATOM 2707 N N . TYR B 1 61 ? -6.441 -5.426 -17.281 1 97.88 61 TYR B N 1
ATOM 2708 C CA . TYR B 1 61 ? -5.074 -5.117 -16.875 1 97.88 61 TYR B CA 1
ATOM 2709 C C . TYR B 1 61 ? -4.863 -3.613 -16.75 1 97.88 61 TYR B C 1
ATOM 2711 O O . TYR B 1 61 ? -4.035 -3.158 -15.961 1 97.88 61 TYR B O 1
ATOM 2719 N N . LYS B 1 62 ? -5.695 -2.818 -17.422 1 98.25 62 LYS B N 1
ATOM 2720 C CA . LYS B 1 62 ? -5.645 -1.363 -17.328 1 98.25 62 LYS B CA 1
ATOM 2721 C C . LYS B 1 62 ? -6.266 -0.879 -16.016 1 98.25 62 LYS B C 1
ATOM 2723 O O . LYS B 1 62 ? -6.094 0.281 -15.633 1 98.25 62 LYS B O 1
ATOM 2728 N N . ARG B 1 63 ? -6.98 -1.848 -15.359 1 98.75 63 ARG B N 1
ATOM 2729 C CA . ARG B 1 63 ? -7.922 -1.375 -14.344 1 98.75 63 ARG B CA 1
ATOM 2730 C C . ARG B 1 63 ? -7.73 -2.123 -13.031 1 98.75 63 ARG B C 1
ATOM 2732 O O . ARG B 1 63 ? -8.484 -1.916 -12.078 1 98.75 63 ARG B O 1
ATOM 2739 N N . LEU B 1 64 ? -6.699 -2.988 -12.922 1 98.88 64 LEU B N 1
ATOM 2740 C CA . LEU B 1 64 ? -6.492 -3.766 -11.703 1 98.88 64 LEU B CA 1
ATOM 2741 C C . LEU B 1 64 ? -6.258 -2.85 -10.508 1 98.88 64 LEU B C 1
ATOM 2743 O O . LEU B 1 64 ? -5.551 -1.844 -10.617 1 98.88 64 LEU B O 1
ATOM 2747 N N . LEU B 1 65 ? -6.82 -3.232 -9.344 1 98.94 65 LEU B N 1
ATOM 2748 C CA . LEU B 1 65 ? -6.516 -2.545 -8.086 1 98.94 65 LEU B CA 1
ATOM 2749 C C . LEU B 1 65 ? -5.062 -2.764 -7.691 1 98.94 65 LEU B C 1
ATOM 2751 O O . LEU B 1 65 ? -4.426 -3.721 -8.141 1 98.94 65 LEU B O 1
ATOM 2755 N N . ASP B 1 66 ? -4.535 -1.799 -6.906 1 98.94 66 ASP B N 1
ATOM 2756 C CA . ASP B 1 66 ? -3.305 -2.115 -6.188 1 98.94 66 ASP B CA 1
ATOM 2757 C C . ASP B 1 66 ? -3.479 -3.359 -5.32 1 98.94 66 ASP B C 1
ATOM 2759 O O . ASP B 1 66 ? -4.391 -3.422 -4.492 1 98.94 66 ASP B O 1
ATOM 2763 N N . PRO B 1 67 ? -2.67 -4.301 -5.496 1 98.94 67 PRO B N 1
ATOM 2764 C CA . PRO B 1 67 ? -2.914 -5.562 -4.789 1 98.94 67 PRO B CA 1
ATOM 2765 C C . PRO B 1 67 ? -2.785 -5.422 -3.273 1 98.94 67 PRO B C 1
ATOM 2767 O O . PRO B 1 67 ? -3.57 -6.012 -2.525 1 98.94 67 PRO B O 1
ATOM 2770 N N . TYR B 1 68 ? -1.863 -4.617 -2.781 1 98.94 68 TYR B N 1
ATOM 2771 C CA . TYR B 1 68 ? -1.604 -4.539 -1.349 1 98.94 68 TYR B CA 1
ATOM 2772 C C . TYR B 1 68 ? -2.721 -3.789 -0.633 1 98.94 68 TYR B C 1
ATOM 2774 O O . TYR B 1 68 ? -3.148 -4.188 0.452 1 98.94 68 TYR B O 1
ATOM 2782 N N . ILE B 1 69 ? -3.186 -2.748 -1.26 1 99 69 ILE B N 1
ATOM 2783 C CA . ILE B 1 69 ? -4.316 -2.016 -0.701 1 99 69 ILE B CA 1
ATOM 2784 C C . ILE B 1 69 ? -5.562 -2.895 -0.729 1 99 69 ILE B C 1
ATOM 2786 O O . ILE B 1 69 ? -6.262 -3.025 0.28 1 99 69 ILE B O 1
ATOM 2790 N N . GLY B 1 70 ? -5.855 -3.516 -1.877 1 98.94 70 GLY B N 1
ATOM 2791 C CA . GLY B 1 70 ? -7.004 -4.402 -1.959 1 98.94 70 GLY B CA 1
ATOM 2792 C C . GLY B 1 70 ? -6.969 -5.523 -0.936 1 98.94 70 GLY B C 1
ATOM 2793 O O . GLY B 1 70 ? -7.969 -5.797 -0.27 1 98.94 70 GLY B O 1
ATOM 2794 N N . LEU B 1 71 ? -5.824 -6.121 -0.795 1 99 71 LEU B N 1
ATOM 2795 C CA . LEU B 1 71 ? -5.668 -7.242 0.124 1 99 71 LEU B CA 1
ATOM 2796 C C . LEU B 1 71 ? -5.777 -6.777 1.572 1 99 71 LEU B C 1
ATOM 2798 O O . LEU B 1 71 ? -6.211 -7.535 2.441 1 99 71 LEU B O 1
ATOM 2802 N N . SER B 1 72 ? -5.418 -5.523 1.88 1 99 72 SER B N 1
ATOM 2803 C CA . SER B 1 72 ? -5.59 -4.977 3.221 1 99 72 SER B CA 1
ATOM 2804 C C . SER B 1 72 ? -7.066 -4.883 3.594 1 99 72 SER B C 1
ATOM 2806 O O . SER B 1 72 ? -7.449 -5.199 4.723 1 99 72 SER B O 1
ATOM 2808 N N . PHE B 1 73 ? -7.891 -4.473 2.604 1 98.94 73 PHE B N 1
ATOM 2809 C CA . PHE B 1 73 ? -9.328 -4.434 2.85 1 98.94 73 PHE B CA 1
ATOM 2810 C C . PHE B 1 73 ? -9.867 -5.836 3.117 1 98.94 73 PHE B C 1
ATOM 2812 O O . PHE B 1 73 ? -10.695 -6.023 4.008 1 98.94 73 PHE B O 1
ATOM 2819 N N . VAL B 1 74 ? -9.367 -6.812 2.355 1 99 74 VAL B N 1
ATOM 2820 C CA . VAL B 1 74 ? -9.789 -8.195 2.535 1 99 74 VAL B CA 1
ATOM 2821 C C . VAL B 1 74 ? -9.375 -8.688 3.924 1 99 74 VAL B C 1
ATOM 2823 O O . VAL B 1 74 ? -10.195 -9.25 4.656 1 99 74 VAL B O 1
ATOM 2826 N N . ALA B 1 75 ? -8.141 -8.43 4.309 1 98.94 75 ALA B N 1
ATOM 2827 C CA . ALA B 1 75 ? -7.598 -8.922 5.57 1 98.94 75 ALA B CA 1
ATOM 2828 C C . ALA B 1 75 ? -8.312 -8.289 6.762 1 98.94 75 ALA B C 1
ATOM 2830 O O . ALA B 1 75 ? -8.469 -8.922 7.812 1 98.94 75 ALA B O 1
ATOM 2831 N N . ALA B 1 76 ? -8.766 -7.078 6.582 1 98.88 76 ALA B N 1
ATOM 2832 C CA . ALA B 1 76 ? -9.461 -6.363 7.652 1 98.88 76 ALA B CA 1
ATOM 2833 C C . ALA B 1 76 ? -10.859 -6.934 7.883 1 98.88 76 ALA B C 1
ATOM 2835 O O . ALA B 1 76 ? -11.406 -6.82 8.977 1 98.88 76 ALA B O 1
ATOM 2836 N N . ARG B 1 77 ? -11.422 -7.621 6.848 1 98.69 77 ARG B N 1
ATOM 2837 C CA . ARG B 1 77 ? -12.836 -7.957 6.902 1 98.69 77 ARG B CA 1
ATOM 2838 C C . ARG B 1 77 ? -13.039 -9.469 6.973 1 98.69 77 ARG B C 1
ATOM 2840 O O . ARG B 1 77 ? -14.164 -9.938 7.156 1 98.69 77 ARG B O 1
ATOM 2847 N N . THR B 1 78 ? -11.945 -10.203 6.75 1 98.88 78 THR B N 1
ATOM 2848 C CA . THR B 1 78 ? -12.078 -11.656 6.719 1 98.88 78 THR B CA 1
ATOM 2849 C C . THR B 1 78 ? -10.922 -12.32 7.465 1 98.88 78 THR B C 1
ATOM 2851 O O . THR B 1 78 ? -9.961 -11.656 7.852 1 98.88 78 THR B O 1
ATOM 2854 N N . GLY B 1 79 ? -11.094 -13.625 7.695 1 98.75 79 GLY B N 1
ATOM 2855 C CA . GLY B 1 79 ? -10.023 -14.445 8.25 1 98.75 79 GLY B CA 1
ATOM 2856 C C . GLY B 1 79 ? -9.211 -15.156 7.184 1 98.75 79 GLY B C 1
ATOM 2857 O O . GLY B 1 79 ? -8.398 -16.031 7.496 1 98.75 79 GLY B O 1
ATOM 2858 N N . LEU B 1 80 ? -9.367 -14.828 5.91 1 98.88 80 LEU B N 1
ATOM 2859 C CA . LEU B 1 80 ? -8.695 -15.492 4.801 1 98.88 80 LEU B CA 1
ATOM 2860 C C . LEU B 1 80 ? -7.207 -15.172 4.793 1 98.88 80 LEU B C 1
ATOM 2862 O O . LEU B 1 80 ? -6.809 -14.062 5.152 1 98.88 80 LEU B O 1
ATOM 2866 N N . ASP B 1 81 ? -6.375 -16.125 4.359 1 98.88 81 ASP B N 1
ATOM 2867 C CA . ASP B 1 81 ? -5.035 -15.766 3.904 1 98.88 81 ASP B CA 1
ATOM 2868 C C . ASP B 1 81 ? -5.098 -14.867 2.672 1 98.88 81 ASP B C 1
ATOM 2870 O O . ASP B 1 81 ? -6.027 -14.977 1.866 1 98.88 81 ASP B O 1
ATOM 2874 N N . VAL B 1 82 ? -4.16 -13.969 2.586 1 98.94 82 VAL B N 1
ATOM 2875 C CA . VAL B 1 82 ? -4.121 -13.039 1.467 1 98.94 82 VAL B CA 1
ATOM 2876 C C . VAL B 1 82 ? -2.734 -13.055 0.828 1 98.94 82 VAL B C 1
ATOM 2878 O O . VAL B 1 82 ? -1.734 -13.305 1.505 1 98.94 82 VAL B O 1
ATOM 2881 N N . GLY B 1 83 ? -2.682 -12.82 -0.483 1 98.94 83 GLY B N 1
ATOM 2882 C CA . GLY B 1 83 ? -1.379 -12.812 -1.13 1 98.94 83 GLY B CA 1
ATOM 2883 C C . GLY B 1 83 ? -1.429 -12.32 -2.564 1 98.94 83 GLY B C 1
ATOM 2884 O O . GLY B 1 83 ? -2.484 -11.906 -3.049 1 98.94 83 GLY B O 1
ATOM 2885 N N . THR B 1 84 ? -0.268 -12.266 -3.182 1 98.94 84 THR B N 1
ATOM 2886 C CA . THR B 1 84 ? -0.156 -11.828 -4.57 1 98.94 84 THR B CA 1
ATOM 2887 C C . THR B 1 84 ? 0.138 -13.016 -5.484 1 98.94 84 THR B C 1
ATOM 2889 O O . THR B 1 84 ? 0.845 -13.945 -5.094 1 98.94 84 THR B O 1
ATOM 2892 N N . CYS B 1 85 ? -0.358 -12.969 -6.684 1 98.31 85 CYS B N 1
ATOM 2893 C CA . CYS B 1 85 ? -0.154 -13.961 -7.734 1 98.31 85 CYS B CA 1
ATOM 2894 C C . CYS B 1 85 ? -0.323 -13.336 -9.117 1 98.31 85 CYS B C 1
ATOM 2896 O O . CYS B 1 85 ? -1.381 -13.461 -9.734 1 98.31 85 CYS B O 1
ATOM 2898 N N . ILE B 1 86 ? 0.621 -12.523 -9.414 1 97.62 86 ILE B N 1
ATOM 2899 C CA . ILE B 1 86 ? 1.912 -12.273 -8.781 1 97.62 86 ILE B CA 1
ATOM 2900 C C . ILE B 1 86 ? 2.133 -10.773 -8.633 1 97.62 86 ILE B C 1
ATOM 2902 O O . ILE B 1 86 ? 1.475 -9.969 -9.297 1 97.62 86 ILE B O 1
ATOM 2906 N N . SER B 1 87 ? 3.02 -10.43 -7.758 1 98.88 87 SER B N 1
ATOM 2907 C CA . SER B 1 87 ? 3.492 -9.062 -7.574 1 98.88 87 SER B CA 1
ATOM 2908 C C . SER B 1 87 ? 4.656 -8.742 -8.508 1 98.88 87 SER B C 1
ATOM 2910 O O . SER B 1 87 ? 5.531 -9.586 -8.719 1 98.88 87 SER B O 1
ATOM 2912 N N . LEU B 1 88 ? 4.695 -7.543 -9.039 1 98.88 88 LEU B N 1
ATOM 2913 C CA . LEU B 1 88 ? 5.812 -7.02 -9.812 1 98.88 88 LEU B CA 1
ATOM 2914 C C . LEU B 1 88 ? 6.723 -6.16 -8.945 1 98.88 88 LEU B C 1
ATOM 2916 O O . LEU B 1 88 ? 6.773 -4.938 -9.109 1 98.88 88 LEU B O 1
ATOM 2920 N N . VAL B 1 89 ? 7.543 -6.793 -8.156 1 98.88 89 VAL B N 1
ATOM 2921 C CA . VAL B 1 89 ? 8.266 -6.117 -7.086 1 98.88 89 VAL B CA 1
ATOM 2922 C C . VAL B 1 89 ? 9.297 -5.16 -7.684 1 98.88 89 VAL B C 1
ATOM 2924 O O . VAL B 1 89 ? 9.664 -4.16 -7.062 1 98.88 89 VAL B O 1
ATOM 2927 N N . ALA B 1 90 ? 9.758 -5.391 -8.938 1 98.81 90 ALA B N 1
ATOM 2928 C CA . ALA B 1 90 ? 10.727 -4.516 -9.594 1 98.81 90 ALA B CA 1
ATOM 2929 C C . ALA B 1 90 ? 10.117 -3.145 -9.883 1 98.81 90 ALA B C 1
ATOM 2931 O O . ALA B 1 90 ? 10.844 -2.191 -10.188 1 98.81 90 ALA B O 1
ATOM 2932 N N . GLN B 1 91 ? 8.828 -3.068 -9.789 1 98.81 91 GLN B N 1
ATOM 2933 C CA . GLN B 1 91 ? 8.133 -1.834 -10.141 1 98.81 91 GLN B CA 1
ATOM 2934 C C . GLN B 1 91 ? 7.742 -1.047 -8.898 1 98.81 91 GLN B C 1
ATOM 2936 O O . GLN B 1 91 ? 6.902 -0.148 -8.961 1 98.81 91 GLN B O 1
ATOM 2941 N N . HIS B 1 92 ? 8.352 -1.37 -7.777 1 98.81 92 HIS B N 1
ATOM 2942 C CA . HIS B 1 92 ? 8.164 -0.682 -6.504 1 98.81 92 HIS B CA 1
ATOM 2943 C C . HIS B 1 92 ? 9.492 -0.203 -5.93 1 98.81 92 HIS B C 1
ATOM 2945 O O . HIS B 1 92 ? 10.555 -0.696 -6.316 1 98.81 92 HIS B O 1
ATOM 2951 N N . ASP B 1 93 ? 9.414 0.83 -5.062 1 98.75 93 ASP B N 1
ATOM 2952 C CA . ASP B 1 93 ? 10.531 1.066 -4.152 1 98.75 93 ASP B CA 1
ATOM 2953 C C . ASP B 1 93 ? 10.672 -0.077 -3.15 1 98.75 93 ASP B C 1
ATOM 2955 O O . ASP B 1 93 ? 9.734 -0.389 -2.418 1 98.75 93 ASP B O 1
ATOM 2959 N N . PRO B 1 94 ? 11.797 -0.7 -3.135 1 98.69 94 PRO B N 1
ATOM 2960 C CA . PRO B 1 94 ? 11.891 -1.937 -2.355 1 98.69 94 PRO B CA 1
ATOM 2961 C C . PRO B 1 94 ? 11.805 -1.693 -0.85 1 98.69 94 PRO B C 1
ATOM 2963 O O . PRO B 1 94 ? 11.312 -2.547 -0.11 1 98.69 94 PRO B O 1
ATOM 2966 N N . VAL B 1 95 ? 12.281 -0.523 -0.342 1 98.94 95 VAL B N 1
ATOM 2967 C CA . VAL B 1 95 ? 12.203 -0.227 1.085 1 98.94 95 VAL B CA 1
ATOM 2968 C C . VAL B 1 95 ? 10.75 0.048 1.479 1 98.94 95 VAL B C 1
ATOM 2970 O O . VAL B 1 95 ? 10.25 -0.514 2.455 1 98.94 95 VAL B O 1
ATOM 2973 N N . ALA B 1 96 ? 10.078 0.849 0.67 1 98.94 96 ALA B N 1
ATOM 2974 C CA . ALA B 1 96 ? 8.672 1.151 0.924 1 98.94 96 ALA B CA 1
ATOM 2975 C C . ALA B 1 96 ? 7.816 -0.107 0.83 1 98.94 96 ALA B C 1
ATOM 2977 O O . ALA B 1 96 ? 6.914 -0.315 1.647 1 98.94 96 ALA B O 1
ATOM 2978 N N . LEU B 1 97 ? 8.109 -0.94 -0.151 1 98.94 97 LEU B N 1
ATOM 2979 C CA . LEU B 1 97 ? 7.332 -2.164 -0.311 1 98.94 97 LEU B CA 1
ATOM 2980 C C . LEU B 1 97 ? 7.566 -3.113 0.859 1 98.94 97 LEU B C 1
ATOM 2982 O O . LEU B 1 97 ? 6.633 -3.766 1.331 1 98.94 97 LEU B O 1
ATOM 2986 N N . ALA B 1 98 ? 8.812 -3.201 1.317 1 98.94 98 ALA B N 1
ATOM 2987 C CA . ALA B 1 98 ? 9.117 -4.031 2.48 1 98.94 98 ALA B CA 1
ATOM 2988 C C . ALA B 1 98 ? 8.273 -3.617 3.684 1 98.94 98 ALA B C 1
ATOM 2990 O O . ALA B 1 98 ? 7.719 -4.469 4.383 1 98.94 98 ALA B O 1
ATOM 2991 N N . LYS B 1 99 ? 8.18 -2.334 3.908 1 98.94 99 LYS B N 1
ATOM 2992 C CA . LYS B 1 99 ? 7.398 -1.794 5.016 1 98.94 99 LYS B CA 1
ATOM 2993 C C . LYS B 1 99 ? 5.91 -2.098 4.836 1 98.94 99 LYS B C 1
ATOM 2995 O O . LYS B 1 99 ? 5.234 -2.482 5.789 1 98.94 99 LYS B O 1
ATOM 3000 N N . ALA B 1 100 ? 5.418 -1.925 3.65 1 98.94 100 ALA B N 1
ATOM 3001 C CA . ALA B 1 100 ? 4.008 -2.182 3.363 1 98.94 100 ALA B CA 1
ATOM 3002 C C . ALA B 1 100 ? 3.65 -3.641 3.633 1 98.94 100 ALA B C 1
ATOM 3004 O O . ALA B 1 100 ? 2.66 -3.928 4.309 1 98.94 100 ALA B O 1
ATOM 3005 N N . ILE B 1 101 ? 4.492 -4.531 3.146 1 98.94 101 ILE B N 1
ATOM 3006 C CA . ILE B 1 101 ? 4.238 -5.961 3.27 1 98.94 101 ILE B CA 1
ATOM 3007 C C . ILE B 1 101 ? 4.352 -6.379 4.734 1 98.94 101 ILE B C 1
ATOM 3009 O O . ILE B 1 101 ? 3.523 -7.148 5.23 1 98.94 101 ILE B O 1
ATOM 3013 N N . ALA B 1 102 ? 5.352 -5.875 5.441 1 98.94 102 ALA B N 1
ATOM 3014 C CA . ALA B 1 102 ? 5.496 -6.18 6.863 1 98.94 102 ALA B CA 1
ATOM 3015 C C . ALA B 1 102 ? 4.285 -5.688 7.652 1 98.94 102 ALA B C 1
ATOM 3017 O O . ALA B 1 102 ? 3.799 -6.383 8.555 1 98.94 102 ALA B O 1
ATOM 3018 N N . THR B 1 103 ? 3.789 -4.492 7.324 1 98.94 103 THR B N 1
ATOM 3019 C CA . THR B 1 103 ? 2.613 -3.93 7.98 1 98.94 103 THR B CA 1
ATOM 3020 C C . THR B 1 103 ? 1.382 -4.789 7.711 1 98.94 103 THR B C 1
ATOM 3022 O O . THR B 1 103 ? 0.616 -5.09 8.633 1 98.94 103 THR B O 1
ATOM 3025 N N . LEU B 1 104 ? 1.208 -5.211 6.438 1 98.94 104 LEU B N 1
ATOM 3026 C CA . LEU B 1 104 ? 0.073 -6.047 6.07 1 98.94 104 LEU B CA 1
ATOM 3027 C C . LEU B 1 104 ? 0.124 -7.387 6.801 1 98.94 104 LEU B C 1
ATOM 3029 O O . LEU B 1 104 ? -0.887 -7.84 7.34 1 98.94 104 LEU B O 1
ATOM 3033 N N . ASP B 1 105 ? 1.31 -7.992 6.848 1 98.94 105 ASP B N 1
ATOM 3034 C CA . ASP B 1 105 ? 1.47 -9.25 7.57 1 98.94 105 ASP B CA 1
ATOM 3035 C C . ASP B 1 105 ? 1.18 -9.07 9.055 1 98.94 105 ASP B C 1
ATOM 3037 O O . ASP B 1 105 ? 0.501 -9.898 9.664 1 98.94 105 ASP B O 1
ATOM 3041 N N . HIS B 1 106 ? 1.649 -7.996 9.602 1 98.88 106 HIS B N 1
ATOM 3042 C CA . HIS B 1 106 ? 1.47 -7.711 11.023 1 98.88 106 HIS B CA 1
ATOM 3043 C C . HIS B 1 106 ? -0.003 -7.512 11.359 1 98.88 106 HIS B C 1
ATOM 3045 O O . HIS B 1 106 ? -0.527 -8.156 12.273 1 98.88 106 HIS B O 1
ATOM 3051 N N . LEU B 1 107 ? -0.725 -6.715 10.594 1 98.88 107 LEU B N 1
ATOM 3052 C CA . LEU B 1 107 ? -2.105 -6.359 10.906 1 98.88 107 LEU B CA 1
ATOM 3053 C C . LEU B 1 107 ? -3.047 -7.516 10.594 1 98.88 107 LEU B C 1
ATOM 3055 O O . LEU B 1 107 ? -4.125 -7.621 11.188 1 98.88 107 LEU B O 1
ATOM 3059 N N . SER B 1 108 ? -2.635 -8.438 9.695 1 98.75 108 SER B N 1
ATOM 3060 C CA . SER B 1 108 ? -3.475 -9.57 9.336 1 98.75 108 SER B CA 1
ATOM 3061 C C . SER B 1 108 ? -3.209 -10.766 10.25 1 98.75 108 SER B C 1
ATOM 3063 O O . SER B 1 108 ? -3.914 -11.773 10.188 1 98.75 108 SER B O 1
ATOM 3065 N N . GLY B 1 109 ? -2.215 -10.672 11.078 1 98.56 109 GLY B N 1
ATOM 3066 C CA . GLY B 1 109 ? -1.887 -11.766 11.984 1 98.56 109 GLY B CA 1
ATOM 3067 C C . GLY B 1 109 ? -1.055 -12.852 11.336 1 98.56 109 GLY B C 1
ATOM 3068 O O . GLY B 1 109 ? -1.182 -14.023 11.68 1 98.56 109 GLY B O 1
ATOM 3069 N N . GLY B 1 110 ? -0.236 -12.508 10.352 1 98.75 110 GLY B N 1
ATOM 3070 C CA . GLY B 1 110 ? 0.682 -13.453 9.742 1 98.75 110 GLY B CA 1
ATOM 3071 C C . GLY B 1 110 ? 0.038 -14.289 8.648 1 98.75 110 GLY B C 1
ATOM 3072 O O . GLY B 1 110 ? 0.296 -15.492 8.547 1 98.75 110 GLY B O 1
ATOM 3073 N N . ARG B 1 111 ? -0.769 -13.664 7.785 1 98.56 111 ARG B N 1
ATOM 3074 C CA . ARG B 1 111 ? -1.562 -14.414 6.82 1 98.56 111 ARG B CA 1
ATOM 3075 C C . ARG B 1 111 ? -1.133 -14.102 5.391 1 98.56 111 ARG B C 1
ATOM 3077 O O . ARG B 1 111 ? -1.806 -14.492 4.438 1 98.56 111 ARG B O 1
ATOM 3084 N N . PHE B 1 112 ? -0.026 -13.383 5.188 1 98.94 112 PHE B N 1
ATOM 3085 C CA . PHE B 1 112 ? 0.308 -12.867 3.863 1 98.94 112 PHE B CA 1
ATOM 3086 C C . PHE B 1 112 ? 1.296 -13.789 3.156 1 98.94 112 PHE B C 1
ATOM 3088 O O . PHE B 1 112 ? 2.232 -14.297 3.777 1 98.94 112 PHE B O 1
ATOM 3095 N N . LEU B 1 113 ? 1.085 -13.992 1.876 1 98.62 113 LEU B N 1
ATOM 3096 C CA . LEU B 1 113 ? 1.979 -14.703 0.972 1 98.62 113 LEU B CA 1
ATOM 3097 C C . LEU B 1 113 ? 2.369 -13.828 -0.212 1 98.62 113 LEU B C 1
ATOM 3099 O O . LEU B 1 113 ? 1.511 -13.195 -0.832 1 98.62 113 LEU B O 1
ATOM 3103 N N . LEU B 1 114 ? 3.725 -13.781 -0.506 1 98.94 114 LEU B N 1
ATOM 3104 C CA . LEU B 1 114 ? 4.199 -12.953 -1.604 1 98.94 114 LEU B CA 1
ATOM 3105 C C . LEU B 1 114 ? 4.547 -13.797 -2.822 1 98.94 114 LEU B C 1
ATOM 3107 O O . LEU B 1 114 ? 5.609 -14.422 -2.867 1 98.94 114 LEU B O 1
ATOM 3111 N N . GLY B 1 115 ? 3.646 -13.867 -3.783 1 98.88 115 GLY B N 1
ATOM 3112 C CA . GLY B 1 115 ? 4 -14.359 -5.105 1 98.88 115 GLY B CA 1
ATOM 3113 C C . GLY B 1 115 ? 4.633 -13.297 -5.988 1 98.88 115 GLY B C 1
ATOM 3114 O O . GLY B 1 115 ? 4.07 -12.211 -6.16 1 98.88 115 GLY B O 1
ATOM 3115 N N . VAL B 1 116 ? 5.734 -13.625 -6.543 1 98.88 116 VAL B N 1
ATOM 3116 C CA . VAL B 1 116 ? 6.531 -12.656 -7.293 1 98.88 116 VAL B CA 1
ATOM 3117 C C . VAL B 1 116 ? 6.691 -13.133 -8.734 1 98.88 116 VAL B C 1
ATOM 3119 O O . VAL B 1 116 ? 6.805 -14.336 -8.992 1 98.88 116 VAL B O 1
ATOM 3122 N N . GLY B 1 117 ? 6.684 -12.227 -9.633 1 98.44 117 GLY B N 1
ATOM 3123 C CA . GLY B 1 117 ? 6.992 -12.5 -11.031 1 98.44 117 GLY B CA 1
ATOM 3124 C C . GLY B 1 117 ? 7.855 -11.43 -11.672 1 98.44 117 GLY B C 1
ATOM 3125 O O . GLY B 1 117 ? 8.125 -10.391 -11.055 1 98.44 117 GLY B O 1
ATOM 3126 N N . TYR B 1 118 ? 8.289 -11.648 -12.898 1 98 118 TYR B N 1
ATOM 3127 C CA . TYR B 1 118 ? 9.219 -10.75 -13.57 1 98 118 TYR B CA 1
ATOM 3128 C C . TYR B 1 118 ? 8.477 -9.781 -14.484 1 98 118 TYR B C 1
ATOM 3130 O O . TYR B 1 118 ? 9.023 -8.75 -14.883 1 98 118 TYR B O 1
ATOM 3138 N N . GLY B 1 119 ? 7.246 -10.125 -14.781 1 96.88 119 GLY B N 1
ATOM 3139 C CA . GLY B 1 119 ? 6.477 -9.297 -15.695 1 96.88 119 GLY B CA 1
ATOM 3140 C C . GLY B 1 119 ? 6.852 -9.508 -17.156 1 96.88 119 GLY B C 1
ATOM 3141 O O . GLY B 1 119 ? 7.902 -10.078 -17.453 1 96.88 119 GLY B O 1
ATOM 3142 N N . TRP B 1 120 ? 6 -9.023 -18.125 1 96.81 120 TRP B N 1
ATOM 3143 C CA . TRP B 1 120 ? 6.211 -9.219 -19.547 1 96.81 120 TRP B CA 1
ATOM 3144 C C . TRP B 1 120 ? 6.395 -7.883 -20.266 1 96.81 120 TRP B C 1
ATOM 3146 O O . TRP B 1 120 ? 6.938 -7.828 -21.359 1 96.81 120 TRP B O 1
ATOM 3156 N N . ASN B 1 121 ? 5.898 -6.816 -19.672 1 98.25 121 ASN B N 1
ATOM 3157 C CA . ASN B 1 121 ? 5.73 -5.527 -20.328 1 98.25 121 ASN B CA 1
ATOM 3158 C C . ASN B 1 121 ? 6.93 -4.613 -20.094 1 98.25 121 ASN B C 1
ATOM 3160 O O . ASN B 1 121 ? 7.02 -3.961 -19.047 1 98.25 121 ASN B O 1
ATOM 3164 N N . ALA B 1 122 ? 7.773 -4.484 -21.109 1 98.56 122 ALA B N 1
ATOM 3165 C CA . ALA B 1 122 ? 9.031 -3.748 -21 1 98.56 122 ALA B CA 1
ATOM 3166 C C . ALA B 1 122 ? 8.773 -2.262 -20.766 1 98.56 122 ALA B C 1
ATOM 3168 O O . ALA B 1 122 ? 9.477 -1.621 -19.969 1 98.56 122 ALA B O 1
ATOM 3169 N N . GLU B 1 123 ? 7.816 -1.705 -21.469 1 98.44 123 GLU B N 1
ATOM 3170 C CA . GLU B 1 123 ? 7.504 -0.288 -21.312 1 98.44 123 GLU B CA 1
ATOM 3171 C C . GLU B 1 123 ? 7.012 0.018 -19.906 1 98.44 123 GLU B C 1
ATOM 3173 O O . GLU B 1 123 ? 7.336 1.066 -19.344 1 98.44 123 GLU B O 1
ATOM 3178 N N . GLU B 1 124 ? 6.223 -0.911 -19.375 1 98.62 124 GLU B N 1
ATOM 3179 C CA . GLU B 1 124 ? 5.75 -0.754 -18 1 98.62 124 GLU B CA 1
ATOM 3180 C C . GLU B 1 124 ? 6.914 -0.726 -17.016 1 98.62 124 GLU B C 1
ATOM 3182 O O . GLU B 1 124 ? 6.992 0.165 -16.172 1 98.62 124 GLU B O 1
ATOM 3187 N N . LEU B 1 125 ? 7.828 -1.634 -17.156 1 98.69 125 LEU B N 1
ATOM 3188 C CA . LEU B 1 125 ? 8.977 -1.721 -16.281 1 98.69 125 LEU B CA 1
ATOM 3189 C C . LEU B 1 125 ? 9.867 -0.487 -16.406 1 98.69 125 LEU B C 1
ATOM 3191 O O . LEU B 1 125 ? 10.406 0.007 -15.422 1 98.69 125 LEU B O 1
ATOM 3195 N N . ALA B 1 126 ? 10 0.052 -17.609 1 98.38 126 ALA B N 1
ATOM 3196 C CA . ALA B 1 126 ? 10.867 1.191 -17.891 1 98.38 126 ALA B CA 1
ATOM 3197 C C . ALA B 1 126 ? 10.406 2.432 -17.125 1 98.38 126 ALA B C 1
ATOM 3199 O O . ALA B 1 126 ? 11.227 3.248 -16.703 1 98.38 126 ALA B O 1
ATOM 3200 N N . HIS B 1 127 ? 9.133 2.525 -16.891 1 98.38 127 HIS B N 1
ATOM 3201 C CA . HIS B 1 127 ? 8.594 3.672 -16.172 1 98.38 127 HIS B CA 1
ATOM 3202 C C . HIS B 1 127 ? 9 3.639 -14.703 1 98.38 127 HIS B C 1
ATOM 3204 O O . HIS B 1 127 ? 8.859 4.641 -14 1 98.38 127 HIS B O 1
ATOM 3210 N N . HIS B 1 128 ? 9.523 2.545 -14.297 1 98.19 128 HIS B N 1
ATOM 3211 C CA . HIS B 1 128 ? 9.984 2.402 -12.922 1 98.19 128 HIS B CA 1
ATOM 3212 C C . HIS B 1 128 ? 11.508 2.412 -12.844 1 98.19 128 HIS B C 1
ATOM 3214 O O . HIS B 1 128 ? 12.086 2.082 -11.805 1 98.19 128 HIS B O 1
ATOM 3220 N N . GLY B 1 129 ? 12.125 2.664 -13.969 1 96.94 129 GLY B N 1
ATOM 3221 C CA . GLY B 1 129 ? 13.547 2.973 -13.984 1 96.94 129 GLY B CA 1
ATOM 3222 C C . GLY B 1 129 ? 14.414 1.766 -14.289 1 96.94 129 GLY B C 1
ATOM 3223 O O . GLY B 1 129 ? 15.617 1.785 -14.039 1 96.94 129 GLY B O 1
ATOM 3224 N N . HIS B 1 130 ? 13.805 0.675 -14.789 1 98.12 130 HIS B N 1
ATOM 3225 C CA . HIS B 1 130 ? 14.602 -0.527 -15 1 98.12 130 HIS B CA 1
ATOM 3226 C C . HIS B 1 130 ? 14.523 -0.995 -16.453 1 98.12 130 HIS B C 1
ATOM 3228 O O . HIS B 1 130 ? 13.469 -0.89 -17.078 1 98.12 130 HIS B O 1
ATOM 3234 N N . ARG B 1 131 ? 15.688 -1.455 -16.969 1 98.06 131 ARG B N 1
ATOM 3235 C CA . ARG B 1 131 ? 15.711 -2.104 -18.281 1 98.06 131 ARG B CA 1
ATOM 3236 C C . ARG B 1 131 ? 15.156 -3.521 -18.203 1 98.06 131 ARG B C 1
ATOM 3238 O O . ARG B 1 131 ? 15.406 -4.234 -17.219 1 98.06 131 ARG B O 1
ATOM 3245 N N . PHE B 1 132 ? 14.391 -3.914 -19.203 1 98.25 132 PHE B N 1
ATOM 3246 C CA . PHE B 1 132 ? 13.758 -5.23 -19.219 1 98.25 132 PHE B CA 1
ATOM 3247 C C . PHE B 1 132 ? 14.797 -6.332 -19.031 1 98.25 132 PHE B C 1
ATOM 3249 O O . PHE B 1 132 ? 14.539 -7.32 -18.344 1 98.25 132 PHE B O 1
ATOM 3256 N N . THR B 1 133 ? 15.984 -6.184 -19.547 1 97.75 133 THR B N 1
ATOM 3257 C CA . THR B 1 133 ? 17.031 -7.199 -19.516 1 97.75 133 THR B CA 1
ATOM 3258 C C . THR B 1 133 ? 17.562 -7.375 -18.109 1 97.75 133 THR B C 1
ATOM 3260 O O . THR B 1 133 ? 18.203 -8.383 -17.797 1 97.75 133 THR B O 1
ATOM 3263 N N . ASP B 1 134 ? 17.344 -6.41 -17.25 1 97.88 134 ASP B N 1
ATOM 3264 C CA . ASP B 1 134 ? 17.906 -6.438 -15.898 1 97.88 134 ASP B CA 1
ATOM 3265 C C . ASP B 1 134 ? 16.875 -6.922 -14.883 1 97.88 134 ASP B C 1
ATOM 3267 O O . ASP B 1 134 ? 17.156 -6.996 -13.688 1 97.88 134 ASP B O 1
ATOM 3271 N N . ARG B 1 135 ? 15.688 -7.305 -15.344 1 97.81 135 ARG B N 1
ATOM 3272 C CA . ARG B 1 135 ? 14.547 -7.461 -14.438 1 97.81 135 ARG B CA 1
ATOM 3273 C C . ARG B 1 135 ? 14.797 -8.578 -13.43 1 97.81 135 ARG B C 1
ATOM 3275 O O . ARG B 1 135 ? 14.367 -8.484 -12.281 1 97.81 135 ARG B O 1
ATOM 3282 N N . ARG B 1 136 ? 15.531 -9.625 -13.812 1 98.12 136 ARG B N 1
ATOM 3283 C CA . ARG B 1 136 ? 15.781 -10.719 -12.883 1 98.12 136 ARG B CA 1
ATOM 3284 C C . ARG B 1 136 ? 16.719 -10.273 -11.758 1 98.12 136 ARG B C 1
ATOM 3286 O O . ARG B 1 136 ? 16.5 -10.609 -10.594 1 98.12 136 ARG B O 1
ATOM 3293 N N . THR B 1 137 ? 17.781 -9.508 -12.117 1 98.56 137 THR B N 1
ATOM 3294 C CA . THR B 1 137 ? 18.719 -8.977 -11.133 1 98.56 137 THR B CA 1
ATOM 3295 C C . THR B 1 137 ? 18.016 -8.008 -10.188 1 98.56 137 THR B C 1
ATOM 3297 O O . THR B 1 137 ? 18.219 -8.062 -8.969 1 98.56 137 THR B O 1
ATOM 3300 N N . VAL B 1 138 ? 17.156 -7.184 -10.734 1 98.81 138 VAL B N 1
ATOM 3301 C CA . VAL B 1 138 ? 16.422 -6.195 -9.945 1 98.81 138 VAL B CA 1
ATOM 3302 C C . VAL B 1 138 ? 15.5 -6.895 -8.961 1 98.81 138 VAL B C 1
ATOM 3304 O O . VAL B 1 138 ? 15.469 -6.555 -7.777 1 98.81 138 VAL B O 1
ATOM 3307 N N . VAL B 1 139 ? 14.766 -7.91 -9.438 1 98.88 139 VAL B N 1
ATOM 3308 C CA . VAL B 1 139 ? 13.828 -8.641 -8.586 1 98.88 139 VAL B CA 1
ATOM 3309 C C . VAL B 1 139 ? 14.594 -9.328 -7.457 1 98.88 139 VAL B C 1
ATOM 3311 O O . VAL B 1 139 ? 14.195 -9.25 -6.293 1 98.88 139 VAL B O 1
ATOM 3314 N N . ARG B 1 140 ? 15.68 -9.969 -7.773 1 98.75 140 ARG B N 1
ATOM 3315 C CA . ARG B 1 140 ? 16.5 -10.633 -6.762 1 98.75 140 ARG B CA 1
ATOM 3316 C C . ARG B 1 140 ? 16.969 -9.648 -5.699 1 98.75 140 ARG B C 1
ATOM 3318 O O . ARG B 1 140 ? 16.844 -9.906 -4.504 1 98.75 140 ARG B O 1
ATOM 3325 N N . ASP B 1 141 ? 17.484 -8.5 -6.145 1 98.88 141 ASP B N 1
ATOM 3326 C CA . ASP B 1 141 ? 17.969 -7.473 -5.223 1 98.88 141 ASP B CA 1
ATOM 3327 C C . ASP B 1 141 ? 16.828 -6.957 -4.344 1 98.88 141 ASP B C 1
ATOM 3329 O O . ASP B 1 141 ? 17 -6.781 -3.135 1 98.88 141 ASP B O 1
ATOM 3333 N N . HIS B 1 142 ? 15.68 -6.727 -4.969 1 98.88 142 HIS B N 1
ATOM 3334 C CA . HIS B 1 142 ? 14.547 -6.219 -4.207 1 98.88 142 HIS B CA 1
ATOM 3335 C C . HIS B 1 142 ? 14.102 -7.219 -3.145 1 98.88 142 HIS B C 1
ATOM 3337 O O . HIS B 1 142 ? 13.898 -6.848 -1.986 1 98.88 142 HIS B O 1
ATOM 3343 N N . VAL B 1 143 ? 14.016 -8.469 -3.498 1 98.94 143 VAL B N 1
ATOM 3344 C CA . VAL B 1 143 ? 13.547 -9.484 -2.566 1 98.94 143 VAL B CA 1
ATOM 3345 C C . VAL B 1 143 ? 14.555 -9.648 -1.43 1 98.94 143 VAL B C 1
ATOM 3347 O O . VAL B 1 143 ? 14.172 -9.727 -0.26 1 98.94 143 VAL B O 1
ATOM 3350 N N . ARG B 1 144 ? 15.844 -9.633 -1.747 1 98.81 144 ARG B N 1
ATOM 3351 C CA . ARG B 1 144 ? 16.859 -9.797 -0.723 1 98.81 144 ARG B CA 1
ATOM 3352 C C . ARG B 1 144 ? 16.891 -8.609 0.232 1 98.81 144 ARG B C 1
ATOM 3354 O O . ARG B 1 144 ? 17.047 -8.781 1.443 1 98.81 144 ARG B O 1
ATOM 3361 N N . LEU B 1 145 ? 16.781 -7.48 -0.309 1 98.88 145 LEU B N 1
ATOM 3362 C CA . LEU B 1 145 ? 16.719 -6.297 0.539 1 98.88 145 LEU B CA 1
ATOM 3363 C C . LEU B 1 145 ? 15.5 -6.348 1.459 1 98.88 145 LEU B C 1
ATOM 3365 O O . LEU B 1 145 ? 15.609 -6.062 2.654 1 98.88 145 LEU B O 1
ATOM 3369 N N . MET B 1 146 ? 14.344 -6.715 0.917 1 98.94 146 MET B N 1
ATOM 3370 C CA . MET B 1 146 ? 13.133 -6.816 1.729 1 98.94 146 MET B CA 1
ATOM 3371 C C . MET B 1 146 ? 13.305 -7.863 2.826 1 98.94 146 MET B C 1
ATOM 3373 O O . MET B 1 146 ? 12.906 -7.641 3.971 1 98.94 146 MET B O 1
ATOM 3377 N N . ARG B 1 147 ? 13.938 -8.953 2.512 1 98.81 147 ARG B N 1
ATOM 3378 C CA . ARG B 1 147 ? 14.188 -10 3.5 1 98.81 147 ARG B CA 1
ATOM 3379 C C . ARG B 1 147 ? 15.055 -9.484 4.641 1 98.81 147 ARG B C 1
ATOM 3381 O O . ARG B 1 147 ? 14.789 -9.766 5.809 1 98.81 147 ARG B O 1
ATOM 3388 N N . ALA B 1 148 ? 16.078 -8.734 4.258 1 98.81 148 ALA B N 1
ATOM 3389 C CA . ALA B 1 148 ? 16.938 -8.148 5.289 1 98.81 148 ALA B CA 1
ATOM 3390 C C . ALA B 1 148 ? 16.125 -7.266 6.23 1 98.81 148 ALA B C 1
ATOM 3392 O O . ALA B 1 148 ? 16.25 -7.367 7.453 1 98.81 148 ALA B O 1
ATOM 3393 N N . LEU B 1 149 ? 15.258 -6.484 5.68 1 98.88 149 LEU B N 1
ATOM 3394 C CA . LEU B 1 149 ? 14.445 -5.566 6.469 1 98.88 149 LEU B CA 1
ATOM 3395 C C . LEU B 1 149 ? 13.445 -6.328 7.332 1 98.88 149 LEU B C 1
ATOM 3397 O O . LEU B 1 149 ? 13.141 -5.906 8.453 1 98.88 149 LEU B O 1
ATOM 3401 N N . TRP B 1 150 ? 12.945 -7.465 6.852 1 98.88 150 TRP B N 1
ATOM 3402 C CA . TRP B 1 150 ? 11.93 -8.234 7.559 1 98.88 150 TRP B CA 1
ATOM 3403 C C . TRP B 1 150 ? 12.547 -9.039 8.703 1 98.88 150 TRP B C 1
ATOM 3405 O O . TRP B 1 150 ? 11.898 -9.281 9.719 1 98.88 150 TRP B O 1
ATOM 3415 N N . GLU B 1 151 ? 13.828 -9.43 8.586 1 98.62 151 GLU B N 1
ATOM 3416 C CA . GLU B 1 151 ? 14.336 -10.492 9.453 1 98.62 151 GLU B CA 1
ATOM 3417 C C . GLU B 1 151 ? 15.391 -9.953 10.414 1 98.62 151 GLU B C 1
ATOM 3419 O O . GLU B 1 151 ? 15.656 -10.555 11.461 1 98.62 151 GLU B O 1
ATOM 3424 N N . GLN B 1 152 ? 16 -8.797 10.008 1 98.62 152 GLN B N 1
ATOM 3425 C CA . GLN B 1 152 ? 17.109 -8.289 10.82 1 98.62 152 GLN B CA 1
ATOM 3426 C C . GLN B 1 152 ? 16.672 -7.047 11.602 1 98.62 152 GLN B C 1
ATOM 3428 O O . GLN B 1 152 ? 15.93 -6.211 11.094 1 98.62 152 GLN B O 1
ATOM 3433 N N . ASP B 1 153 ? 17.109 -6.883 12.844 1 97.75 153 ASP B N 1
ATOM 3434 C CA . ASP B 1 153 ? 16.828 -5.691 13.641 1 97.75 153 ASP B CA 1
ATOM 3435 C C . ASP B 1 153 ? 17.422 -4.445 12.992 1 97.75 153 ASP B C 1
ATOM 3437 O O . ASP B 1 153 ? 16.703 -3.477 12.719 1 97.75 153 ASP B O 1
ATOM 3441 N N . GLU B 1 154 ? 18.719 -4.551 12.812 1 98.62 154 GLU B N 1
ATOM 3442 C CA . GLU B 1 154 ? 19.422 -3.588 11.969 1 98.62 154 GLU B CA 1
ATOM 3443 C C . GLU B 1 154 ? 19.766 -4.188 10.609 1 98.62 154 GLU B C 1
ATOM 3445 O O . GLU B 1 154 ? 20.703 -4.973 10.492 1 98.62 154 GLU B O 1
ATOM 3450 N N . ALA B 1 155 ? 19.047 -3.76 9.609 1 98.88 155 ALA B N 1
ATOM 3451 C CA . ALA B 1 155 ? 19.156 -4.375 8.289 1 98.88 155 ALA B CA 1
ATOM 3452 C C . ALA B 1 155 ? 20.125 -3.594 7.398 1 98.88 155 ALA B C 1
ATOM 3454 O O . ALA B 1 155 ? 20.188 -2.363 7.469 1 98.88 155 ALA B O 1
ATOM 3455 N N . GLU B 1 156 ? 20.828 -4.242 6.645 1 98.81 156 GLU B N 1
ATOM 3456 C CA . GLU B 1 156 ? 21.672 -3.676 5.586 1 98.81 156 GLU B CA 1
ATOM 3457 C C . GLU B 1 156 ? 21.703 -4.59 4.363 1 98.81 156 GLU B C 1
ATOM 3459 O O . GLU B 1 156 ? 21.391 -5.777 4.461 1 98.81 156 GLU B O 1
ATOM 3464 N N . TYR B 1 157 ? 21.984 -4.055 3.227 1 98.75 157 TYR B N 1
ATOM 3465 C CA . TYR B 1 157 ? 22.047 -4.828 1.989 1 98.75 157 TYR B CA 1
ATOM 3466 C C . TYR B 1 157 ? 22.906 -4.113 0.943 1 98.75 157 TYR B C 1
ATOM 3468 O O . TYR B 1 157 ? 22.797 -2.896 0.771 1 98.75 157 TYR B O 1
ATOM 3476 N N . ALA B 1 158 ? 23.75 -4.812 0.35 1 98.44 158 ALA B N 1
ATOM 3477 C CA . ALA B 1 158 ? 24.547 -4.352 -0.782 1 98.44 158 ALA B CA 1
ATOM 3478 C C . ALA B 1 158 ? 24.375 -5.27 -1.988 1 98.44 158 ALA B C 1
ATOM 3480 O O . ALA B 1 158 ? 25.016 -6.32 -2.078 1 98.44 158 ALA B O 1
ATOM 3481 N N . GLY B 1 159 ? 23.547 -4.836 -2.875 1 97.88 159 GLY B N 1
ATOM 3482 C CA . GLY B 1 159 ? 23.297 -5.637 -4.062 1 97.88 159 GLY B CA 1
ATOM 3483 C C . GLY B 1 159 ? 23.891 -5.047 -5.32 1 97.88 159 GLY B C 1
ATOM 3484 O O . GLY B 1 159 ? 24.719 -4.125 -5.254 1 97.88 159 GLY B O 1
ATOM 3485 N N . ALA B 1 160 ? 23.547 -5.613 -6.484 1 97.38 160 ALA B N 1
ATOM 3486 C CA . ALA B 1 160 ? 24.047 -5.164 -7.785 1 97.38 160 ALA B CA 1
ATOM 3487 C C . ALA B 1 160 ? 23.406 -3.828 -8.172 1 97.38 160 ALA B C 1
ATOM 3489 O O . ALA B 1 160 ? 24.047 -2.99 -8.812 1 97.38 160 ALA B O 1
ATOM 3490 N N . THR B 1 161 ? 22.156 -3.637 -7.73 1 96.31 161 THR B N 1
ATOM 3491 C CA . THR B 1 161 ? 21.406 -2.492 -8.258 1 96.31 161 THR B CA 1
ATOM 3492 C C . THR B 1 161 ? 21 -1.548 -7.129 1 96.31 161 THR B C 1
ATOM 3494 O O . THR B 1 161 ? 20.578 -0.416 -7.383 1 96.31 161 THR B O 1
ATOM 3497 N N . ILE B 1 162 ? 21.062 -2.014 -5.875 1 97.12 162 ILE B N 1
ATOM 3498 C CA . ILE B 1 162 ? 20.547 -1.209 -4.77 1 97.12 162 ILE B CA 1
ATOM 3499 C C . ILE B 1 162 ? 21.406 -1.438 -3.525 1 97.12 162 ILE B C 1
ATOM 3501 O O . ILE B 1 162 ? 22.094 -2.453 -3.418 1 97.12 162 ILE B O 1
ATOM 3505 N N . ARG B 1 163 ? 21.406 -0.429 -2.693 1 97.56 163 ARG B N 1
ATOM 3506 C CA . ARG B 1 163 ? 22.125 -0.491 -1.428 1 97.56 163 ARG B CA 1
ATOM 3507 C C . ARG B 1 163 ? 21.281 0.059 -0.285 1 97.56 163 ARG B C 1
ATOM 3509 O O . ARG B 1 163 ? 20.531 1.016 -0.469 1 97.56 163 ARG B O 1
ATOM 3516 N N . LEU B 1 164 ? 21.344 -0.541 0.848 1 98.75 164 LEU B N 1
ATOM 3517 C CA . LEU B 1 164 ? 20.734 -0.116 2.104 1 98.75 164 LEU B CA 1
ATOM 3518 C C . LEU B 1 164 ? 21.766 -0.118 3.232 1 98.75 164 LEU B C 1
ATOM 3520 O O . LEU B 1 164 ? 22.266 -1.176 3.613 1 98.75 164 LEU B O 1
ATOM 3524 N N . GLU B 1 165 ? 22.109 1.087 3.719 1 98.69 165 GLU B N 1
ATOM 3525 C CA . GLU B 1 165 ? 22.953 1.163 4.906 1 98.69 165 GLU B CA 1
ATOM 3526 C C . GLU B 1 165 ? 22.219 0.672 6.145 1 98.69 165 GLU B C 1
ATOM 3528 O O . GLU B 1 165 ? 20.984 0.579 6.145 1 98.69 165 GLU B O 1
ATOM 3533 N N . PRO B 1 166 ? 22.938 0.363 7.188 1 98.81 166 PRO B N 1
ATOM 3534 C CA . PRO B 1 166 ? 22.25 -0.146 8.383 1 98.81 166 PRO B CA 1
ATOM 3535 C C . PRO B 1 166 ? 21.062 0.708 8.789 1 98.81 166 PRO B C 1
ATOM 3537 O O . PRO B 1 166 ? 21.188 1.928 8.922 1 98.81 166 PRO B O 1
ATOM 3540 N N . SER B 1 167 ? 19.906 0.003 8.922 1 98.88 167 SER B N 1
ATOM 3541 C CA . SER B 1 167 ? 18.656 0.725 9.133 1 98.88 167 SER B CA 1
ATOM 3542 C C . SER B 1 167 ? 17.688 -0.083 9.984 1 98.88 167 SER B C 1
ATOM 3544 O O . SER B 1 167 ? 17.703 -1.315 9.961 1 98.88 167 SER B O 1
ATOM 3546 N N . TRP B 1 168 ? 16.875 0.64 10.766 1 98.88 168 TRP B N 1
ATOM 3547 C CA . TRP B 1 168 ? 15.75 0.053 11.484 1 98.88 168 TRP B CA 1
ATOM 3548 C C . TRP B 1 168 ? 14.461 0.18 10.68 1 98.88 168 TRP B C 1
ATOM 3550 O O . TRP B 1 168 ? 14.203 1.219 10.062 1 98.88 168 TRP B O 1
ATOM 3560 N N . SER B 1 169 ? 13.688 -0.878 10.633 1 98.81 169 SER B N 1
ATOM 3561 C CA . SER B 1 169 ? 12.359 -0.86 10.031 1 98.81 169 SER B CA 1
ATOM 3562 C C . SER B 1 169 ? 11.43 -1.857 10.711 1 98.81 169 SER B C 1
ATOM 3564 O O . SER B 1 169 ? 11.422 -3.041 10.367 1 98.81 169 SER B O 1
ATOM 3566 N N . TRP B 1 170 ? 10.727 -1.399 11.711 1 98.38 170 TRP B N 1
ATOM 3567 C CA . TRP B 1 170 ? 9.664 -2.158 12.367 1 98.38 170 TRP B CA 1
ATOM 3568 C C . TRP B 1 170 ? 8.289 -1.676 11.906 1 98.38 170 TRP B C 1
ATOM 3570 O O . TRP B 1 170 ? 8.141 -0.536 11.461 1 98.38 170 TRP B O 1
ATOM 3580 N N . PRO B 1 171 ? 7.301 -2.457 12.008 1 98.62 171 PRO B N 1
ATOM 3581 C CA . PRO B 1 171 ? 7.234 -3.809 12.57 1 98.62 171 PRO B CA 1
ATOM 3582 C C . PRO B 1 171 ? 7.895 -4.852 11.672 1 98.62 171 PRO B C 1
ATOM 3584 O O . PRO B 1 171 ? 8.008 -4.652 10.461 1 98.62 171 PRO B O 1
ATOM 3587 N N . LYS B 1 172 ? 8.352 -5.902 12.289 1 98.75 172 LYS B N 1
ATOM 3588 C CA . LYS B 1 172 ? 8.664 -7.129 11.562 1 98.75 172 LYS B CA 1
ATOM 3589 C C . LYS B 1 172 ? 7.391 -7.918 11.25 1 98.75 172 LYS B C 1
ATOM 3591 O O . LYS B 1 172 ? 6.395 -7.809 11.961 1 98.75 172 LYS B O 1
ATOM 3596 N N . PRO B 1 173 ? 7.453 -8.68 10.164 1 98.75 173 PRO B N 1
ATOM 3597 C CA . PRO B 1 173 ? 6.324 -9.594 9.969 1 98.75 173 PRO B CA 1
ATOM 3598 C C . PRO B 1 173 ? 6.102 -10.516 11.172 1 98.75 173 PRO B C 1
ATOM 3600 O O . PRO B 1 173 ? 7.055 -10.859 11.875 1 98.75 173 PRO B O 1
ATOM 3603 N N . VAL B 1 174 ? 4.84 -10.875 11.391 1 98.62 174 VAL B N 1
ATOM 3604 C CA . VAL B 1 174 ? 4.488 -11.859 12.406 1 98.62 174 VAL B CA 1
ATOM 3605 C C . VAL B 1 174 ? 5.109 -13.211 12.055 1 98.62 174 VAL B C 1
ATOM 3607 O O . VAL B 1 174 ? 5.609 -13.922 12.93 1 98.62 174 VAL B O 1
ATOM 3610 N N . GLN B 1 175 ? 5.055 -13.539 10.781 1 98.19 175 GLN B N 1
ATOM 3611 C CA . GLN B 1 175 ? 5.672 -14.773 10.312 1 98.19 175 GLN B CA 1
ATOM 3612 C C . GLN B 1 175 ? 7.191 -14.695 10.391 1 98.19 175 GLN B C 1
ATOM 3614 O O . GLN B 1 175 ? 7.801 -13.781 9.828 1 98.19 175 GLN B O 1
ATOM 3619 N N . ARG B 1 176 ? 7.742 -15.547 11.078 1 95.31 176 ARG B N 1
ATOM 3620 C CA . ARG B 1 176 ? 9.195 -15.555 11.195 1 95.31 176 ARG B CA 1
ATOM 3621 C C . ARG B 1 176 ? 9.852 -15.516 9.82 1 95.31 176 ARG B C 1
ATOM 3623 O O . ARG B 1 176 ? 10.797 -14.758 9.594 1 95.31 176 ARG B O 1
ATOM 3630 N N . ARG B 1 177 ? 9.344 -16.344 8.906 1 96.88 177 ARG B N 1
ATOM 3631 C CA . ARG B 1 177 ? 9.742 -16.344 7.5 1 96.88 177 ARG B CA 1
ATOM 3632 C C . ARG B 1 177 ? 8.547 -16.094 6.59 1 96.88 177 ARG B C 1
ATOM 3634 O O . ARG B 1 177 ? 7.727 -17 6.383 1 96.88 177 ARG B O 1
ATOM 3641 N N . LEU B 1 178 ? 8.414 -14.836 6.09 1 98.44 178 LEU B N 1
ATOM 3642 C CA . LEU B 1 178 ? 7.34 -14.523 5.16 1 98.44 178 LEU B CA 1
ATOM 3643 C C . LEU B 1 178 ? 7.523 -15.273 3.844 1 98.44 178 LEU B C 1
ATOM 3645 O O . LEU B 1 178 ? 8.578 -15.18 3.213 1 98.44 178 LEU B O 1
ATOM 3649 N N . PRO B 1 179 ? 6.551 -16.109 3.438 1 98.5 179 PRO B N 1
ATOM 3650 C CA . PRO B 1 179 ? 6.715 -16.922 2.227 1 98.5 179 PRO B CA 1
ATOM 3651 C C . PRO B 1 179 ? 6.832 -16.078 0.961 1 98.5 179 PRO B C 1
ATOM 3653 O O . PRO B 1 179 ? 5.984 -15.211 0.711 1 98.5 179 PRO B O 1
ATOM 3656 N N . VAL B 1 180 ? 7.859 -16.312 0.199 1 98.88 180 VAL B N 1
ATOM 3657 C CA . VAL B 1 180 ? 8.07 -15.711 -1.117 1 98.88 180 VAL B CA 1
ATOM 3658 C C . VAL B 1 180 ? 8.125 -16.812 -2.176 1 98.88 180 VAL B C 1
ATOM 3660 O O . VAL B 1 180 ? 8.984 -17.703 -2.117 1 98.88 180 VAL B O 1
ATOM 3663 N N . LEU B 1 181 ? 7.195 -16.781 -3.064 1 98.81 181 LEU B N 1
ATOM 3664 C CA . LEU B 1 181 ? 7.129 -17.781 -4.121 1 98.81 181 LEU B CA 1
ATOM 3665 C C . LEU B 1 181 ? 7.367 -17.156 -5.488 1 98.81 181 LEU B C 1
ATOM 3667 O O . LEU B 1 181 ? 6.883 -16.047 -5.762 1 98.81 181 LEU B O 1
ATOM 3671 N N . LEU B 1 182 ? 8.102 -17.828 -6.309 1 98.88 182 LEU B N 1
ATOM 3672 C CA . LEU B 1 182 ? 8.375 -17.328 -7.652 1 98.88 182 LEU B CA 1
ATOM 3673 C C . LEU B 1 182 ? 7.426 -17.953 -8.664 1 98.88 182 LEU B C 1
ATOM 3675 O O . LEU B 1 182 ? 7.289 -19.188 -8.719 1 98.88 182 LEU B O 1
ATOM 3679 N N . GLY B 1 183 ? 6.77 -17.109 -9.391 1 98.06 183 GLY B N 1
ATOM 3680 C CA . GLY B 1 183 ? 5.871 -17.562 -10.445 1 98.06 183 GLY B CA 1
ATOM 3681 C C . GLY B 1 183 ? 6.594 -17.969 -11.711 1 98.06 183 GLY B C 1
ATOM 3682 O O . GLY B 1 183 ? 7.797 -17.75 -11.852 1 98.06 183 GLY B O 1
ATOM 3683 N N . GLY B 1 184 ? 5.801 -18.562 -12.656 1 95.12 184 GLY B N 1
ATOM 3684 C CA . GLY B 1 184 ? 6.324 -18.969 -13.953 1 95.12 184 GLY B CA 1
ATOM 3685 C C . GLY B 1 184 ? 6.594 -20.453 -14.047 1 95.12 184 GLY B C 1
ATOM 3686 O O . GLY B 1 184 ? 6.508 -21.172 -13.047 1 95.12 184 GLY B O 1
ATOM 3687 N N . GLY B 1 185 ? 6.914 -20.891 -15.281 1 93.81 185 GLY B N 1
ATOM 3688 C CA . GLY B 1 185 ? 7.348 -22.266 -15.461 1 93.81 185 GLY B CA 1
ATOM 3689 C C . GLY B 1 185 ? 8.688 -22.562 -14.812 1 93.81 185 GLY B C 1
ATOM 3690 O O . GLY B 1 185 ? 9.406 -21.641 -14.414 1 93.81 185 GLY B O 1
ATOM 3691 N N . LEU B 1 186 ? 8.93 -23.828 -14.688 1 94.06 186 LEU B N 1
ATOM 3692 C CA . LEU B 1 186 ? 10.18 -24.188 -14.023 1 94.06 186 LEU B CA 1
ATOM 3693 C C . LEU B 1 186 ? 11.266 -24.516 -15.047 1 94.06 186 LEU B C 1
ATOM 3695 O O . LEU B 1 186 ? 11.711 -25.656 -15.148 1 94.06 186 LEU B O 1
ATOM 3699 N N . SER B 1 187 ? 11.711 -23.516 -15.742 1 95.06 187 SER B N 1
ATOM 3700 C CA . SER B 1 187 ? 12.922 -23.625 -16.547 1 95.06 187 SER B CA 1
ATOM 3701 C C . SER B 1 187 ? 14.156 -23.797 -15.672 1 95.06 187 SER B C 1
ATOM 3703 O O . SER B 1 187 ? 14.086 -23.625 -14.453 1 95.06 187 SER B O 1
ATOM 3705 N N . ALA B 1 188 ? 15.273 -24.156 -16.25 1 96.25 188 ALA B N 1
ATOM 3706 C CA . ALA B 1 188 ? 16.516 -24.266 -15.5 1 96.25 188 ALA B CA 1
ATOM 3707 C C . ALA B 1 188 ? 16.859 -22.953 -14.805 1 96.25 188 ALA B C 1
ATOM 3709 O O . ALA B 1 188 ? 17.297 -22.953 -13.641 1 96.25 188 ALA B O 1
ATOM 3710 N N . ARG B 1 189 ? 16.688 -21.938 -15.492 1 96.56 189 ARG B N 1
ATOM 3711 C CA . ARG B 1 189 ? 16.969 -20.625 -14.93 1 96.56 189 ARG B CA 1
ATOM 3712 C C . ARG B 1 189 ? 16.047 -20.312 -13.758 1 96.56 189 ARG B C 1
ATOM 3714 O O . ARG B 1 189 ? 16.484 -19.797 -12.727 1 96.56 189 ARG B O 1
ATOM 3721 N N . ASN B 1 190 ? 14.75 -20.562 -13.93 1 97.62 190 ASN B N 1
ATOM 3722 C CA . ASN B 1 190 ? 13.789 -20.297 -12.867 1 97.62 190 ASN B CA 1
ATOM 3723 C C . ASN B 1 190 ? 14.039 -21.188 -11.648 1 97.62 190 ASN B C 1
ATOM 3725 O O . ASN B 1 190 ? 13.875 -20.75 -10.508 1 97.62 190 ASN B O 1
ATOM 3729 N N . LEU B 1 191 ? 14.391 -22.422 -11.938 1 98.25 191 LEU B N 1
ATOM 3730 C CA . LEU B 1 191 ? 14.75 -23.312 -10.844 1 98.25 191 LEU B CA 1
ATOM 3731 C C . LEU B 1 191 ? 15.914 -22.75 -10.039 1 98.25 191 LEU B C 1
ATOM 3733 O O . LEU B 1 191 ? 15.875 -22.75 -8.805 1 98.25 191 LEU B O 1
ATOM 3737 N N . THR B 1 192 ? 16.906 -22.266 -10.719 1 98.19 192 THR B N 1
ATOM 3738 C CA . THR B 1 192 ? 18.062 -21.656 -10.062 1 98.19 192 THR B CA 1
ATOM 3739 C C . THR B 1 192 ? 17.656 -20.469 -9.195 1 98.19 192 THR B C 1
ATOM 3741 O O . THR B 1 192 ? 18.125 -20.328 -8.07 1 98.19 192 THR B O 1
ATOM 3744 N N . GLU B 1 193 ? 16.75 -19.688 -9.695 1 98.44 193 GLU B N 1
ATOM 3745 C CA . GLU B 1 193 ? 16.266 -18.531 -8.953 1 98.44 193 GLU B CA 1
ATOM 3746 C C . GLU B 1 193 ? 15.492 -18.953 -7.711 1 98.44 193 GLU B C 1
ATOM 3748 O O . GLU B 1 193 ? 15.68 -18.391 -6.629 1 98.44 193 GLU B O 1
ATOM 3753 N N . VAL B 1 194 ? 14.594 -19.922 -7.887 1 98.56 194 VAL B N 1
ATOM 3754 C CA . VAL B 1 194 ? 13.805 -20.406 -6.754 1 98.56 194 VAL B CA 1
ATOM 3755 C C . VAL B 1 194 ? 14.734 -20.891 -5.648 1 98.56 194 VAL B C 1
ATOM 3757 O O . VAL B 1 194 ? 14.562 -20.531 -4.48 1 98.56 194 VAL B O 1
ATOM 3760 N N . LEU B 1 195 ? 15.773 -21.594 -6.008 1 98.31 195 LEU B N 1
ATOM 3761 C CA . LEU B 1 195 ? 16.703 -22.172 -5.039 1 98.31 195 LEU B CA 1
ATOM 3762 C C . LEU B 1 195 ? 17.531 -21.078 -4.371 1 98.31 195 LEU B C 1
ATOM 3764 O O . LEU B 1 195 ? 17.938 -21.219 -3.219 1 98.31 195 LEU B O 1
ATOM 3768 N N . ASP B 1 196 ? 17.688 -20.031 -5.121 1 97.94 196 ASP B N 1
ATOM 3769 C CA . ASP B 1 196 ? 18.594 -18.984 -4.66 1 97.94 196 ASP B CA 1
ATOM 3770 C C . ASP B 1 196 ? 17.906 -18.062 -3.646 1 97.94 196 ASP B C 1
ATOM 3772 O O . ASP B 1 196 ? 18.469 -17.766 -2.592 1 97.94 196 ASP B O 1
ATOM 3776 N N . TRP B 1 197 ? 16.609 -17.656 -3.934 1 97.81 197 TRP B N 1
ATOM 3777 C CA . TRP B 1 197 ? 16.141 -16.578 -3.068 1 97.81 197 TRP B CA 1
ATOM 3778 C C . TRP B 1 197 ? 14.672 -16.797 -2.697 1 97.81 197 TRP B C 1
ATOM 3780 O O . TRP B 1 197 ? 14.125 -16.078 -1.853 1 97.81 197 TRP B O 1
ATOM 3790 N N . ALA B 1 198 ? 13.969 -17.719 -3.252 1 98.5 198 ALA B N 1
ATOM 3791 C CA . ALA B 1 198 ? 12.547 -17.891 -2.967 1 98.5 198 ALA B CA 1
ATOM 3792 C C . ALA B 1 198 ? 12.32 -19.047 -1.999 1 98.5 198 ALA B C 1
ATOM 3794 O O . ALA B 1 198 ? 13.258 -19.781 -1.669 1 98.5 198 ALA B O 1
ATOM 3795 N N . ASP B 1 199 ? 11.102 -19.141 -1.487 1 98.31 199 ASP B N 1
ATOM 3796 C CA . ASP B 1 199 ? 10.711 -20.219 -0.585 1 98.31 199 ASP B CA 1
ATOM 3797 C C . ASP B 1 199 ? 9.93 -21.297 -1.329 1 98.31 199 ASP B C 1
ATOM 3799 O O . ASP B 1 199 ? 9.547 -22.312 -0.739 1 98.31 199 ASP B O 1
ATOM 3803 N N . GLY B 1 200 ? 9.688 -21.031 -2.562 1 98.12 200 GLY B N 1
ATOM 3804 C CA . GLY B 1 200 ? 8.961 -22.016 -3.35 1 98.12 200 GLY B CA 1
ATOM 3805 C C . GLY B 1 200 ? 8.547 -21.516 -4.715 1 98.12 200 GLY B C 1
ATOM 3806 O O . GLY B 1 200 ? 9.172 -20.594 -5.258 1 98.12 200 GLY B O 1
ATOM 3807 N N . TRP B 1 201 ? 7.633 -22.234 -5.281 1 98.19 201 TRP B N 1
ATOM 3808 C CA . TRP B 1 201 ? 7.23 -22.125 -6.68 1 98.19 201 TRP B CA 1
ATOM 3809 C C . TRP B 1 201 ? 5.73 -21.891 -6.797 1 98.19 201 TRP B C 1
ATOM 3811 O O . TRP B 1 201 ? 4.941 -22.469 -6.047 1 98.19 201 TRP B O 1
ATOM 3821 N N . PHE B 1 202 ? 5.297 -20.938 -7.699 1 98.19 202 PHE B N 1
ATOM 3822 C CA . PHE B 1 202 ? 3.904 -20.547 -7.879 1 98.19 202 PHE B CA 1
ATOM 3823 C C . PHE B 1 202 ? 3.48 -20.703 -9.336 1 98.19 202 PHE B C 1
ATOM 3825 O O . PHE B 1 202 ? 3.258 -19.719 -10.031 1 98.19 202 PHE B O 1
ATOM 3832 N N . PRO B 1 203 ? 3.273 -21.938 -9.875 1 96.94 203 PRO B N 1
ATOM 3833 C CA . PRO B 1 203 ? 2.936 -22.172 -11.281 1 96.94 203 PRO B CA 1
ATOM 3834 C C . PRO B 1 203 ? 1.452 -21.969 -11.578 1 96.94 203 PRO B C 1
ATOM 3836 O O . PRO B 1 203 ? 0.631 -21.953 -10.656 1 96.94 203 PRO B O 1
ATOM 3839 N N . VAL B 1 204 ? 1.182 -21.797 -12.844 1 95.19 204 VAL B N 1
ATOM 3840 C CA . VAL B 1 204 ? -0.181 -21.781 -13.367 1 95.19 204 VAL B CA 1
ATOM 3841 C C . VAL B 1 204 ? -0.47 -23.094 -14.094 1 95.19 204 VAL B C 1
ATOM 3843 O O . VAL B 1 204 ? 0.361 -23.578 -14.859 1 95.19 204 VAL B O 1
ATOM 3846 N N . VAL B 1 205 ? -1.581 -23.656 -13.781 1 94.19 205 VAL B N 1
ATOM 3847 C CA . VAL B 1 205 ? -2.004 -24.906 -14.422 1 94.19 205 VAL B CA 1
ATOM 3848 C C . VAL B 1 205 ? -3.371 -24.703 -15.078 1 94.19 205 VAL B C 1
ATOM 3850 O O . VAL B 1 205 ? -4.27 -24.109 -14.484 1 94.19 205 VAL B O 1
ATOM 3853 N N . HIS B 1 206 ? -3.471 -25.188 -16.234 1 91.25 206 HIS B N 1
ATOM 3854 C CA . HIS B 1 206 ? -4.766 -25.219 -16.906 1 91.25 206 HIS B CA 1
ATOM 3855 C C . HIS B 1 206 ? -5.383 -26.609 -16.859 1 91.25 206 HIS B C 1
ATOM 3857 O O . HIS B 1 206 ? -5.91 -27.031 -15.828 1 91.25 206 HIS B O 1
ATOM 3863 N N . THR B 1 207 ? -5.184 -27.391 -17.891 1 87.38 207 THR B N 1
ATOM 3864 C CA . THR B 1 207 ? -5.801 -28.719 -17.922 1 87.38 207 THR B CA 1
ATOM 3865 C C . THR B 1 207 ? -4.785 -29.797 -17.562 1 87.38 207 THR B C 1
ATOM 3867 O O . THR B 1 207 ? -5.051 -30.656 -16.734 1 87.38 207 THR B O 1
ATOM 3870 N N . ASP B 1 208 ? -3.602 -29.703 -18.031 1 91.56 208 ASP B N 1
ATOM 3871 C CA . ASP B 1 208 ? -2.584 -30.75 -17.891 1 91.56 208 ASP B CA 1
ATOM 3872 C C . ASP B 1 208 ? -1.708 -30.484 -16.672 1 91.56 208 ASP B C 1
ATOM 3874 O O . ASP B 1 208 ? -1.043 -29.453 -16.578 1 91.56 208 ASP B O 1
ATOM 3878 N N . THR B 1 209 ? -1.707 -31.484 -15.727 1 95.06 209 THR B N 1
ATOM 3879 C CA . THR B 1 209 ? -0.982 -31.328 -14.469 1 95.06 209 THR B CA 1
ATOM 3880 C C . THR B 1 209 ? 0.411 -31.938 -14.57 1 95.06 209 THR B C 1
ATOM 3882 O O . THR B 1 209 ? 1.224 -31.797 -13.656 1 95.06 209 THR B O 1
ATOM 3885 N N . ARG B 1 210 ? 0.806 -32.562 -15.594 1 94.62 210 ARG B N 1
ATOM 3886 C CA . ARG B 1 210 ? 2.029 -33.375 -15.703 1 94.62 210 ARG B CA 1
ATOM 3887 C C . ARG B 1 210 ? 3.262 -32.5 -15.477 1 94.62 210 ARG B C 1
ATOM 3889 O O . ARG B 1 210 ? 4.152 -32.875 -14.703 1 94.62 210 ARG B O 1
ATOM 3896 N N . ALA B 1 211 ? 3.24 -31.312 -16.141 1 92.94 211 ALA B N 1
ATOM 3897 C CA . ALA B 1 211 ? 4.391 -30.422 -16.031 1 92.94 211 ALA B CA 1
ATOM 3898 C C . ALA B 1 211 ? 4.57 -29.938 -14.586 1 92.94 211 ALA B C 1
ATOM 3900 O O . ALA B 1 211 ? 5.695 -29.781 -14.109 1 92.94 211 ALA B O 1
ATOM 3901 N N . LEU B 1 212 ? 3.475 -29.672 -13.945 1 95.25 212 LEU B N 1
ATOM 3902 C CA . LEU B 1 212 ? 3.523 -29.25 -12.547 1 95.25 212 LEU B CA 1
ATOM 3903 C C . LEU B 1 212 ? 4.098 -30.359 -11.664 1 95.25 212 LEU B C 1
ATOM 3905 O O . LEU B 1 212 ? 4.957 -30.094 -10.82 1 95.25 212 LEU B O 1
ATOM 3909 N N . ILE B 1 213 ? 3.621 -31.578 -11.836 1 94.88 213 ILE B N 1
ATOM 3910 C CA . ILE B 1 213 ? 4.031 -32.688 -10.992 1 94.88 213 ILE B CA 1
ATOM 3911 C C . ILE B 1 213 ? 5.516 -33 -11.211 1 94.88 213 ILE B C 1
ATOM 3913 O O . ILE B 1 213 ? 6.27 -33.156 -10.25 1 94.88 213 ILE B O 1
ATOM 3917 N N . ASP B 1 214 ? 5.914 -33 -12.461 1 95.69 214 ASP B N 1
ATOM 3918 C CA . ASP B 1 214 ? 7.32 -33.219 -12.781 1 95.69 214 ASP B CA 1
ATOM 3919 C C . ASP B 1 214 ? 8.188 -32.094 -12.211 1 95.69 214 ASP B C 1
ATOM 3921 O O . ASP B 1 214 ? 9.258 -32.344 -11.656 1 95.69 214 ASP B O 1
ATOM 3925 N N . GLY B 1 215 ? 7.711 -30.875 -12.352 1 96.19 215 GLY B N 1
ATOM 3926 C CA . GLY B 1 215 ? 8.422 -29.734 -11.82 1 96.19 215 GLY B CA 1
ATOM 3927 C C . GLY B 1 215 ? 8.547 -29.75 -10.305 1 96.19 215 GLY B C 1
ATOM 3928 O O . GLY B 1 215 ? 9.609 -29.453 -9.758 1 96.19 215 GLY B O 1
ATOM 3929 N N . ALA B 1 216 ? 7.469 -30.141 -9.641 1 96.25 216 ALA B N 1
ATOM 3930 C CA . ALA B 1 216 ? 7.484 -30.219 -8.18 1 96.25 216 ALA B CA 1
ATOM 3931 C C . ALA B 1 216 ? 8.492 -31.25 -7.691 1 96.25 216 ALA B C 1
ATOM 3933 O O . ALA B 1 216 ? 9.227 -31.016 -6.73 1 96.25 216 ALA B O 1
ATOM 3934 N N . ARG B 1 217 ? 8.523 -32.375 -8.367 1 96.06 217 ARG B N 1
ATOM 3935 C CA . ARG B 1 217 ? 9.484 -33.406 -8.023 1 96.06 217 ARG B CA 1
ATOM 3936 C C . ARG B 1 217 ? 10.914 -32.906 -8.227 1 96.06 217 ARG B C 1
ATOM 3938 O O . ARG B 1 217 ? 11.773 -33.094 -7.355 1 96.06 217 ARG B O 1
ATOM 3945 N N . THR B 1 218 ? 11.109 -32.281 -9.352 1 97.44 218 THR B N 1
ATOM 3946 C CA . THR B 1 218 ? 12.43 -31.75 -9.672 1 97.44 218 THR B CA 1
ATOM 3947 C C . THR B 1 218 ? 12.852 -30.719 -8.625 1 97.44 218 THR B C 1
ATOM 3949 O O . THR B 1 218 ? 13.984 -30.75 -8.148 1 97.44 218 THR B O 1
ATOM 3952 N N . LEU B 1 219 ? 11.945 -29.844 -8.242 1 98.06 219 LEU B N 1
ATOM 3953 C CA . LEU B 1 219 ? 12.242 -28.797 -7.266 1 98.06 219 LEU B CA 1
ATOM 3954 C C . LEU B 1 219 ? 12.586 -29.406 -5.91 1 98.06 219 LEU B C 1
ATOM 3956 O O . LEU B 1 219 ? 13.555 -28.984 -5.27 1 98.06 219 LEU B O 1
ATOM 3960 N N . ARG B 1 220 ? 11.883 -30.422 -5.488 1 97.5 220 ARG B N 1
ATOM 3961 C CA . ARG B 1 220 ? 12.133 -31.047 -4.191 1 97.5 220 ARG B CA 1
ATOM 3962 C C . ARG B 1 220 ? 13.5 -31.703 -4.16 1 97.5 220 ARG B C 1
ATOM 3964 O O . ARG B 1 220 ? 14.227 -31.594 -3.172 1 97.5 220 ARG B O 1
ATOM 3971 N N . THR B 1 221 ? 13.812 -32.344 -5.234 1 97.88 221 THR B N 1
ATOM 3972 C CA . THR B 1 221 ? 15.117 -32.969 -5.328 1 97.88 221 THR B CA 1
ATOM 3973 C C . THR B 1 221 ? 16.234 -31.938 -5.297 1 97.88 221 THR B C 1
ATOM 3975 O O . THR B 1 221 ? 17.188 -32.062 -4.516 1 97.88 221 THR B O 1
ATOM 3978 N N . ALA B 1 222 ? 16.109 -30.938 -6.148 1 98.5 222 ALA B N 1
ATOM 3979 C CA . ALA B 1 222 ? 17.125 -29.891 -6.223 1 98.5 222 ALA B CA 1
ATOM 3980 C C . ALA B 1 222 ? 17.25 -29.141 -4.898 1 98.5 222 ALA B C 1
ATOM 3982 O O . ALA B 1 222 ? 18.328 -28.719 -4.512 1 98.5 222 ALA B O 1
ATOM 3983 N N . TRP B 1 223 ? 16.109 -28.969 -4.242 1 98.31 223 TRP B N 1
ATOM 3984 C CA . TRP B 1 223 ? 16.031 -28.297 -2.945 1 98.31 223 TRP B CA 1
ATOM 3985 C C . TRP B 1 223 ? 16.875 -29.031 -1.907 1 98.31 223 TRP B C 1
ATOM 3987 O O . TRP B 1 223 ? 17.688 -28.406 -1.208 1 98.31 223 TRP B O 1
ATOM 3997 N N . ALA B 1 224 ? 16.719 -30.328 -1.828 1 98 224 ALA B N 1
ATOM 3998 C CA . ALA B 1 224 ? 17.484 -31.172 -0.912 1 98 224 ALA B CA 1
ATOM 3999 C C . ALA B 1 224 ? 18.969 -31.172 -1.275 1 98 224 ALA B C 1
ATOM 4001 O O . ALA B 1 224 ? 19.828 -31.047 -0.402 1 98 224 ALA B O 1
ATOM 4002 N N . ASP B 1 225 ? 19.25 -31.25 -2.5 1 98.25 225 ASP B N 1
ATOM 4003 C CA . ASP B 1 225 ? 20.625 -31.281 -2.98 1 98.25 225 ASP B CA 1
ATOM 4004 C C . ASP B 1 225 ? 21.359 -30 -2.645 1 98.25 225 ASP B C 1
ATOM 4006 O O . ASP B 1 225 ? 22.578 -30.016 -2.4 1 98.25 225 ASP B O 1
ATOM 4010 N N . ALA B 1 226 ? 20.609 -28.906 -2.656 1 98 226 ALA B N 1
ATOM 4011 C CA . ALA B 1 226 ? 21.203 -27.594 -2.391 1 98 226 ALA B CA 1
ATOM 4012 C C . ALA B 1 226 ? 21.359 -27.359 -0.891 1 98 226 ALA B C 1
ATOM 4014 O O . ALA B 1 226 ? 21.906 -26.344 -0.471 1 98 226 ALA B O 1
ATOM 4015 N N . GLY B 1 227 ? 20.812 -28.266 -0.062 1 97.62 227 GLY B N 1
ATOM 4016 C CA . GLY B 1 227 ? 20.938 -28.172 1.383 1 97.62 227 GLY B CA 1
ATOM 4017 C C . GLY B 1 227 ? 19.953 -27.188 2.004 1 97.62 227 GLY B C 1
ATOM 4018 O O . GLY B 1 227 ? 20.203 -26.672 3.098 1 97.62 227 GLY B O 1
ATOM 4019 N N . ARG B 1 228 ? 18.875 -26.906 1.272 1 97.25 228 ARG B N 1
ATOM 4020 C CA . ARG B 1 228 ? 17.844 -26.031 1.806 1 97.25 228 ARG B CA 1
ATOM 4021 C C . ARG B 1 228 ? 17.047 -26.719 2.906 1 97.25 228 ARG B C 1
ATOM 4023 O O . ARG B 1 228 ? 16.75 -27.906 2.805 1 97.25 228 ARG B O 1
ATOM 4030 N N . GLU B 1 229 ? 16.734 -25.922 3.867 1 95 229 GLU B N 1
ATOM 4031 C CA . GLU B 1 229 ? 15.992 -26.469 4.996 1 95 229 GLU B CA 1
ATOM 4032 C C . GLU B 1 229 ? 14.531 -26.703 4.625 1 95 229 GLU B C 1
ATOM 4034 O O . GLU B 1 229 ? 13.914 -25.891 3.941 1 95 229 GLU B O 1
ATOM 4039 N N . GLY B 1 230 ? 13.977 -27.859 5.066 1 95.12 230 GLY B N 1
ATOM 4040 C CA . GLY B 1 230 ? 12.57 -28.141 4.867 1 95.12 230 GLY B CA 1
ATOM 4041 C C . GLY B 1 230 ? 12.211 -28.438 3.422 1 95.12 230 GLY B C 1
ATOM 4042 O O . GLY B 1 230 ? 13.055 -28.906 2.654 1 95.12 230 GLY B O 1
ATOM 4043 N N . GLU B 1 231 ? 10.891 -28.297 3.076 1 95.88 231 GLU B N 1
ATOM 4044 C CA . GLU B 1 231 ? 10.391 -28.5 1.722 1 95.88 231 GLU B CA 1
ATOM 4045 C C . GLU B 1 231 ? 9.977 -27.188 1.08 1 95.88 231 GLU B C 1
ATOM 4047 O O . GLU B 1 231 ? 9.516 -26.266 1.768 1 95.88 231 GLU B O 1
ATOM 4052 N N . PRO B 1 232 ? 10.219 -27.094 -0.224 1 97.44 232 PRO B N 1
ATOM 4053 C CA . PRO B 1 232 ? 9.703 -25.891 -0.891 1 97.44 232 PRO B CA 1
ATOM 4054 C C . PRO B 1 232 ? 8.172 -25.828 -0.882 1 97.44 232 PRO B C 1
ATOM 4056 O O . PRO B 1 232 ? 7.512 -26.875 -0.964 1 97.44 232 PRO B O 1
ATOM 4059 N N . ILE B 1 233 ? 7.676 -24.625 -0.74 1 96.94 233 ILE B N 1
ATOM 4060 C CA . ILE B 1 233 ? 6.238 -24.422 -0.886 1 96.94 233 ILE B CA 1
ATOM 4061 C C . ILE B 1 233 ? 5.859 -24.469 -2.365 1 96.94 233 ILE B C 1
ATOM 4063 O O . ILE B 1 233 ? 6.449 -23.75 -3.182 1 96.94 233 ILE B O 1
ATOM 4067 N N . VAL B 1 234 ? 4.973 -25.344 -2.721 1 97.12 234 VAL B N 1
ATOM 4068 C CA . VAL B 1 234 ? 4.418 -25.344 -4.07 1 97.12 234 VAL B CA 1
ATOM 4069 C C . VAL B 1 234 ? 2.941 -24.969 -4.027 1 97.12 234 VAL B C 1
ATOM 4071 O O . VAL B 1 234 ? 2.111 -25.703 -3.5 1 97.12 234 VAL B O 1
ATOM 4074 N N . ALA B 1 235 ? 2.635 -23.75 -4.496 1 97.62 235 ALA B N 1
ATOM 4075 C CA . ALA B 1 235 ? 1.268 -23.25 -4.652 1 97.62 235 ALA B CA 1
ATOM 4076 C C . ALA B 1 235 ? 0.878 -23.188 -6.129 1 97.62 235 ALA B C 1
ATOM 4078 O O . ALA B 1 235 ? 1.718 -22.891 -6.984 1 97.62 235 ALA B O 1
ATOM 4079 N N . VAL B 1 236 ? -0.415 -23.438 -6.414 1 97.69 236 VAL B N 1
ATOM 4080 C CA . VAL B 1 236 ? -0.832 -23.547 -7.809 1 97.69 236 VAL B CA 1
ATOM 4081 C C . VAL B 1 236 ? -1.985 -22.594 -8.086 1 97.69 236 VAL B C 1
ATOM 4083 O O . VAL B 1 236 ? -2.916 -22.484 -7.285 1 97.69 236 VAL B O 1
ATOM 4086 N N . MET B 1 237 ? -1.861 -21.875 -9.156 1 98.12 237 MET B N 1
ATOM 4087 C CA . MET B 1 237 ? -3.031 -21.219 -9.727 1 98.12 237 MET B CA 1
ATOM 4088 C C . MET B 1 237 ? -3.707 -22.109 -10.758 1 98.12 237 MET B C 1
ATOM 4090 O O . MET B 1 237 ? -3.125 -22.406 -11.805 1 98.12 237 MET B O 1
ATOM 4094 N N . GLN B 1 238 ? -4.855 -22.594 -10.461 1 98.12 238 GLN B N 1
ATOM 4095 C CA . GLN B 1 238 ? -5.621 -23.484 -11.32 1 98.12 238 GLN B CA 1
ATOM 4096 C C . GLN B 1 238 ? -6.594 -22.703 -12.195 1 98.12 238 GLN B C 1
ATOM 4098 O O . GLN B 1 238 ? -7.516 -22.062 -11.695 1 98.12 238 GLN B O 1
ATOM 4103 N N . GLY B 1 239 ? -6.402 -22.797 -13.516 1 97.31 239 GLY B N 1
ATOM 4104 C CA . GLY B 1 239 ? -7.324 -22.172 -14.445 1 97.31 239 GLY B CA 1
ATOM 4105 C C . GLY B 1 239 ? -8.703 -22.812 -14.43 1 97.31 239 GLY B C 1
ATOM 4106 O O . GLY B 1 239 ? -8.922 -23.812 -13.758 1 97.31 239 GLY B O 1
ATOM 4107 N N . MET B 1 240 ? -9.562 -22.203 -15.141 1 95.62 240 MET B N 1
ATOM 4108 C CA . MET B 1 240 ? -10.93 -22.703 -15.195 1 95.62 240 MET B CA 1
ATOM 4109 C C . MET B 1 240 ? -11 -24 -16 1 95.62 240 MET B C 1
ATOM 4111 O O . MET B 1 240 ? -10.484 -24.062 -17.125 1 95.62 240 MET B O 1
ATOM 4115 N N . VAL B 1 241 ? -11.586 -25.031 -15.43 1 95.88 241 VAL B N 1
ATOM 4116 C CA . VAL B 1 241 ? -11.812 -26.312 -16.062 1 95.88 241 VAL B CA 1
ATOM 4117 C C . VAL B 1 241 ? -13.156 -26.891 -15.617 1 95.88 241 VAL B C 1
ATOM 4119 O O . VAL B 1 241 ? -13.719 -26.453 -14.617 1 95.88 241 VAL B O 1
ATOM 4122 N N . PRO B 1 242 ? -13.711 -27.828 -16.422 1 94.94 242 PRO B N 1
ATOM 4123 C CA . PRO B 1 242 ? -14.93 -28.5 -15.969 1 94.94 242 PRO B CA 1
ATOM 4124 C C . PRO B 1 242 ? -14.781 -29.156 -14.602 1 94.94 242 PRO B C 1
ATOM 4126 O O . PRO B 1 242 ? -13.672 -29.562 -14.227 1 94.94 242 PRO B O 1
ATOM 4129 N N . GLY B 1 243 ? -15.852 -29.281 -13.938 1 94.31 243 GLY B N 1
ATOM 4130 C CA . GLY B 1 243 ? -15.875 -29.766 -12.57 1 94.31 243 GLY B CA 1
ATOM 4131 C C . GLY B 1 243 ? -15.219 -31.125 -12.398 1 94.31 243 GLY B C 1
ATOM 4132 O O . GLY B 1 243 ? -14.5 -31.359 -11.422 1 94.31 243 GLY B O 1
ATOM 4133 N N . ASP B 1 244 ? -15.438 -31.953 -13.297 1 94.06 244 ASP B N 1
ATOM 4134 C CA . ASP B 1 244 ? -14.867 -33.281 -13.203 1 94.06 244 ASP B CA 1
ATOM 4135 C C . ASP B 1 244 ? -13.352 -33.25 -13.375 1 94.06 244 ASP B C 1
ATOM 4137 O O . ASP B 1 244 ? -12.625 -33.969 -12.695 1 94.06 244 ASP B O 1
ATOM 4141 N N . VAL B 1 245 ? -12.914 -32.406 -14.258 1 96.06 245 VAL B N 1
ATOM 4142 C CA . VAL B 1 245 ? -11.484 -32.219 -14.469 1 96.06 245 VAL B CA 1
ATOM 4143 C C . VAL B 1 245 ? -10.859 -31.562 -13.234 1 96.06 245 VAL B C 1
ATOM 4145 O O . VAL B 1 245 ? -9.781 -31.969 -12.789 1 96.06 245 VAL B O 1
ATOM 4148 N N . LEU B 1 246 ? -11.547 -30.578 -12.672 1 96.44 246 LEU B N 1
ATOM 4149 C CA . LEU B 1 246 ? -11.055 -29.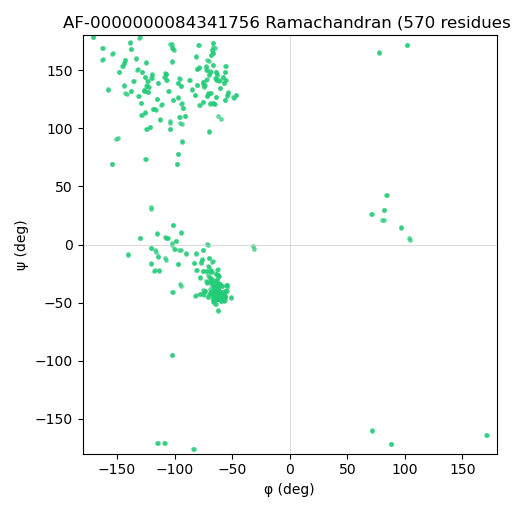922 -11.469 1 96.44 246 LEU B CA 1
ATOM 4150 C C . LEU B 1 246 ? -10.898 -30.922 -10.328 1 96.44 246 LEU B C 1
ATOM 4152 O O . LEU B 1 246 ? -9.875 -30.922 -9.633 1 96.44 246 LEU B O 1
ATOM 4156 N N . ARG B 1 247 ? -11.883 -31.766 -10.164 1 94.44 247 ARG B N 1
ATOM 4157 C CA . ARG B 1 247 ? -11.828 -32.781 -9.109 1 94.44 247 ARG B CA 1
ATOM 4158 C C . ARG B 1 247 ? -10.625 -33.688 -9.297 1 94.44 247 ARG B C 1
ATOM 4160 O O . ARG B 1 247 ? -9.891 -33.969 -8.344 1 94.44 247 ARG B O 1
ATOM 4167 N N . ARG B 1 248 ? -10.453 -34.125 -10.5 1 94.5 248 ARG B N 1
ATOM 4168 C CA . ARG B 1 248 ? -9.312 -35 -10.812 1 94.5 248 ARG B CA 1
ATOM 4169 C C . ARG B 1 248 ? -7.996 -34.281 -10.516 1 94.5 248 ARG B C 1
ATOM 4171 O O . ARG B 1 248 ? -7.09 -34.875 -9.922 1 94.5 248 ARG B O 1
ATOM 4178 N N . ASN B 1 249 ? -7.887 -33.031 -10.953 1 96.12 249 ASN B N 1
ATOM 4179 C CA . ASN B 1 249 ? -6.672 -32.25 -10.695 1 96.12 249 ASN B CA 1
ATOM 4180 C C . ASN B 1 249 ? -6.41 -32.125 -9.203 1 96.12 249 ASN B C 1
ATOM 4182 O O . ASN B 1 249 ? -5.27 -32.25 -8.75 1 96.12 249 ASN B O 1
ATOM 4186 N N . LEU B 1 250 ? -7.43 -31.859 -8.398 1 95.06 250 LEU B N 1
ATOM 4187 C CA . LEU B 1 250 ? -7.277 -31.703 -6.953 1 95.06 250 LEU B CA 1
ATOM 4188 C C . LEU B 1 250 ? -6.785 -33 -6.309 1 95.06 250 LEU B C 1
ATOM 4190 O O . LEU B 1 250 ? -5.996 -32.938 -5.359 1 95.06 250 LEU B O 1
ATOM 4194 N N . GLU B 1 251 ? -7.242 -34.094 -6.805 1 93.62 251 GLU B N 1
ATOM 4195 C CA . GLU B 1 251 ? -6.766 -35.375 -6.32 1 93.62 251 GLU B CA 1
ATOM 4196 C C . GLU B 1 251 ? -5.281 -35.562 -6.621 1 93.62 251 GLU B C 1
ATOM 4198 O O . GLU B 1 251 ? -4.531 -36.094 -5.781 1 93.62 251 GLU B O 1
ATOM 4203 N N . VAL B 1 252 ? -4.941 -35.156 -7.805 1 94.75 252 VAL B N 1
ATOM 4204 C CA . VAL B 1 252 ? -3.535 -35.219 -8.195 1 94.75 252 VAL B CA 1
ATOM 4205 C C . VAL B 1 252 ? -2.699 -34.312 -7.297 1 94.75 252 VAL B C 1
ATOM 4207 O O . VAL B 1 252 ? -1.626 -34.719 -6.836 1 94.75 252 VAL B O 1
ATOM 4210 N N . TYR B 1 253 ? -3.178 -33.062 -7.047 1 95.19 253 TYR B N 1
ATOM 4211 C CA . TYR B 1 253 ? -2.473 -32.156 -6.164 1 95.19 253 TYR B CA 1
ATOM 4212 C C . TYR B 1 253 ? -2.299 -32.75 -4.773 1 95.19 253 TYR B C 1
ATOM 4214 O O . TYR B 1 253 ? -1.209 -32.688 -4.199 1 95.19 253 TYR B O 1
ATOM 4222 N N . ALA B 1 254 ? -3.338 -33.375 -4.285 1 92.19 254 ALA B N 1
ATOM 4223 C CA . ALA B 1 254 ? -3.314 -33.969 -2.961 1 92.19 254 ALA B CA 1
ATOM 4224 C C . ALA B 1 254 ? -2.25 -35.062 -2.883 1 92.19 254 ALA B C 1
ATOM 4226 O O . ALA B 1 254 ? -1.498 -35.125 -1.907 1 92.19 254 ALA B O 1
ATOM 4227 N N . SER B 1 255 ? -2.148 -35.844 -3.904 1 91.94 255 SER B N 1
ATOM 4228 C CA . SER B 1 255 ? -1.224 -37 -3.922 1 91.94 255 SER B CA 1
ATOM 4229 C C . SER B 1 255 ? 0.209 -36.531 -4.164 1 91.94 255 SER B C 1
ATOM 4231 O O . SER B 1 255 ? 1.157 -37.281 -3.941 1 91.94 255 SER B O 1
ATOM 4233 N N . SER B 1 256 ? 0.376 -35.281 -4.629 1 91.94 256 SER B N 1
ATOM 4234 C CA . SER B 1 256 ? 1.694 -34.781 -4.973 1 91.94 256 SER B CA 1
ATOM 4235 C C . SER B 1 256 ? 2.174 -33.75 -3.939 1 91.94 256 SER B C 1
ATOM 4237 O O . SER B 1 256 ? 3.107 -33 -4.199 1 91.94 256 SER B O 1
ATOM 4239 N N . GLN B 1 257 ? 1.486 -33.562 -2.91 1 87.56 257 GLN B N 1
ATOM 4240 C CA . GLN B 1 257 ? 1.851 -32.75 -1.765 1 87.56 257 GLN B CA 1
ATOM 4241 C C . GLN B 1 257 ? 1.817 -31.25 -2.123 1 87.56 257 GLN B C 1
ATOM 4243 O O . GLN B 1 257 ? 2.65 -30.484 -1.653 1 87.56 257 GLN B O 1
ATOM 4248 N N . VAL B 1 258 ? 1.031 -30.969 -3.061 1 92.19 258 VAL B N 1
ATOM 4249 C CA . VAL B 1 258 ? 0.68 -29.578 -3.297 1 92.19 258 VAL B CA 1
ATOM 4250 C C . VAL B 1 258 ? -0.367 -29.125 -2.279 1 92.19 258 VAL B C 1
ATOM 4252 O O . VAL B 1 258 ? -1.487 -29.641 -2.266 1 92.19 258 VAL B O 1
ATOM 4255 N N . ARG B 1 259 ? -0.015 -28.109 -1.498 1 89.12 259 ARG B N 1
ATOM 4256 C CA . ARG B 1 259 ? -0.849 -27.859 -0.325 1 89.12 259 ARG B CA 1
ATOM 4257 C C . ARG B 1 259 ? -1.686 -26.609 -0.498 1 89.12 259 ARG B C 1
ATOM 4259 O O . ARG B 1 259 ? -2.611 -26.359 0.276 1 89.12 259 ARG B O 1
ATOM 4266 N N . ARG B 1 260 ? -1.403 -25.797 -1.473 1 96.75 260 ARG B N 1
ATOM 4267 C CA . ARG B 1 260 ? -2.166 -24.578 -1.715 1 96.75 260 ARG B CA 1
ATOM 4268 C C . ARG B 1 260 ? -2.6 -24.484 -3.174 1 96.75 260 ARG B C 1
ATOM 4270 O O . ARG B 1 260 ? -1.768 -24.578 -4.082 1 96.75 260 ARG B O 1
ATOM 4277 N N . VAL B 1 261 ? -3.844 -24.391 -3.367 1 98.12 261 VAL B N 1
ATOM 4278 C CA . VAL B 1 261 ? -4.41 -24.25 -4.703 1 98.12 261 VAL B CA 1
ATOM 4279 C C . VAL B 1 261 ? -5.328 -23.031 -4.754 1 98.12 261 VAL B C 1
ATOM 4281 O O . VAL B 1 261 ? -6.152 -22.828 -3.857 1 98.12 261 VAL B O 1
ATOM 4284 N N . PHE B 1 262 ? -5.191 -22.219 -5.734 1 98.75 262 PHE B N 1
ATOM 4285 C CA . PHE B 1 262 ? -6.023 -21.031 -5.949 1 98.75 262 PHE B CA 1
ATOM 4286 C C . PHE B 1 262 ? -6.816 -21.156 -7.242 1 98.75 262 PHE B C 1
ATOM 4288 O O . PHE B 1 262 ? -6.234 -21.25 -8.328 1 98.75 262 PHE B O 1
ATOM 4295 N N . LEU B 1 263 ? -8.102 -21.203 -7.125 1 98.75 263 LEU B N 1
ATOM 4296 C CA . LEU B 1 263 ? -8.969 -21.359 -8.289 1 98.75 263 LEU B CA 1
ATOM 4297 C C . LEU B 1 263 ? -9.242 -20 -8.938 1 98.75 263 LEU B C 1
ATOM 4299 O O . LEU B 1 263 ? -9.617 -19.047 -8.258 1 98.75 263 LEU B O 1
ATOM 4303 N N . HIS B 1 264 ? -9.117 -19.969 -10.25 1 98.62 264 HIS B N 1
ATOM 4304 C CA . HIS B 1 264 ? -9.297 -18.719 -10.984 1 98.62 264 HIS B CA 1
ATOM 4305 C C . HIS B 1 264 ? -10.758 -18.281 -10.992 1 98.62 264 HIS B C 1
ATOM 4307 O O . HIS B 1 264 ? -11.641 -19.094 -11.297 1 98.62 264 HIS B O 1
ATOM 4313 N N . VAL B 1 265 ? -11.008 -17.078 -10.656 1 98.75 265 VAL B N 1
ATOM 4314 C CA . VAL B 1 265 ? -12.297 -16.406 -10.773 1 98.75 265 VAL B CA 1
ATOM 4315 C C . VAL B 1 265 ? -12.203 -15.266 -11.773 1 98.75 265 VAL B C 1
ATOM 4317 O O . VAL B 1 265 ? -11.328 -14.398 -11.656 1 98.75 265 VAL B O 1
ATOM 4320 N N . PRO B 1 266 ? -13.07 -15.258 -12.797 1 98.12 266 PRO B N 1
ATOM 4321 C CA . PRO B 1 266 ? -13 -14.195 -13.797 1 98.12 266 PRO B CA 1
ATOM 4322 C C . PRO B 1 266 ? -13.297 -12.812 -13.211 1 98.12 266 PRO B C 1
ATOM 4324 O O . PRO B 1 266 ? -14.078 -12.695 -12.266 1 98.12 266 PRO B O 1
ATOM 4327 N N . THR B 1 267 ? -12.672 -11.797 -13.781 1 98.69 267 THR B N 1
ATOM 4328 C CA . THR B 1 267 ? -13.047 -10.414 -13.508 1 98.69 267 THR B CA 1
ATOM 4329 C C . THR B 1 267 ? -14.406 -10.094 -14.125 1 98.69 267 THR B C 1
ATOM 4331 O O . THR B 1 267 ? -14.5 -9.82 -15.32 1 98.69 267 THR B O 1
ATOM 4334 N N . ALA B 1 268 ? -15.398 -10.172 -13.344 1 98.69 268 ALA B N 1
ATOM 4335 C CA . ALA B 1 268 ? -16.781 -10.078 -13.828 1 98.69 268 ALA B CA 1
ATOM 4336 C C . ALA B 1 268 ? -17.703 -9.562 -12.734 1 98.69 268 ALA B C 1
ATOM 4338 O O . ALA B 1 268 ? -17.328 -9.492 -11.562 1 98.69 268 ALA B O 1
ATOM 4339 N N . PRO B 1 269 ? -18.891 -9.148 -13.117 1 98.38 269 PRO B N 1
ATOM 4340 C CA . PRO B 1 269 ? -19.859 -8.695 -12.117 1 98.38 269 PRO B CA 1
ATOM 4341 C C . PRO B 1 269 ? -20.328 -9.828 -11.203 1 98.38 269 PRO B C 1
ATOM 4343 O O . PRO B 1 269 ? -20.094 -11 -11.492 1 98.38 269 PRO B O 1
ATOM 4346 N N . CYS B 1 270 ? -21 -9.508 -10.195 1 98.31 270 CYS B N 1
ATOM 4347 C CA . CYS B 1 270 ? -21.5 -10.414 -9.164 1 98.31 270 CYS B CA 1
ATOM 4348 C C . CYS B 1 270 ? -22.328 -11.531 -9.766 1 98.31 270 CYS B C 1
ATOM 4350 O O . CYS B 1 270 ? -22.203 -12.688 -9.375 1 98.31 270 CYS B O 1
ATOM 4352 N N . ALA B 1 271 ? -23.125 -11.219 -10.727 1 98.44 271 ALA B N 1
ATOM 4353 C CA . ALA B 1 271 ? -24.078 -12.156 -11.312 1 98.44 271 ALA B CA 1
ATOM 4354 C C . ALA B 1 271 ? -23.344 -13.32 -11.984 1 98.44 271 ALA B C 1
ATOM 4356 O O . ALA B 1 271 ? -23.906 -14.422 -12.094 1 98.44 271 ALA B O 1
ATOM 4357 N N . GLU B 1 272 ? -22.141 -13.078 -12.383 1 98.38 272 GLU B N 1
ATOM 4358 C CA . GLU B 1 272 ? -21.328 -14.117 -13.023 1 98.38 272 GLU B CA 1
ATOM 4359 C C . GLU B 1 272 ? -20.438 -14.82 -12.008 1 98.38 272 GLU B C 1
ATOM 4361 O O . GLU B 1 272 ? -20.266 -16.047 -12.062 1 98.38 272 GLU B O 1
ATOM 4366 N N . VAL B 1 273 ? -19.938 -14.102 -11.023 1 98.75 273 VAL B N 1
ATOM 4367 C CA . VAL B 1 273 ? -18.906 -14.586 -10.109 1 98.75 273 VAL B CA 1
ATOM 4368 C C . VAL B 1 273 ? -19.547 -15.516 -9.07 1 98.75 273 VAL B C 1
ATOM 4370 O O . VAL B 1 273 ? -19.016 -16.578 -8.773 1 98.75 273 VAL B O 1
ATOM 4373 N N . LEU B 1 274 ? -20.672 -15.156 -8.57 1 98.69 274 LEU B N 1
ATOM 4374 C CA . LEU B 1 274 ? -21.25 -15.875 -7.441 1 98.69 274 LEU B CA 1
ATOM 4375 C C . LEU B 1 274 ? -21.641 -17.297 -7.844 1 98.69 274 LEU B C 1
ATOM 4377 O O . LEU B 1 274 ? -21.328 -18.25 -7.137 1 98.69 274 LEU B O 1
ATOM 4381 N N . PRO B 1 275 ? -22.312 -17.531 -9.055 1 98.25 275 PRO B N 1
ATOM 4382 C CA . PRO B 1 275 ? -22.609 -18.906 -9.461 1 98.25 275 PRO B CA 1
ATOM 4383 C C . PRO B 1 275 ? -21.344 -19.75 -9.656 1 98.25 275 PRO B C 1
ATOM 4385 O O . PRO B 1 275 ? -21.359 -20.953 -9.383 1 98.25 275 PRO B O 1
ATOM 4388 N N . LEU B 1 276 ? -20.328 -19.125 -10.109 1 98.25 276 LEU B N 1
ATOM 4389 C CA . LEU B 1 276 ? -19.062 -19.859 -10.273 1 98.25 276 LEU B CA 1
ATOM 4390 C C . LEU B 1 276 ? -18.516 -20.281 -8.914 1 98.25 276 LEU B C 1
ATOM 4392 O O . LEU B 1 276 ? -18.031 -21.406 -8.766 1 98.25 276 LEU B O 1
ATOM 4396 N N . LEU B 1 277 ? -18.531 -19.406 -7.914 1 98.44 277 LEU B N 1
ATOM 4397 C CA . LEU B 1 277 ? -18.078 -19.766 -6.57 1 98.44 277 LEU B CA 1
ATOM 4398 C C . LEU B 1 277 ? -18.891 -20.922 -6.016 1 98.44 277 LEU B C 1
ATOM 4400 O O . LEU B 1 277 ? -18.344 -21.812 -5.34 1 98.44 277 LEU B O 1
ATOM 4404 N N . ASP B 1 278 ? -20.188 -20.953 -6.344 1 97.94 278 ASP B N 1
ATOM 4405 C CA . ASP B 1 278 ? -21.031 -22.078 -5.934 1 97.94 278 ASP B CA 1
ATOM 4406 C C . ASP B 1 278 ? -20.578 -23.375 -6.574 1 97.94 278 ASP B C 1
ATOM 4408 O O . ASP B 1 278 ? -20.531 -24.422 -5.906 1 97.94 278 ASP B O 1
ATOM 4412 N N . ARG B 1 279 ? -20.25 -23.281 -7.809 1 97 279 ARG B N 1
ATOM 4413 C CA . ARG B 1 279 ? -19.797 -24.469 -8.516 1 97 279 ARG B CA 1
ATOM 4414 C C . ARG B 1 279 ? -18.484 -24.984 -7.941 1 97 279 ARG B C 1
ATOM 4416 O O . ARG B 1 279 ? -18.297 -26.188 -7.758 1 97 279 ARG B O 1
ATOM 4423 N N . TYR B 1 280 ? -17.578 -24.062 -7.691 1 97.56 280 TYR B N 1
ATOM 4424 C CA . TYR B 1 280 ? -16.312 -24.438 -7.066 1 97.56 280 TYR B CA 1
ATOM 4425 C C . TYR B 1 280 ? -16.562 -25.109 -5.715 1 97.56 280 TYR B C 1
ATOM 4427 O O . TYR B 1 280 ? -15.977 -26.141 -5.41 1 97.56 280 TYR B O 1
ATOM 4435 N N . ALA B 1 281 ? -17.422 -24.484 -4.891 1 96.38 281 ALA B N 1
ATOM 4436 C CA . ALA B 1 281 ? -17.703 -24.984 -3.545 1 96.38 281 ALA B CA 1
ATOM 4437 C C . ALA B 1 281 ? -18.297 -26.391 -3.59 1 96.38 281 ALA B C 1
ATOM 4439 O O . ALA B 1 281 ? -18.016 -27.219 -2.721 1 96.38 281 ALA B O 1
ATOM 4440 N N . ALA B 1 282 ? -19.062 -26.656 -4.59 1 94.62 282 ALA B N 1
ATOM 4441 C CA . ALA B 1 282 ? -19.656 -27.984 -4.754 1 94.62 282 ALA B CA 1
ATOM 4442 C C . ALA B 1 282 ? -18.594 -29.047 -4.977 1 94.62 282 ALA B C 1
ATOM 4444 O O . ALA B 1 282 ? -18.734 -30.188 -4.5 1 94.62 282 ALA B O 1
ATOM 4445 N N . VAL B 1 283 ? -17.594 -28.688 -5.664 1 91.38 283 VAL B N 1
ATOM 4446 C CA . VAL B 1 283 ? -16.5 -29.609 -5.938 1 91.38 283 VAL B CA 1
ATOM 4447 C C . VAL B 1 283 ? -15.688 -29.844 -4.66 1 91.38 283 VAL B C 1
ATOM 4449 O O . VAL B 1 283 ? -15.211 -30.953 -4.422 1 91.38 283 VAL B O 1
ATOM 4452 N N . LEU B 1 284 ? -15.586 -28.844 -3.77 1 86.19 284 LEU B N 1
ATOM 4453 C CA . LEU B 1 284 ? -14.797 -28.922 -2.539 1 86.19 284 LEU B CA 1
ATOM 4454 C C . LEU B 1 284 ? -15.508 -29.781 -1.499 1 86.19 284 LEU B C 1
ATOM 4456 O O . LEU B 1 284 ? -14.852 -30.484 -0.716 1 86.19 284 LEU B O 1
ATOM 4460 N N . HIS B 1 285 ? -16.859 -29.688 -1.366 1 79 285 HIS B N 1
ATOM 4461 C CA . HIS B 1 285 ? -17.641 -30.406 -0.357 1 79 285 HIS B CA 1
ATOM 4462 C C . HIS B 1 285 ? -17.922 -31.844 -0.786 1 79 285 HIS B C 1
ATOM 4464 O O . HIS B 1 285 ? -18.297 -32.688 0.038 1 79 285 HIS B O 1
ATOM 4470 N N . ARG B 1 286 ? -17.859 -32.062 -2.012 1 64.12 286 ARG B N 1
ATOM 4471 C CA . ARG B 1 286 ? -18.047 -33.438 -2.432 1 64.12 286 ARG B CA 1
ATOM 4472 C C . ARG B 1 286 ? -16.859 -34.312 -2.051 1 64.12 286 ARG B C 1
ATOM 4474 O O . ARG B 1 286 ? -16.875 -35.531 -2.264 1 64.12 286 ARG B O 1
ATOM 4481 N N . SER B 1 287 ? -15.906 -33.625 -1.43 1 49.59 287 SER B N 1
ATOM 4482 C CA . SER B 1 287 ? -14.82 -34.5 -0.986 1 49.59 287 SER B CA 1
ATOM 4483 C C . SER B 1 287 ? -15.109 -35.094 0.382 1 49.59 287 SER B C 1
ATOM 4485 O O . SER B 1 287 ? -15.75 -34.469 1.224 1 49.59 287 SER B O 1
#

Nearest PDB structures (foldseek):
  8cbb-assembly2_D  TM=7.775E-01  e=1.621E-13  Enhygromyxa salina
  8cbb-assembly2_C  TM=7.414E-01  e=1.354E-13  Enhygromyxa salina
  3fgc-assembly1_A  TM=7.665E-01  e=1.140E-11  Vibrio harveyi
  6ket-assembly1_A  TM=7.218E-01  e=1.074E-11  Cylindrospermum alatosporum CCALA 988
  1xkj-assembly1_A  TM=7.195E-01  e=1.955E-11  Vibrio harveyi

Sequence (574 aa):
MSGWPRIGIHYGPTDRSMPLPELAEEAQARGFTAVVVPEHTHIPVSRATPWPLAGDMPEKYKRLLDPYIGLSFVAARTGLDVGTCISLVAQHDPVALAKAIATLDHLSGGRFLLGVGYGWNAEELAHHGHRFTDRRTVVRDHVRLMRALWEQDEAEYAGATIRLEPSWSWPKPVQRRLPVLLGGGLSARNLTEVLDWADGWFPVVHTDTRALIDGARTLRTAWADAGREGEPIVAVMQGMVPGDVLRRNLEVYASSQVRRVFLHVPTAPCAEVLPLLDRYAAVLHRSMSGWPRIGIHYGPTDRSMPLPELAEEAQARGFTAVVVPEHTHIPVSRATPWPLAGDMPEKYKRLLDPYIGLSFVAARTGLDVGTCISLVAQHDPVALAKAIATLDHLSGGRFLLGVGYGWNAEELAHHGHRFTDRRTVVRDHVRLMRALWEQDEAEYAGATIRLEPSWSWPKPVQRRLPVLLGGGLSARNLTEVLDWADGWFPVVHTDTRALIDGARTLRTAWADAGREGEPIVAVMQGMVPGDVLRRNLEVYASSQVRRVFLHVPTAPCAEVLPLLDRYAAVLHRS

Organism: Pseudonocardia thermophila (NCBI:txid1848)

InterPro domains:
  IPR011251 Luciferase-like domain [PF00296] (20-238)
  IPR019921 Luciferase-like, F420-dependent oxidoreductase, Rv2161c, predicted [TIGR03619] (22-260)
  IPR036661 Luciferase-like domain superfamily [G3DSA:3.20.20.30] (6-282)
  IPR036661 Luciferase-like domain superfamily [SSF51679] (4-244)
  IPR051260 Diverse substrate monooxygenases [PTHR30011] (20-236)

Radius of gyration: 24.27 Å; Cα contacts (8 Å, |Δi|>4): 1207; chains: 2; bounding box: 49×74×57 Å